Protein AF-0000000073274607 (afdb_homodimer)

Organism: Proteus mirabilis (strain HI4320) (NCBI:txid529507)

Secondary structure (DSSP, 8-state):
--PPPPP-S-HHHHHHHHHHHSPSSHHHHHHHHTHHHHHHHHHHHHHHHHTT-GGGPPPP----HHHHHHHHHT--TTSHHHHHHHHHHHB-TTS-B--B-TTTSSSB--EEEESS-TTT-GGGTT-GGGEEEE-HHHHHHHTT--B-TTS-BSS--TTTS---SS--EEEEEEEETTEEEEEEEE--TT---HHHHHHHHHHHHHTTHHHHHHHHHHHHHHHHHHHHHHHHHHHT--HHHHHHHHHHHHHHHHHHH-TT-HHHHHHHHHHHSHHHHHHHHHTT--/--PPPPP-S-HHHHHHHHHHHSPSSHHHHHHHHTHHHHHHHHHHHHHHHHTT-GGGPPPP----HHHHHHHHHT--TTSHHHHHHHHHHHB-TTS-B--B-TTTSSSB--EEEESS-TTT-GGGTT-GGGEEEE-HHHHHHHTT--B-TTS-BSS--TTTS---SS--EEEEEEEETTEEEEEEEE--TT---HHHHHHHHHHHHHTTHHHHHHHHHHHHHHHHHHHHHHHHHHHT--HHHHHHHHHHHHHHHHHHH-TT-HHHHHHHHHHHSHHHHHHHHHTT--

pLDDT: mean 94.73, std 4.93, range [63.0, 98.81]

Radius of gyration: 25.58 Å; Cα contacts (8 Å, |Δi|>4): 812; chains: 2; bounding box: 64×70×60 Å

Nearest PDB structures (foldseek):
  4k7r-assembly1_A  TM=1.268E-01  e=9.446E+00  Escherichia coli K-12

InterPro domains:
  IPR002711 HNH endonuclease [PF01844] (101-145)
  IPR003615 HNH nuclease [cd00085] (100-143)

Sequence (572 aa):
MINLTPYSDSSISFLRSIINSKNRGDYKDRISNLFNSLNTYYQNYDTSFDNNTLNLIQQSLIFSDLEKKDLLKLYNYSSKPFANFKNQLLKLPNGRDMDTCQYCTLNSVNTLDHIIPKENYPEYAVHPKNLFPACSQCNSKKSNKWLDNNNNFEFINLYSHDLPNLQYLFANINLIGNTFNVNFELRNENNINEDIFMLIERHYINLDLLNRFKSKSNEKIAQFENIIISNIESFDILLSSALNSALVAVNKSRLIFGANHWEQILYLGLINGSAFRTYCNNKGYQMINLTPYSDSSISFLRSIINSKNRGDYKDRISNLFNSLNTYYQNYDTSFDNNTLNLIQQSLIFSDLEKKDLLKLYNYSSKPFANFKNQLLKLPNGRDMDTCQYCTLNSVNTLDHIIPKENYPEYAVHPKNLFPACSQCNSKKSNKWLDNNNNFEFINLYSHDLPNLQYLFANINLIGNTFNVNFELRNENNINEDIFMLIERHYINLDLLNRFKSKSNEKIAQFENIIISNIESFDILLSSALNSALVAVNKSRLIFGANHWEQILYLGLINGSAFRTYCNNKGYQ

Solvent-accessible surface area (backbone atoms only — not comparable to full-atom values): 31286 Å² total; per-residue (Å²): 59,60,70,47,69,59,71,81,67,59,57,65,58,52,44,49,53,57,57,66,69,46,66,90,50,71,66,42,52,54,52,58,72,42,42,68,63,43,47,56,53,51,51,50,48,52,52,24,54,77,66,73,41,58,72,67,66,75,73,73,84,78,67,48,73,66,54,39,52,52,37,49,61,68,51,48,74,87,39,66,70,44,46,55,49,51,55,56,50,30,45,39,95,87,68,44,45,50,43,52,7,44,87,74,60,65,30,48,50,75,42,68,34,52,61,60,37,37,91,64,35,27,90,45,43,65,36,54,81,31,48,40,71,20,21,60,68,56,42,58,58,42,57,74,62,38,59,48,99,84,54,40,56,39,49,76,47,44,69,70,54,81,76,73,88,54,59,35,57,44,40,48,60,41,62,55,92,95,40,77,48,61,46,54,47,78,46,77,82,71,73,61,57,65,71,57,48,51,31,50,49,35,28,39,59,61,59,46,41,49,62,53,49,40,47,45,39,51,55,52,49,53,51,51,47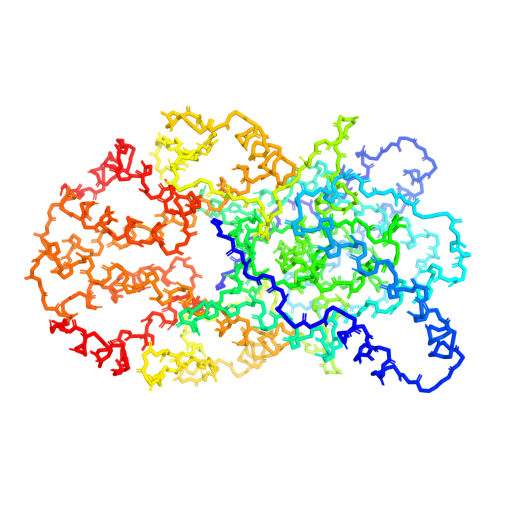,31,46,42,53,23,41,26,68,67,66,73,47,41,46,68,58,40,40,50,25,49,49,50,17,38,54,55,43,26,73,72,48,18,58,49,26,64,68,47,32,43,49,48,25,43,62,74,37,63,35,48,54,51,54,37,41,74,72,71,45,81,61,60,70,48,68,61,72,81,68,59,56,65,57,50,45,49,53,55,56,66,70,47,65,90,50,73,65,41,52,54,52,59,69,43,42,69,63,43,48,56,51,50,50,51,48,51,50,23,54,77,66,73,40,58,74,69,65,74,71,72,83,79,67,49,74,65,52,39,53,52,37,48,61,68,51,48,74,87,38,67,70,44,47,54,49,50,54,57,51,29,45,39,94,86,68,45,46,50,44,51,8,45,88,73,61,65,32,47,49,76,42,68,34,52,61,61,38,35,90,64,36,27,90,44,43,64,36,53,81,30,48,40,70,20,20,60,69,55,42,59,58,42,57,75,60,37,61,47,98,84,54,40,55,38,48,77,48,43,69,72,55,81,77,72,88,54,60,36,56,43,39,48,61,41,60,55,91,93,41,76,48,63,46,55,46,76,47,79,82,72,72,60,58,64,70,57,48,52,32,50,50,36,28,38,58,62,57,44,40,49,62,53,48,41,46,44,40,52,56,52,49,52,51,49,47,30,45,44,53,22,41,26,67,66,65,72,49,43,48,70,58,38,42,49,24,50,48,50,16,36,54,54,44,26,72,73,47,19,57,50,26,63,70,49,31,43,49,49,27,41,61,75,37,64,35,49,56,51,53,38,42,76,72,70,47,84

Foldseek 3Di:
DAFWAFDDDDLLVLVVVLLVVDDDDPLSVVVVVCSVVLVVVLVVCVVCLVVVNNLVDDFDPPADPVRLVSLLVSDDCPDPSNVVLVQVRQQDPVRDGDQAFLLQSPDGFDAWAFLAACNRHSSCNPRRLRTHGHHPLQRVLCPNAAADPVSQGLADSSHRDDDDLDEFKAWAWADDPLDIQIFIDGDDPPPDDPSVSVNVVSSCVSSVNRVVLRVCLRVLVVVVVVQLVCCCVVVVDASLVSLVVVLVVLVVVCVVSNVHNSSSNSSVNCSPDCRVVVSCVVVPGD/DAFWAFDDDDLLVLVVVLLVPDDDDPLSVVVVVCSVVLVVVLVVCVVCLVVVNNLVDDFDPPADPVRLVSLLVSDDCPDPSNVVLVQVRQQDPVRDGDQAFLLQSPDGFDAWAFLAACNRHSSCNPRRLRTHGHHPLQRVLCPNAAADPVSQGLADSSNRDDDDLDEFKAWAWADDPLAIQIFIDGDDPPPDDPSVSVNVVSSCVSSVNRVVLRVCLRVLVVVVVVQLVCCCVVVVDASLVSLVVVLVVLVVVCVVSNVHNSSSNSSVNCSPDCRVVVSCVVVPGD

Structure (mmCIF, N/CA/C/O backbone):
data_AF-0000000073274607-model_v1
#
loop_
_entity.id
_entity.type
_entity.pdbx_description
1 polymer 'Phage-related protein'
#
loop_
_atom_site.group_PDB
_atom_site.id
_atom_site.type_symbol
_atom_site.label_atom_id
_atom_site.label_alt_id
_atom_site.label_comp_id
_atom_site.label_asym_id
_atom_site.label_entity_id
_atom_site.label_seq_id
_atom_site.pdbx_PDB_ins_code
_atom_site.Cartn_x
_atom_site.Cartn_y
_atom_site.Cartn_z
_atom_site.occupancy
_atom_site.B_iso_or_equiv
_atom_site.auth_seq_id
_atom_site.auth_comp_id
_atom_site.auth_asym_id
_atom_site.auth_atom_id
_atom_site.pdbx_PDB_model_num
ATOM 1 N N . MET A 1 1 ? 12.172 -7.895 0.584 1 92.44 1 MET A N 1
ATOM 2 C CA . MET A 1 1 ? 12.969 -6.676 0.486 1 92.44 1 MET A CA 1
ATOM 3 C C . MET A 1 1 ? 14.219 -6.914 -0.352 1 92.44 1 MET A C 1
ATOM 5 O O . MET A 1 1 ? 14.812 -7.992 -0.306 1 92.44 1 MET A O 1
ATOM 9 N N . ILE A 1 2 ? 14.555 -5.934 -1.091 1 89.56 2 ILE A N 1
ATOM 10 C CA . ILE A 1 2 ? 15.797 -6.008 -1.858 1 89.56 2 ILE A CA 1
ATOM 11 C C . ILE A 1 2 ? 16.547 -4.68 -1.77 1 89.56 2 ILE A C 1
ATOM 13 O O . ILE A 1 2 ? 15.945 -3.65 -1.433 1 89.56 2 ILE A O 1
ATOM 17 N N . ASN A 1 3 ? 17.828 -4.797 -1.99 1 91.06 3 ASN A N 1
ATOM 18 C CA . ASN A 1 3 ? 18.625 -3.578 -2.07 1 91.06 3 ASN A CA 1
ATOM 19 C C . ASN A 1 3 ? 18.312 -2.789 -3.34 1 91.06 3 ASN A C 1
ATOM 21 O O . ASN A 1 3 ? 18.062 -3.375 -4.395 1 91.06 3 ASN A O 1
ATOM 25 N N . LEU A 1 4 ? 18.266 -1.514 -3.207 1 90.5 4 LEU A N 1
ATOM 26 C CA . LEU A 1 4 ? 18.125 -0.638 -4.363 1 90.5 4 LEU A CA 1
ATOM 27 C C . LEU A 1 4 ? 19.453 -0.01 -4.75 1 90.5 4 LEU A C 1
ATOM 29 O O . LEU A 1 4 ? 20.328 0.19 -3.896 1 90.5 4 LEU A O 1
ATOM 33 N N . THR A 1 5 ? 19.531 0.272 -5.965 1 90.62 5 THR A N 1
ATOM 34 C CA . THR A 1 5 ? 20.719 0.972 -6.441 1 90.62 5 THR A CA 1
ATOM 35 C C . THR A 1 5 ? 20.609 2.467 -6.152 1 90.62 5 THR A C 1
ATOM 37 O O . THR A 1 5 ? 19.656 3.125 -6.578 1 90.62 5 THR A O 1
ATOM 40 N N . PRO A 1 6 ? 21.594 2.957 -5.398 1 92.56 6 PRO A N 1
ATOM 41 C CA . PRO A 1 6 ? 21.547 4.395 -5.109 1 92.56 6 PRO A CA 1
ATOM 42 C C . PRO A 1 6 ? 21.812 5.254 -6.344 1 92.56 6 PRO A C 1
ATOM 44 O O . PRO A 1 6 ? 22.281 4.742 -7.367 1 92.56 6 PRO A O 1
ATOM 47 N N . TYR A 1 7 ? 21.406 6.469 -6.223 1 92.31 7 TYR A N 1
ATOM 48 C CA . TYR A 1 7 ? 21.672 7.453 -7.27 1 92.31 7 TYR A CA 1
ATOM 49 C C . TYR A 1 7 ? 23.125 7.43 -7.684 1 92.31 7 TYR A C 1
ATOM 51 O O . TYR A 1 7 ? 24.031 7.52 -6.84 1 92.31 7 TYR A O 1
ATOM 59 N N . SER A 1 8 ? 23.375 7.281 -8.984 1 88.44 8 SER A N 1
ATOM 60 C CA . SER A 1 8 ? 24.734 7.02 -9.453 1 88.44 8 SER A CA 1
ATOM 61 C C . SER A 1 8 ? 25.406 8.297 -9.93 1 88.44 8 SER A C 1
ATOM 63 O O . SER A 1 8 ? 26.641 8.375 -9.977 1 88.44 8 SER A O 1
ATOM 65 N N . ASP A 1 9 ? 24.609 9.273 -10.297 1 90.75 9 ASP A N 1
ATOM 66 C CA . ASP A 1 9 ? 25.203 10.516 -10.789 1 90.75 9 ASP A CA 1
ATOM 67 C C . ASP A 1 9 ? 25.703 11.383 -9.641 1 90.75 9 ASP A C 1
ATOM 69 O O . ASP A 1 9 ? 25.672 10.961 -8.484 1 90.75 9 ASP A O 1
ATOM 73 N N . SER A 1 10 ? 26.219 12.5 -9.953 1 94.5 10 SER A N 1
ATOM 74 C CA . SER A 1 10 ? 26.828 13.398 -8.969 1 94.5 10 SER A CA 1
ATOM 75 C C . SER A 1 10 ? 25.766 13.977 -8.039 1 94.5 10 SER A C 1
ATOM 77 O O . SER A 1 10 ? 24.812 14.609 -8.492 1 94.5 10 SER A O 1
ATOM 79 N N . SER A 1 11 ? 26.031 13.797 -6.719 1 96.25 11 SER A N 1
ATOM 80 C CA . SER A 1 11 ? 25.094 14.328 -5.734 1 96.25 11 SER A CA 1
ATOM 81 C C . SER A 1 11 ? 25.031 15.852 -5.797 1 96.25 11 SER A C 1
ATOM 83 O O . SER A 1 11 ? 23.953 16.453 -5.648 1 96.25 11 SER A O 1
ATOM 85 N N . ILE A 1 12 ? 26.219 16.422 -6.062 1 95.12 12 ILE A N 1
ATOM 86 C CA . ILE A 1 12 ? 26.266 17.891 -6.098 1 95.12 12 ILE A CA 1
ATOM 87 C C . ILE A 1 12 ? 25.562 18.406 -7.352 1 95.12 12 ILE A C 1
ATOM 89 O O . ILE A 1 12 ? 24.938 19.469 -7.332 1 95.12 12 ILE A O 1
ATOM 93 N N . SER A 1 13 ? 25.641 17.672 -8.43 1 94.69 13 SER A N 1
ATOM 94 C CA . SER A 1 13 ? 24.906 18.031 -9.641 1 94.69 13 SER A CA 1
ATOM 95 C C . SER A 1 13 ? 23.406 17.969 -9.422 1 94.69 13 SER A C 1
ATOM 97 O O . SER A 1 13 ? 22.656 18.781 -9.961 1 94.69 13 SER A O 1
ATOM 99 N N . PHE A 1 14 ? 23 16.969 -8.695 1 95.19 14 PHE A N 1
ATOM 100 C CA . PHE A 1 14 ? 21.578 16.859 -8.344 1 95.19 14 PHE A CA 1
ATOM 101 C C . PHE A 1 14 ? 21.125 18.078 -7.562 1 95.19 14 PHE A C 1
ATOM 103 O O . PHE A 1 14 ? 20.078 18.656 -7.871 1 95.19 14 PHE A O 1
ATOM 110 N N . LEU A 1 15 ? 21.938 18.484 -6.594 1 95.69 15 LEU A N 1
ATOM 111 C CA . LEU A 1 15 ? 21.625 19.688 -5.82 1 95.69 15 LEU A CA 1
ATOM 112 C C . LEU A 1 15 ? 21.516 20.906 -6.727 1 95.69 15 LEU A C 1
ATOM 114 O O . LEU A 1 15 ? 20.578 21.688 -6.602 1 95.69 15 LEU A O 1
ATOM 118 N N . ARG A 1 16 ? 22.422 21 -7.617 1 94.25 16 ARG A N 1
ATOM 119 C CA . ARG A 1 16 ? 22.422 22.125 -8.555 1 94.25 16 ARG A CA 1
ATOM 120 C C . ARG A 1 16 ? 21.141 22.141 -9.383 1 94.25 16 ARG A C 1
ATOM 122 O O . ARG A 1 16 ? 20.547 23.188 -9.617 1 94.25 16 ARG A O 1
ATOM 129 N N . SER A 1 17 ? 20.719 20.969 -9.812 1 93.31 17 SER A N 1
ATOM 130 C CA . SER A 1 17 ? 19.516 20.859 -10.609 1 93.31 17 SER A CA 1
ATOM 131 C C . SER A 1 17 ? 18.281 21.297 -9.812 1 93.31 17 SER A C 1
ATOM 133 O O . SER A 1 17 ? 17.375 21.922 -10.367 1 93.31 17 SER A O 1
ATOM 135 N N . ILE A 1 18 ? 18.219 20.984 -8.508 1 94.75 18 ILE A N 1
ATOM 136 C CA . ILE A 1 18 ? 17.109 21.359 -7.645 1 94.75 18 ILE A CA 1
ATOM 137 C C . ILE A 1 18 ? 17.094 22.875 -7.465 1 94.75 18 ILE A C 1
ATOM 139 O O . ILE A 1 18 ? 16.031 23.5 -7.609 1 94.75 18 ILE A O 1
ATOM 143 N N . ILE A 1 19 ? 18.266 23.453 -7.188 1 94.19 19 ILE A N 1
ATOM 144 C CA . ILE A 1 19 ? 18.359 24.891 -6.973 1 94.19 19 ILE A CA 1
ATOM 145 C C . ILE A 1 19 ? 17.969 25.641 -8.25 1 94.19 19 ILE A C 1
ATOM 147 O O . ILE A 1 19 ? 17.219 26.609 -8.195 1 94.19 19 ILE A O 1
ATOM 151 N N . ASN A 1 20 ? 18.391 25.094 -9.391 1 92.5 20 ASN A N 1
ATOM 152 C CA . ASN A 1 20 ? 18.109 25.719 -10.68 1 92.5 20 ASN A CA 1
ATOM 153 C C . ASN A 1 20 ? 16.625 25.656 -11.016 1 92.5 20 ASN A C 1
ATOM 155 O O . ASN A 1 20 ? 16.125 26.5 -11.766 1 92.5 20 ASN A O 1
ATOM 159 N N . SER A 1 21 ? 15.969 24.688 -10.523 1 91.5 21 SER A N 1
ATOM 160 C CA . SER A 1 21 ? 14.555 24.5 -10.82 1 91.5 21 SER A CA 1
ATOM 161 C C . SER A 1 21 ? 13.695 25.484 -10.023 1 91.5 21 SER A C 1
ATOM 163 O O . SER A 1 21 ? 12.5 25.641 -10.305 1 91.5 21 SER A O 1
ATOM 165 N N . LYS A 1 22 ? 14.281 26.141 -9.008 1 91.44 22 LYS A N 1
ATOM 166 C CA . LYS A 1 22 ? 13.523 27.094 -8.195 1 91.44 22 LYS A CA 1
ATOM 167 C C . LYS A 1 22 ? 13.305 28.406 -8.945 1 91.44 22 LYS A C 1
ATOM 169 O O . LYS A 1 22 ? 14.102 28.781 -9.797 1 91.44 22 LYS A O 1
ATOM 174 N N . ASN A 1 23 ? 12.211 29.031 -8.625 1 89.81 23 ASN A N 1
ATOM 175 C CA . ASN A 1 23 ? 11.922 30.344 -9.219 1 89.81 23 ASN A CA 1
ATOM 176 C C . ASN A 1 23 ? 12.938 31.391 -8.773 1 89.81 23 ASN A C 1
ATOM 178 O O . ASN A 1 23 ? 13.398 31.375 -7.633 1 89.81 23 ASN A O 1
ATOM 182 N N . ARG A 1 24 ? 13.195 32.344 -9.719 1 88.88 24 ARG A N 1
ATOM 183 C CA . ARG A 1 24 ? 14.062 33.469 -9.367 1 88.88 24 ARG A CA 1
ATOM 184 C C . ARG A 1 24 ? 13.469 34.281 -8.234 1 88.88 24 ARG A C 1
ATOM 186 O O . ARG A 1 24 ? 12.25 34.5 -8.188 1 88.88 24 ARG A O 1
ATOM 193 N N . GLY A 1 25 ? 14.344 34.594 -7.25 1 92.75 25 GLY A N 1
ATOM 194 C CA . GLY A 1 25 ? 13.914 35.375 -6.102 1 92.75 25 GLY A CA 1
ATOM 195 C C . GLY A 1 25 ? 14.836 35.25 -4.91 1 92.75 25 GLY A C 1
ATOM 196 O O . GLY A 1 25 ? 15.914 34.656 -5.016 1 92.75 25 GLY A O 1
ATOM 197 N N . ASP A 1 26 ? 14.477 35.844 -3.768 1 94.5 26 ASP A N 1
ATOM 198 C CA . ASP A 1 26 ? 15.289 35.906 -2.561 1 94.5 26 ASP A CA 1
ATOM 199 C C . ASP A 1 26 ? 15.641 34.5 -2.057 1 94.5 26 ASP A C 1
ATOM 201 O O . ASP A 1 26 ? 16.781 34.25 -1.644 1 94.5 26 ASP A O 1
ATOM 205 N N . TYR A 1 27 ? 14.719 33.688 -2.182 1 95.12 27 TYR A N 1
ATOM 206 C CA . TYR A 1 27 ? 14.93 32.312 -1.711 1 95.12 27 TYR A CA 1
ATOM 207 C C . TYR A 1 27 ? 16.047 31.641 -2.502 1 95.12 27 TYR A C 1
ATOM 209 O O . TYR A 1 27 ? 16.984 31.078 -1.921 1 95.12 27 TYR A O 1
ATOM 217 N N . LYS A 1 28 ? 15.906 31.656 -3.838 1 95.06 28 LYS A N 1
ATOM 218 C CA . LYS A 1 28 ? 16.906 31.016 -4.691 1 95.06 28 LYS A CA 1
ATOM 219 C C . LYS A 1 28 ? 18.297 31.625 -4.465 1 95.06 28 LYS A C 1
ATOM 221 O O . LYS A 1 28 ? 19.297 30.906 -4.445 1 95.06 28 LYS A O 1
ATOM 226 N N . ASP A 1 29 ? 18.359 32.906 -4.258 1 95.88 29 ASP A N 1
ATOM 227 C CA . ASP A 1 29 ? 19.641 33.594 -4.012 1 95.88 29 ASP A CA 1
ATOM 228 C C . ASP A 1 29 ? 20.266 33.125 -2.709 1 95.88 29 ASP A C 1
ATOM 230 O O . ASP A 1 29 ? 21.469 32.844 -2.664 1 95.88 29 ASP A O 1
ATOM 234 N N . ARG A 1 30 ? 19.484 33 -1.699 1 95.56 30 ARG A N 1
ATOM 235 C CA . ARG A 1 30 ? 19.984 32.594 -0.399 1 95.56 30 ARG A CA 1
ATOM 236 C C . ARG A 1 30 ? 20.547 31.156 -0.471 1 95.56 30 ARG A C 1
ATOM 238 O O . ARG A 1 30 ? 21.625 30.891 0.055 1 95.56 30 ARG A O 1
ATOM 245 N N . ILE A 1 31 ? 19.828 30.344 -1.134 1 95.06 31 ILE A N 1
ATOM 246 C CA . ILE A 1 31 ? 20.25 28.953 -1.219 1 95.06 31 ILE A CA 1
ATOM 247 C C . ILE A 1 31 ? 21.516 28.844 -2.07 1 95.06 31 ILE A C 1
ATOM 249 O O . ILE A 1 31 ? 22.391 28.031 -1.787 1 95.06 31 ILE A O 1
ATOM 253 N N . SER A 1 32 ? 21.516 29.641 -3.152 1 95.44 32 SER A N 1
ATOM 254 C CA . SER A 1 32 ? 22.688 29.641 -4.02 1 95.44 32 SER A CA 1
ATOM 255 C C . SER A 1 32 ? 23.953 30.062 -3.256 1 95.44 32 SER A C 1
ATOM 257 O O . SER A 1 32 ? 25.031 29.531 -3.514 1 95.44 32 SER A O 1
ATOM 259 N N . ASN A 1 33 ? 23.797 30.906 -2.336 1 94.31 33 ASN A N 1
ATOM 260 C CA . ASN A 1 33 ? 24.922 31.375 -1.523 1 94.31 33 ASN A CA 1
ATOM 261 C C . ASN A 1 33 ? 25.438 30.266 -0.6 1 94.31 33 ASN A C 1
ATOM 263 O O . ASN A 1 33 ? 26.578 30.297 -0.168 1 94.31 33 ASN A O 1
ATOM 267 N N . LEU A 1 34 ? 24.547 29.344 -0.31 1 94.25 34 LEU A N 1
ATOM 268 C CA . LEU A 1 34 ? 24.891 28.25 0.583 1 94.25 34 LEU A CA 1
ATOM 269 C C . LEU A 1 34 ? 25.547 27.109 -0.188 1 94.25 34 LEU A C 1
ATOM 271 O O . LEU A 1 34 ? 26.047 26.156 0.411 1 94.25 34 LEU A O 1
ATOM 275 N N . PHE A 1 35 ? 25.578 27.188 -1.485 1 94.75 35 PHE A N 1
ATOM 276 C CA . PHE A 1 35 ? 25.938 26.078 -2.348 1 94.75 35 PHE A CA 1
ATOM 277 C C . PHE A 1 35 ? 27.344 25.578 -2.025 1 94.75 35 PHE A C 1
ATOM 279 O O . PHE A 1 35 ? 27.562 24.359 -1.933 1 94.75 35 PHE A O 1
ATOM 286 N N . ASN A 1 36 ? 28.297 26.469 -1.851 1 91.94 36 ASN A N 1
ATOM 287 C CA . ASN A 1 36 ? 29.672 26.062 -1.593 1 91.94 36 ASN A CA 1
ATOM 288 C C . ASN A 1 36 ? 29.797 25.297 -0.274 1 91.94 36 ASN A C 1
ATOM 290 O O . ASN A 1 36 ? 30.484 24.281 -0.199 1 91.94 36 ASN A O 1
ATOM 294 N N . SER A 1 37 ? 29.203 25.828 0.699 1 92.62 37 SER A N 1
ATOM 295 C CA . SER A 1 37 ? 29.188 25.125 1.979 1 92.62 37 SER A CA 1
ATOM 296 C C . SER A 1 37 ? 28.531 23.766 1.861 1 92.62 37 SER A C 1
ATOM 298 O O . SER A 1 37 ? 29.016 22.781 2.426 1 92.62 37 SER A O 1
ATOM 300 N N . LEU A 1 38 ? 27.469 23.703 1.139 1 95.69 38 LEU A N 1
ATOM 301 C CA . LEU A 1 38 ? 26.75 22.453 0.963 1 95.69 38 LEU A CA 1
ATOM 302 C C . LEU A 1 38 ? 27.594 21.422 0.212 1 95.69 38 LEU A C 1
ATOM 304 O O . LEU A 1 38 ? 27.5 20.234 0.481 1 95.69 38 LEU A O 1
ATOM 308 N N . ASN A 1 39 ? 28.375 21.953 -0.682 1 95.56 39 ASN A N 1
ATOM 309 C CA . ASN A 1 39 ? 29.25 21.047 -1.423 1 95.56 39 ASN A CA 1
ATOM 310 C C . ASN A 1 39 ? 30.141 20.234 -0.487 1 95.56 39 ASN A C 1
ATOM 312 O O . ASN A 1 39 ? 30.344 19.047 -0.701 1 95.56 39 ASN A O 1
ATOM 316 N N . THR A 1 40 ? 30.656 20.859 0.527 1 95.44 40 THR A N 1
ATOM 317 C CA . THR A 1 40 ? 31.5 20.172 1.498 1 95.44 40 THR A CA 1
ATOM 318 C C . THR A 1 40 ? 30.703 19.125 2.271 1 95.44 40 THR A C 1
ATOM 320 O O . THR A 1 40 ? 31.172 18 2.473 1 95.44 40 THR A O 1
ATOM 323 N N . TYR A 1 41 ? 29.531 19.469 2.65 1 96.69 41 TYR A N 1
ATOM 324 C CA . TYR A 1 41 ? 28.672 18.547 3.365 1 96.69 41 TYR A CA 1
ATOM 325 C C . TYR A 1 41 ? 28.328 17.344 2.494 1 96.69 41 TYR A C 1
ATOM 327 O O . TYR A 1 41 ? 28.328 16.203 2.971 1 96.69 41 TYR A O 1
ATOM 335 N N . TYR A 1 42 ? 28.047 17.625 1.261 1 97.56 42 TYR A N 1
ATOM 336 C CA . TYR A 1 42 ? 27.672 16.562 0.337 1 97.56 42 TYR A CA 1
ATOM 337 C C . TYR A 1 42 ? 28.828 15.586 0.13 1 97.56 42 TYR A C 1
ATOM 339 O O . TYR A 1 42 ? 28.625 14.375 0.086 1 97.56 42 TYR A O 1
ATOM 347 N N . GLN A 1 43 ? 30.016 16.125 0.056 1 96.38 43 GLN A N 1
ATOM 348 C CA . GLN A 1 43 ? 31.203 15.266 -0.05 1 96.38 43 GLN A CA 1
ATOM 349 C C . GLN A 1 43 ? 31.359 14.406 1.198 1 96.38 43 GLN A C 1
ATOM 351 O O . GLN A 1 43 ? 31.703 13.219 1.102 1 96.38 43 GLN A O 1
ATOM 356 N N . ASN A 1 44 ? 31.156 15.039 2.287 1 96.69 44 ASN A N 1
ATOM 357 C CA . ASN A 1 44 ? 31.234 14.312 3.547 1 96.69 44 ASN A CA 1
ATOM 358 C C . ASN A 1 44 ? 30.219 13.172 3.604 1 96.69 44 ASN A C 1
ATOM 360 O O . ASN A 1 44 ? 30.547 12.062 4.023 1 96.69 44 ASN A O 1
ATOM 364 N N . TYR A 1 45 ? 29.016 13.461 3.217 1 97.75 45 TYR A N 1
ATOM 365 C CA . TYR A 1 45 ? 27.984 12.43 3.191 1 97.75 45 TYR A CA 1
ATOM 366 C C . TYR A 1 45 ? 28.375 11.281 2.273 1 97.75 45 TYR A C 1
ATOM 368 O O . TYR A 1 45 ? 28.266 10.109 2.652 1 97.75 45 TYR A O 1
ATOM 376 N N . ASP A 1 46 ? 28.812 11.648 1.087 1 97.62 46 ASP A N 1
ATOM 377 C CA . ASP A 1 46 ? 29.203 10.641 0.108 1 97.62 46 ASP A CA 1
ATOM 378 C C . ASP A 1 46 ? 30.312 9.742 0.66 1 97.62 46 ASP A C 1
ATOM 380 O O . ASP A 1 46 ? 30.266 8.523 0.499 1 97.62 46 ASP A O 1
ATOM 384 N N . THR A 1 47 ? 31.25 10.336 1.32 1 97.31 47 THR A N 1
ATOM 385 C CA . THR A 1 47 ? 32.344 9.578 1.919 1 97.31 47 THR A CA 1
ATOM 386 C C . THR A 1 47 ? 31.828 8.641 3.002 1 97.31 47 THR A C 1
ATOM 388 O O . THR A 1 47 ? 32.188 7.457 3.033 1 97.31 47 THR A O 1
ATOM 391 N N . SER A 1 48 ? 30.984 9.172 3.877 1 97.44 48 SER A N 1
ATOM 392 C CA . SER A 1 48 ? 30.391 8.359 4.938 1 97.44 48 SER A CA 1
ATOM 393 C C . SER A 1 48 ? 29.531 7.242 4.363 1 97.44 48 SER A C 1
ATOM 395 O O . SER A 1 48 ? 29.531 6.125 4.891 1 97.44 48 SER A O 1
ATOM 397 N N . PHE A 1 49 ? 28.797 7.555 3.311 1 97.25 49 PHE A N 1
ATOM 398 C CA . PHE A 1 49 ? 27.953 6.57 2.631 1 97.25 49 PHE A CA 1
ATOM 399 C C . PHE A 1 49 ? 28.812 5.441 2.066 1 97.25 49 PHE A C 1
ATOM 401 O O . PHE A 1 49 ? 28.531 4.266 2.314 1 97.25 49 PHE A O 1
ATOM 408 N N . ASP A 1 50 ? 29.875 5.754 1.396 1 95.81 50 ASP A N 1
ATOM 409 C CA . ASP A 1 50 ? 30.75 4.777 0.75 1 95.81 50 ASP A CA 1
ATOM 410 C C . ASP A 1 50 ? 31.469 3.908 1.785 1 95.81 50 ASP A C 1
ATOM 412 O O . ASP A 1 50 ? 31.734 2.732 1.534 1 95.81 50 ASP A O 1
ATOM 416 N N . ASN A 1 51 ? 31.688 4.496 2.959 1 96 51 ASN A N 1
ATOM 417 C CA . ASN A 1 51 ? 32.438 3.783 4 1 96 51 ASN A CA 1
ATOM 418 C C . ASN A 1 51 ? 31.484 3.117 5 1 96 51 ASN A C 1
ATOM 420 O O . ASN A 1 51 ? 31.922 2.551 5.996 1 96 51 ASN A O 1
ATOM 424 N N . ASN A 1 52 ? 30.188 3.246 4.828 1 93.88 52 ASN A N 1
ATOM 425 C CA . ASN A 1 52 ? 29.172 2.689 5.719 1 93.88 52 ASN A CA 1
ATOM 426 C C . ASN A 1 52 ? 29.312 3.244 7.137 1 93.88 52 ASN A C 1
ATOM 428 O O . ASN A 1 52 ? 29.281 2.488 8.109 1 93.88 52 ASN A O 1
ATOM 432 N N . THR A 1 53 ? 29.547 4.574 7.203 1 96.19 53 THR A N 1
ATOM 433 C CA . THR A 1 53 ? 29.734 5.215 8.5 1 96.19 53 THR A CA 1
ATOM 434 C C . THR A 1 53 ? 28.781 6.391 8.672 1 96.19 53 THR A C 1
ATOM 436 O O . THR A 1 53 ? 29.141 7.398 9.289 1 96.19 53 THR A O 1
ATOM 439 N N . LEU A 1 54 ? 27.625 6.316 8.023 1 97.25 54 LEU A N 1
ATOM 440 C CA . LEU A 1 54 ? 26.641 7.395 8.148 1 97.25 54 LEU A CA 1
ATOM 441 C C . LEU A 1 54 ? 26.281 7.645 9.609 1 97.25 54 LEU A C 1
ATOM 443 O O . LEU A 1 54 ? 26 8.781 9.992 1 97.25 54 LEU A O 1
ATOM 447 N N . ASN A 1 55 ? 26.312 6.574 10.422 1 96.12 55 ASN A N 1
ATOM 448 C CA . ASN A 1 55 ? 25.922 6.672 11.82 1 96.12 55 ASN A CA 1
ATOM 449 C C . ASN A 1 55 ? 26.906 7.523 12.617 1 96.12 55 ASN A C 1
ATOM 451 O O . ASN A 1 55 ? 26.641 7.891 13.758 1 96.12 55 ASN A O 1
ATOM 455 N N . LEU A 1 56 ? 28 7.938 12.016 1 95.62 56 LEU A N 1
ATOM 456 C CA . LEU A 1 56 ? 29.016 8.727 12.703 1 95.62 56 LEU A CA 1
ATOM 457 C C . LEU A 1 56 ? 28.906 10.203 12.336 1 95.62 56 LEU A C 1
ATOM 459 O O . LEU A 1 56 ? 29.594 11.039 12.906 1 95.62 56 LEU A O 1
ATOM 463 N N . ILE A 1 57 ? 28.031 10.508 11.375 1 95.44 57 ILE A N 1
ATOM 464 C CA . ILE A 1 57 ? 27.875 11.898 10.969 1 95.44 57 ILE A CA 1
ATOM 465 C C . ILE A 1 57 ? 27.297 12.711 12.133 1 95.44 57 ILE A C 1
ATOM 467 O O . ILE A 1 57 ? 26.344 12.281 12.789 1 95.44 57 ILE A O 1
ATOM 471 N N . GLN A 1 58 ? 27.875 13.859 12.359 1 92.12 58 GLN A N 1
ATOM 472 C CA . GLN A 1 58 ? 27.438 14.727 13.445 1 92.12 58 GLN A CA 1
ATOM 473 C C . GLN A 1 58 ? 26.531 15.844 12.922 1 92.12 58 GLN A C 1
ATOM 475 O O . GLN A 1 58 ? 26.688 16.297 11.789 1 92.12 58 GLN A O 1
ATOM 480 N N . GLN A 1 59 ? 25.594 16.234 13.742 1 91.25 59 GLN A N 1
ATOM 481 C CA . GLN A 1 59 ? 24.703 17.344 13.406 1 91.25 59 GLN A CA 1
ATOM 482 C C . GLN A 1 59 ? 25.484 18.656 13.328 1 91.25 59 GLN A C 1
ATOM 484 O O . GLN A 1 59 ? 26.344 18.922 14.156 1 91.25 59 GLN A O 1
ATOM 489 N N . SER A 1 60 ? 25.156 19.344 12.289 1 89.31 60 SER A N 1
ATOM 490 C CA . SER A 1 60 ? 25.75 20.672 12.164 1 89.31 60 SER A CA 1
ATOM 491 C C . SER A 1 60 ? 24.984 21.703 12.977 1 89.31 60 SER A C 1
ATOM 493 O O . SER A 1 60 ? 23.75 21.672 13.016 1 89.31 60 SER A O 1
ATOM 495 N N . LEU A 1 61 ? 25.734 22.656 13.602 1 86.31 61 LEU A N 1
ATOM 496 C CA . LEU A 1 61 ? 25.109 23.703 14.383 1 86.31 61 LEU A CA 1
ATOM 497 C C . LEU A 1 61 ? 25.359 25.078 13.758 1 86.31 61 LEU A C 1
ATOM 499 O O . LEU A 1 61 ? 25.047 26.109 14.359 1 86.31 61 LEU A O 1
ATOM 503 N N . ILE A 1 62 ? 25.719 25.062 12.523 1 88.31 62 ILE A N 1
ATOM 504 C CA . ILE A 1 62 ? 26.219 26.312 11.961 1 88.31 62 ILE A CA 1
ATOM 505 C C . ILE A 1 62 ? 25.078 27.016 11.227 1 88.31 62 ILE A C 1
ATOM 507 O O . ILE A 1 62 ? 25.141 28.234 10.984 1 88.31 62 ILE A O 1
ATOM 511 N N . PHE A 1 63 ? 24.031 26.266 10.867 1 92.94 63 PHE A N 1
ATOM 512 C CA . PHE A 1 63 ? 22.969 26.859 10.055 1 92.94 63 PHE A CA 1
ATOM 513 C C . PHE A 1 63 ? 22.031 27.688 10.914 1 92.94 63 PHE A C 1
ATOM 515 O O . PHE A 1 63 ? 21.578 27.234 11.969 1 92.94 63 PHE A O 1
ATOM 522 N N . SER A 1 64 ? 21.734 28.891 10.492 1 94.62 64 SER A N 1
ATOM 523 C CA . SER A 1 64 ? 20.703 29.719 11.133 1 94.62 64 SER A CA 1
ATOM 524 C C . SER A 1 64 ? 19.312 29.125 10.922 1 94.62 64 SER A C 1
ATOM 526 O O . SER A 1 64 ? 19.125 28.234 10.086 1 94.62 64 SER A O 1
ATOM 528 N N . ASP A 1 65 ? 18.375 29.625 11.672 1 95.06 65 ASP A N 1
ATOM 529 C CA . ASP A 1 65 ? 17 29.156 11.531 1 95.06 65 ASP A CA 1
ATOM 530 C C . ASP A 1 65 ? 16.484 29.406 10.117 1 95.06 65 ASP A C 1
ATOM 532 O O . ASP A 1 65 ? 15.766 28.578 9.562 1 95.06 65 ASP A O 1
ATOM 536 N N . LEU A 1 66 ? 16.828 30.453 9.609 1 95.62 66 LEU A N 1
ATOM 537 C CA . LEU A 1 66 ? 16.406 30.797 8.258 1 95.62 66 LEU A CA 1
ATOM 538 C C . LEU A 1 66 ? 17.031 29.844 7.234 1 95.62 66 LEU A C 1
ATOM 540 O O . LEU A 1 66 ? 16.344 29.391 6.312 1 95.62 66 LEU A O 1
ATOM 544 N N . GLU A 1 67 ? 18.344 29.625 7.453 1 95.38 67 GLU A N 1
ATOM 545 C CA . GLU A 1 67 ? 19.031 28.703 6.547 1 95.38 67 GLU A CA 1
ATOM 546 C C . GLU A 1 67 ? 18.422 27.312 6.609 1 95.38 67 GLU A C 1
ATOM 548 O O . GLU A 1 67 ? 18.25 26.656 5.582 1 95.38 67 GLU A O 1
ATOM 553 N N . LYS A 1 68 ? 18.125 26.938 7.816 1 95.88 68 LYS A N 1
ATOM 554 C CA . LYS A 1 68 ? 17.5 25.625 7.992 1 95.88 68 LYS A CA 1
ATOM 555 C C . LYS A 1 68 ? 16.156 25.562 7.254 1 95.88 68 LYS A C 1
ATOM 557 O O . LYS A 1 68 ? 15.891 24.594 6.547 1 95.88 68 LYS A O 1
ATOM 562 N N . LYS A 1 69 ? 15.359 26.531 7.449 1 96.5 69 LYS A N 1
ATOM 563 C CA . LYS A 1 69 ? 14.07 26.594 6.773 1 96.5 69 LYS A CA 1
ATOM 564 C C . LYS A 1 69 ? 14.234 26.562 5.258 1 96.5 69 LYS A C 1
ATOM 566 O O . LYS A 1 69 ? 13.477 25.875 4.562 1 96.5 69 LYS A O 1
ATOM 571 N N . ASP A 1 70 ? 15.219 27.25 4.77 1 95.56 70 ASP A N 1
ATOM 572 C CA . ASP A 1 70 ? 15.484 27.297 3.334 1 95.56 70 ASP A CA 1
ATOM 573 C C . ASP A 1 70 ? 15.898 25.922 2.811 1 95.56 70 ASP A C 1
ATOM 575 O O . ASP A 1 70 ? 15.453 25.5 1.742 1 95.56 70 ASP A O 1
ATOM 579 N N . LEU A 1 71 ? 16.781 25.266 3.561 1 95.94 71 LEU A N 1
ATOM 580 C CA . LEU A 1 71 ? 17.266 23.953 3.164 1 95.94 71 LEU A CA 1
ATOM 581 C C . LEU A 1 71 ? 16.125 22.938 3.125 1 95.94 71 LEU A C 1
ATOM 583 O O . LEU A 1 71 ? 16.031 22.141 2.186 1 95.94 71 LEU A O 1
ATOM 587 N N . LEU A 1 72 ? 15.25 23 4.105 1 96.38 72 LEU A N 1
ATOM 588 C CA . LEU A 1 72 ? 14.125 22.094 4.176 1 96.38 72 LEU A CA 1
ATOM 589 C C . LEU A 1 72 ? 13.133 22.344 3.045 1 96.38 72 LEU A C 1
ATOM 591 O O . LEU A 1 72 ? 12.523 21.422 2.523 1 96.38 72 LEU A O 1
ATOM 595 N N . LYS A 1 73 ? 13.039 23.531 2.65 1 95.38 73 LYS A N 1
ATOM 596 C CA . LYS A 1 73 ? 12.109 23.938 1.599 1 95.38 73 LYS A CA 1
ATOM 597 C C . LYS A 1 73 ? 12.562 23.422 0.236 1 95.38 73 LYS A C 1
ATOM 599 O O . LYS A 1 73 ? 11.773 23.391 -0.711 1 95.38 73 LYS A O 1
ATOM 604 N N . LEU A 1 74 ? 13.797 23.047 0.119 1 94.38 74 LEU A N 1
ATOM 605 C CA . LEU A 1 74 ? 14.312 22.5 -1.133 1 94.38 74 LEU A CA 1
ATOM 606 C C . LEU A 1 74 ? 13.578 21.203 -1.5 1 94.38 74 LEU A C 1
ATOM 608 O O . LEU A 1 74 ? 13.406 20.906 -2.682 1 94.38 74 LEU A O 1
ATOM 612 N N . TYR A 1 75 ? 13.227 20.5 -0.48 1 92.31 75 TYR A N 1
ATOM 613 C CA . TYR A 1 75 ? 12.562 19.234 -0.712 1 92.31 75 TYR A CA 1
ATOM 614 C C . TYR A 1 75 ? 11.109 19.438 -1.123 1 92.31 75 TYR A C 1
ATOM 616 O O . TYR A 1 75 ? 10.328 20.031 -0.381 1 92.31 75 TYR A O 1
ATOM 624 N N . ASN A 1 76 ? 10.82 18.953 -2.229 1 89 76 ASN A N 1
ATOM 625 C CA . ASN A 1 76 ? 9.469 18.953 -2.775 1 89 76 ASN A CA 1
ATOM 626 C C . ASN A 1 76 ? 9.188 17.688 -3.584 1 89 76 ASN A C 1
ATOM 628 O O . ASN A 1 76 ? 9.484 17.641 -4.777 1 89 76 ASN A O 1
ATOM 632 N N . TYR A 1 77 ? 8.484 16.812 -3.021 1 85.25 77 TYR A N 1
ATOM 633 C CA . TYR A 1 77 ? 8.258 15.492 -3.598 1 85.25 77 TYR A CA 1
ATOM 634 C C . TYR A 1 77 ? 7.59 15.602 -4.965 1 85.25 77 TYR A C 1
ATOM 636 O O . TYR A 1 77 ? 7.898 14.828 -5.875 1 85.25 77 TYR A O 1
ATOM 644 N N . SER A 1 78 ? 6.719 16.516 -5.145 1 84.44 78 SER A N 1
ATOM 645 C CA . SER A 1 78 ? 5.875 16.578 -6.332 1 84.44 78 SER A CA 1
ATOM 646 C C . SER A 1 78 ? 6.578 17.297 -7.477 1 84.44 78 SER A C 1
ATOM 648 O O . SER A 1 78 ? 6.09 17.297 -8.609 1 84.44 78 SER A O 1
ATOM 650 N N . SER A 1 79 ? 7.766 17.875 -7.184 1 86.88 79 SER A N 1
ATOM 651 C CA . SER A 1 79 ? 8.445 18.625 -8.234 1 86.88 79 SER A CA 1
ATOM 652 C C . SER A 1 79 ? 9.094 17.703 -9.25 1 86.88 79 SER A C 1
ATOM 654 O O . SER A 1 79 ? 9.367 16.531 -8.953 1 86.88 79 SER A O 1
ATOM 656 N N . LYS A 1 80 ? 9.359 18.125 -10.391 1 87.31 80 LYS A N 1
ATOM 657 C CA . LYS A 1 80 ? 9.836 17.359 -11.539 1 87.31 80 LYS A CA 1
ATOM 658 C C . LYS A 1 80 ? 11.164 16.672 -11.227 1 87.31 80 LYS A C 1
ATOM 660 O O . LYS A 1 80 ? 11.344 15.484 -11.508 1 87.31 80 LYS A O 1
ATOM 665 N N . PRO A 1 81 ? 12.078 17.328 -10.594 1 87.19 81 PRO A N 1
ATOM 666 C CA . PRO A 1 81 ? 13.352 16.672 -10.312 1 87.19 81 PRO A CA 1
ATOM 667 C C . PRO A 1 81 ? 13.195 15.445 -9.406 1 87.19 81 PRO A C 1
ATOM 669 O O . PRO A 1 81 ? 13.844 14.414 -9.633 1 87.19 81 PRO A O 1
ATOM 672 N N . PHE A 1 82 ? 12.344 15.555 -8.508 1 91.5 82 PHE A N 1
ATOM 673 C CA . PHE A 1 82 ? 12.156 14.453 -7.582 1 91.5 82 PHE A CA 1
ATOM 674 C C . PHE A 1 82 ? 11.359 13.32 -8.234 1 91.5 82 PHE A C 1
ATOM 676 O O . PHE A 1 82 ? 11.602 12.148 -7.953 1 91.5 82 PHE A O 1
ATOM 683 N N . ALA A 1 83 ? 10.414 13.695 -9.094 1 88.31 83 ALA A N 1
ATOM 684 C CA . ALA A 1 83 ? 9.688 12.672 -9.836 1 88.31 83 ALA A CA 1
ATOM 685 C C . ALA A 1 83 ? 10.633 11.852 -10.711 1 88.31 83 ALA A C 1
ATOM 687 O O . ALA A 1 83 ? 10.57 10.617 -10.711 1 88.31 83 ALA A O 1
ATOM 688 N N . ASN A 1 84 ? 11.516 12.516 -11.414 1 87.94 84 ASN A N 1
ATOM 689 C CA . ASN A 1 84 ? 12.508 11.844 -12.25 1 87.94 84 ASN A CA 1
ATOM 690 C C . ASN A 1 84 ? 13.461 10.992 -11.414 1 87.94 84 ASN A C 1
ATOM 692 O O . ASN A 1 84 ? 13.805 9.875 -11.797 1 87.94 84 ASN A O 1
ATOM 696 N N . PHE A 1 85 ? 13.844 11.594 -10.336 1 91.69 85 PHE A N 1
ATOM 697 C CA . PHE A 1 85 ? 14.727 10.914 -9.398 1 91.69 85 PHE A CA 1
ATOM 698 C C . PHE A 1 85 ? 14.102 9.625 -8.898 1 91.69 85 PHE A C 1
ATOM 700 O O . PHE A 1 85 ? 14.719 8.555 -8.969 1 91.69 85 PHE A O 1
ATOM 707 N N . LYS A 1 86 ? 12.914 9.68 -8.477 1 90.38 86 LYS A N 1
ATOM 708 C CA . LYS A 1 86 ? 12.188 8.516 -7.984 1 90.38 86 LYS A CA 1
ATOM 709 C C . LYS A 1 86 ? 12.07 7.445 -9.062 1 90.38 86 LYS A C 1
ATOM 711 O O . LYS A 1 86 ? 12.305 6.266 -8.805 1 90.38 86 LYS A O 1
ATOM 716 N N . ASN A 1 87 ? 11.703 7.879 -10.234 1 86.44 87 ASN A N 1
ATOM 717 C CA . ASN A 1 87 ? 11.547 6.945 -11.344 1 86.44 87 ASN A CA 1
ATOM 718 C C . ASN A 1 87 ? 12.844 6.203 -11.641 1 86.44 87 ASN A C 1
ATOM 720 O O . ASN A 1 87 ? 12.828 5.016 -11.969 1 86.44 87 ASN A O 1
ATOM 724 N N . GLN A 1 88 ? 13.883 6.871 -11.492 1 86.25 88 GLN A N 1
ATOM 725 C CA . GLN A 1 88 ? 15.188 6.258 -11.711 1 86.25 88 GLN A CA 1
ATOM 726 C C . GLN A 1 88 ? 15.484 5.203 -10.656 1 86.25 88 GLN A C 1
ATOM 728 O O . GLN A 1 88 ? 16.016 4.137 -10.961 1 86.25 88 GLN A O 1
ATOM 733 N N . LEU A 1 89 ? 15.141 5.516 -9.477 1 89.12 89 LEU A N 1
ATOM 734 C CA . LEU A 1 89 ? 15.422 4.617 -8.359 1 89.12 89 LEU A CA 1
ATOM 735 C C . LEU A 1 89 ? 14.594 3.342 -8.461 1 89.12 89 LEU A C 1
ATOM 737 O O . LEU A 1 89 ? 15.023 2.277 -8.023 1 89.12 89 LEU A O 1
ATOM 741 N N . LEU A 1 90 ? 13.453 3.441 -9.062 1 87.44 90 LEU A N 1
ATOM 742 C CA . LEU A 1 90 ? 12.508 2.326 -9.086 1 87.44 90 LEU A CA 1
ATOM 743 C C . LEU A 1 90 ? 12.781 1.412 -10.281 1 87.44 90 LEU A C 1
ATOM 745 O O . LEU A 1 90 ? 12.188 0.337 -10.391 1 87.44 90 LEU A O 1
ATOM 749 N N . LYS A 1 91 ? 13.648 1.832 -11.062 1 82.25 91 LYS A N 1
ATOM 750 C CA . LYS A 1 91 ? 14.023 0.987 -12.188 1 82.25 91 LYS A CA 1
ATOM 751 C C . LYS A 1 91 ? 15.023 -0.089 -11.758 1 82.25 91 LYS A C 1
ATOM 753 O O . LYS A 1 91 ? 16.094 0.222 -11.234 1 82.25 91 LYS A O 1
ATOM 758 N N . LEU A 1 92 ? 14.594 -1.351 -11.922 1 74.12 92 LEU A N 1
ATOM 759 C CA . LEU A 1 92 ? 15.484 -2.467 -11.609 1 74.12 92 LEU A CA 1
ATOM 760 C C . LEU A 1 92 ? 16.484 -2.697 -12.734 1 74.12 92 LEU A C 1
ATOM 762 O O . LEU A 1 92 ? 16.281 -2.236 -13.859 1 74.12 92 LEU A O 1
ATOM 766 N N . PRO A 1 93 ? 17.547 -3.377 -12.367 1 64.88 93 PRO A N 1
ATOM 767 C CA . PRO A 1 93 ? 18.578 -3.643 -13.375 1 64.88 93 PRO A CA 1
ATOM 768 C C . PRO A 1 93 ? 18.031 -4.402 -14.586 1 64.88 93 PRO A C 1
ATOM 770 O O . PRO A 1 93 ? 18.531 -4.242 -15.695 1 64.88 93 PRO A O 1
ATOM 773 N N . ASN A 1 94 ? 17.016 -5.125 -14.375 1 63 94 ASN A N 1
ATOM 774 C CA . ASN A 1 94 ? 16.469 -5.91 -15.477 1 63 94 ASN A CA 1
ATOM 775 C C . ASN A 1 94 ? 15.484 -5.098 -16.297 1 63 94 ASN A C 1
ATOM 777 O O . ASN A 1 94 ? 14.859 -5.621 -17.234 1 63 94 ASN A O 1
ATOM 781 N N . GLY A 1 95 ? 15.406 -3.852 -15.938 1 64.19 95 GLY A N 1
ATOM 782 C CA . GLY A 1 95 ? 14.562 -2.949 -16.703 1 64.19 95 GLY A CA 1
ATOM 783 C C . GLY A 1 95 ? 13.141 -2.873 -16.188 1 64.19 95 GLY A C 1
ATOM 784 O O . GLY A 1 95 ? 12.336 -2.076 -16.672 1 64.19 95 GLY A O 1
ATOM 785 N N . ARG A 1 96 ? 12.922 -3.666 -15.242 1 71.69 96 ARG A N 1
ATOM 786 C CA . ARG A 1 96 ? 11.578 -3.652 -14.688 1 71.69 96 ARG A CA 1
ATOM 787 C C . ARG A 1 96 ? 11.461 -2.631 -13.562 1 71.69 96 ARG A C 1
ATOM 789 O O . ARG A 1 96 ? 12.453 -2.295 -12.914 1 71.69 96 ARG A O 1
ATOM 796 N N . ASP A 1 97 ? 10.305 -1.962 -13.523 1 81.69 97 ASP A N 1
ATOM 797 C CA . ASP A 1 97 ? 10.023 -1.037 -12.43 1 81.69 97 ASP A CA 1
ATOM 798 C C . ASP A 1 97 ? 9.367 -1.759 -11.25 1 81.69 97 ASP A C 1
ATOM 800 O O . ASP A 1 97 ? 8.586 -2.689 -11.445 1 81.69 97 ASP A O 1
ATOM 804 N N . MET A 1 98 ? 9.875 -1.411 -10.109 1 84.88 98 MET A N 1
ATOM 805 C CA . MET A 1 98 ? 9.273 -1.956 -8.898 1 84.88 98 MET A CA 1
ATOM 806 C C . MET A 1 98 ? 8.742 -0.839 -8 1 84.88 98 MET A C 1
ATOM 808 O O . MET A 1 98 ? 9.508 -0.233 -7.246 1 84.88 98 MET A O 1
ATOM 812 N N . ASP A 1 99 ? 7.496 -0.688 -8.008 1 92.19 99 ASP A N 1
ATOM 813 C CA . ASP A 1 99 ? 6.844 0.381 -7.262 1 92.19 99 ASP A CA 1
ATOM 814 C C . ASP A 1 99 ? 6.379 -0.11 -5.891 1 92.19 99 ASP A C 1
ATOM 816 O O . ASP A 1 99 ? 5.316 0.282 -5.414 1 92.19 99 ASP A O 1
ATOM 820 N N . THR A 1 100 ? 7.066 -1.02 -5.316 1 95.31 100 THR A N 1
ATOM 821 C CA . THR A 1 100 ? 6.746 -1.543 -3.992 1 95.31 100 THR A CA 1
ATOM 822 C C . THR A 1 100 ? 7.75 -1.051 -2.957 1 95.31 100 THR A C 1
ATOM 824 O O . THR A 1 100 ? 8.961 -1.114 -3.182 1 95.31 100 THR A O 1
ATOM 827 N N . CYS A 1 101 ? 7.246 -0.486 -1.925 1 97.06 101 CYS A N 1
ATOM 828 C CA . CYS A 1 101 ? 8.102 -0.059 -0.825 1 97.06 101 CYS A CA 1
ATOM 829 C C . CYS A 1 101 ? 8.992 -1.202 -0.351 1 97.06 101 CYS A C 1
ATOM 831 O O . CYS A 1 101 ? 8.492 -2.262 0.034 1 97.06 101 CYS A O 1
ATOM 833 N N . GLN A 1 102 ? 10.25 -1.006 -0.314 1 95.44 102 GLN A N 1
ATOM 834 C CA . GLN A 1 102 ? 11.156 -2.092 0.054 1 95.44 102 GLN A CA 1
ATOM 835 C C . GLN A 1 102 ? 11.367 -2.143 1.564 1 95.44 102 GLN A C 1
ATOM 837 O O . GLN A 1 102 ? 11.953 -3.096 2.082 1 95.44 102 GLN A O 1
ATOM 842 N N . TYR A 1 103 ? 10.82 -1.123 2.289 1 97.75 103 TYR A N 1
ATOM 843 C CA . TYR A 1 103 ? 10.852 -1.188 3.744 1 97.75 103 TYR A CA 1
ATOM 844 C C . TYR A 1 103 ? 9.883 -2.246 4.262 1 97.75 103 TYR A C 1
ATOM 846 O O . TYR A 1 103 ? 10.172 -2.934 5.246 1 97.75 103 TYR A O 1
ATOM 854 N N . CYS A 1 104 ? 8.758 -2.334 3.531 1 98 104 CYS A N 1
ATOM 855 C CA . CYS A 1 104 ? 7.707 -3.191 4.078 1 98 104 CYS A CA 1
ATOM 856 C C . CYS A 1 104 ? 7.281 -4.242 3.062 1 98 104 CYS A C 1
ATOM 858 O O . CYS A 1 104 ? 6.715 -5.273 3.432 1 98 104 CYS A O 1
ATOM 860 N N . THR A 1 105 ? 7.477 -3.98 1.769 1 96.69 105 THR A N 1
ATOM 861 C CA . THR A 1 105 ? 7.109 -4.836 0.644 1 96.69 105 THR A CA 1
ATOM 862 C C . THR A 1 105 ? 5.594 -4.996 0.559 1 96.69 105 THR A C 1
ATOM 864 O O . THR A 1 105 ? 5.098 -5.934 -0.069 1 96.69 105 THR A O 1
ATOM 867 N N . LEU A 1 106 ? 4.797 -4.133 1.212 1 96.81 106 LEU A N 1
ATOM 868 C CA . LEU A 1 106 ? 3.338 -4.191 1.251 1 96.81 106 LEU A CA 1
ATOM 869 C C . LEU A 1 106 ? 2.725 -3.119 0.357 1 96.81 106 LEU A C 1
ATOM 871 O O . LEU A 1 106 ? 1.918 -3.426 -0.523 1 96.81 106 LEU A O 1
ATOM 875 N N . ASN A 1 107 ? 3.184 -1.92 0.569 1 97.5 107 ASN A N 1
ATOM 876 C CA . ASN A 1 107 ? 2.512 -0.765 -0.018 1 97.5 107 ASN A CA 1
ATOM 877 C C . ASN A 1 107 ? 3.301 -0.196 -1.193 1 97.5 107 ASN A C 1
ATOM 879 O O . ASN A 1 107 ? 4.484 -0.504 -1.36 1 97.5 107 ASN A O 1
ATOM 883 N N . SER A 1 108 ? 2.662 0.619 -1.966 1 96.44 108 SER A N 1
ATOM 884 C CA . SER A 1 108 ? 3.32 1.314 -3.066 1 96.44 108 SER A CA 1
ATOM 885 C C . SER A 1 108 ? 4.199 2.451 -2.557 1 96.44 108 SER A C 1
ATOM 887 O O . SER A 1 108 ? 3.938 3.016 -1.492 1 96.44 108 SER A O 1
ATOM 889 N N . VAL A 1 109 ? 5.16 2.736 -3.359 1 95.88 109 VAL A N 1
ATOM 890 C CA . VAL A 1 109 ? 6 3.896 -3.082 1 95.88 109 VAL A CA 1
ATOM 891 C C . VAL A 1 109 ? 5.234 5.18 -3.395 1 95.88 109 VAL A C 1
ATOM 893 O O . VAL A 1 109 ? 4.672 5.324 -4.484 1 95.88 109 VAL A O 1
ATOM 896 N N . ASN A 1 110 ? 5.156 6.035 -2.379 1 94.81 110 ASN A N 1
ATOM 897 C CA . ASN A 1 110 ? 4.496 7.309 -2.658 1 94.81 110 ASN A CA 1
ATOM 898 C C . ASN A 1 110 ? 5.176 8.461 -1.923 1 94.81 110 ASN A C 1
ATOM 900 O O . ASN A 1 110 ? 4.609 9.555 -1.815 1 94.81 110 ASN A O 1
ATOM 904 N N . THR A 1 111 ? 6.359 8.203 -1.316 1 95.38 111 THR A N 1
ATOM 905 C CA . THR A 1 111 ? 7.176 9.219 -0.662 1 95.38 111 THR A CA 1
ATOM 906 C C . THR A 1 111 ? 8.664 8.93 -0.854 1 95.38 111 THR A C 1
ATOM 908 O O . THR A 1 111 ? 9.031 7.902 -1.429 1 95.38 111 THR A O 1
ATOM 911 N N . LEU A 1 112 ? 9.469 9.891 -0.509 1 96.12 112 LEU A N 1
ATOM 912 C CA . LEU A 1 112 ? 10.898 9.695 -0.32 1 96.12 112 LEU A CA 1
ATOM 913 C C . LEU A 1 112 ? 11.289 9.875 1.145 1 96.12 112 LEU A C 1
ATOM 915 O O . LEU A 1 112 ? 11.07 10.945 1.72 1 96.12 112 LEU A O 1
ATOM 919 N N . ASP A 1 113 ? 11.781 8.859 1.716 1 96.81 113 ASP A N 1
ATOM 920 C CA . ASP A 1 113 ? 12.211 8.883 3.109 1 96.81 113 ASP A CA 1
ATOM 921 C C . ASP A 1 113 ? 13.656 9.367 3.23 1 96.81 113 ASP A C 1
ATOM 923 O O . ASP A 1 113 ? 14.492 9.047 2.383 1 96.81 113 ASP A O 1
ATOM 927 N N . HIS A 1 114 ? 13.898 10.164 4.262 1 97.81 114 HIS A N 1
ATOM 928 C CA . HIS A 1 114 ? 15.258 10.57 4.586 1 97.81 114 HIS A CA 1
ATOM 929 C C . HIS A 1 114 ? 15.938 9.555 5.504 1 97.81 114 HIS A C 1
ATOM 931 O O . HIS A 1 114 ? 15.469 9.312 6.617 1 97.81 114 HIS A O 1
ATOM 937 N N . ILE A 1 115 ? 16.969 9.031 5.043 1 97.44 115 ILE A N 1
ATOM 938 C CA . ILE A 1 115 ? 17.734 8.078 5.852 1 97.44 115 ILE A CA 1
ATOM 939 C C . ILE A 1 115 ? 18.219 8.758 7.129 1 97.44 115 ILE A C 1
ATOM 941 O O . ILE A 1 115 ? 17.953 8.281 8.234 1 97.44 115 ILE A O 1
ATOM 945 N N . ILE A 1 116 ? 18.875 9.836 6.883 1 96.88 116 ILE A N 1
ATOM 946 C CA . ILE A 1 116 ? 19.188 10.727 7.992 1 96.88 116 ILE A CA 1
ATOM 947 C C . ILE A 1 116 ? 18.125 11.82 8.102 1 96.88 116 ILE A C 1
ATOM 949 O O . ILE A 1 116 ? 17.766 12.445 7.105 1 96.88 116 ILE A O 1
ATOM 953 N N . PRO A 1 117 ? 17.594 12.07 9.289 1 96.69 117 PRO A N 1
ATOM 954 C CA . PRO A 1 117 ? 16.438 12.961 9.406 1 96.69 117 PRO A CA 1
ATOM 955 C C . PRO A 1 117 ? 16.75 14.391 8.969 1 96.69 117 PRO A C 1
ATOM 957 O O . PRO A 1 117 ? 17.688 15.008 9.477 1 96.69 117 PRO A O 1
ATOM 960 N N . LYS A 1 118 ? 15.922 14.875 8.094 1 96 118 LYS A N 1
ATOM 961 C CA . LYS A 1 118 ? 16.172 16.203 7.52 1 96 118 LYS A CA 1
ATOM 962 C C . LYS A 1 118 ? 16.031 17.297 8.57 1 96 118 LYS A C 1
ATOM 964 O O . LYS A 1 118 ? 16.672 18.344 8.469 1 96 118 LYS A O 1
ATOM 969 N N . GLU A 1 119 ? 15.219 17.078 9.633 1 94.19 119 GLU A N 1
ATOM 970 C CA . GLU A 1 119 ? 15.016 18.094 10.68 1 94.19 119 GLU A CA 1
ATOM 971 C C . GLU A 1 119 ? 16.297 18.344 11.461 1 94.19 119 GLU A C 1
ATOM 973 O O . GLU A 1 119 ? 16.578 19.469 11.875 1 94.19 119 GLU A O 1
ATOM 978 N N . ASN A 1 120 ? 17.078 17.344 11.633 1 93.88 120 ASN A N 1
ATOM 979 C CA . ASN A 1 120 ? 18.328 17.438 12.391 1 93.88 120 ASN A CA 1
ATOM 980 C C . ASN A 1 120 ? 19.531 17.672 11.469 1 93.88 120 ASN A C 1
ATOM 982 O O . ASN A 1 120 ? 20.547 18.203 11.906 1 93.88 120 ASN A O 1
ATOM 986 N N . TYR A 1 121 ? 19.375 17.234 10.234 1 96.56 121 TYR A N 1
ATOM 987 C CA . TYR A 1 121 ? 20.453 17.344 9.242 1 96.56 121 TYR A CA 1
ATOM 988 C C . TYR A 1 121 ? 19.938 18.016 7.973 1 96.56 121 TYR A C 1
ATOM 990 O O . TYR A 1 121 ? 19.969 17.406 6.898 1 96.56 121 TYR A O 1
ATOM 998 N N . PRO A 1 122 ? 19.547 19.281 8.094 1 96.75 122 PRO A N 1
ATOM 999 C CA . PRO A 1 122 ? 18.906 19.953 6.965 1 96.75 122 PRO A CA 1
ATOM 1000 C C . PRO A 1 122 ? 19.797 20.047 5.738 1 96.75 122 PRO A C 1
ATOM 1002 O O . PRO A 1 122 ? 19.312 20.156 4.613 1 96.75 122 PRO A O 1
ATOM 1005 N N . GLU A 1 123 ? 21.156 20 5.926 1 96.62 123 GLU A N 1
ATOM 1006 C CA . GLU A 1 123 ? 22.109 20.078 4.816 1 96.62 123 GLU A CA 1
ATOM 1007 C C . GLU A 1 123 ? 21.969 18.859 3.895 1 96.62 123 GLU A C 1
ATOM 1009 O O . GLU A 1 123 ? 22.422 18.891 2.748 1 96.62 123 GLU A O 1
ATOM 1014 N N . TYR A 1 124 ? 21.328 17.812 4.41 1 97.62 124 TYR A N 1
ATOM 1015 C CA . TYR A 1 124 ? 21.203 16.609 3.605 1 97.62 124 TYR A CA 1
ATOM 1016 C C . TYR A 1 124 ? 19.766 16.391 3.16 1 97.62 124 TYR A C 1
ATOM 1018 O O . TYR A 1 124 ? 19.406 15.312 2.678 1 97.62 124 TYR A O 1
ATOM 1026 N N . ALA A 1 125 ? 18.875 17.359 3.232 1 97 125 ALA A N 1
ATOM 1027 C CA . ALA A 1 125 ? 17.438 17.25 3 1 97 125 ALA A CA 1
ATOM 1028 C C . ALA A 1 125 ? 17.156 16.797 1.571 1 97 125 ALA A C 1
ATOM 1030 O O . ALA A 1 125 ? 16.125 16.156 1.312 1 97 125 ALA A O 1
ATOM 1031 N N . VAL A 1 126 ? 18.078 17.125 0.657 1 97.44 126 VAL A N 1
ATOM 1032 C CA . VAL A 1 126 ? 17.797 16.75 -0.725 1 97.44 126 VAL A CA 1
ATOM 1033 C C . VAL A 1 126 ? 18.984 15.992 -1.312 1 97.44 126 VAL A C 1
ATOM 1035 O O . VAL A 1 126 ? 19.188 15.992 -2.529 1 97.44 126 VAL A O 1
ATOM 1038 N N . HIS A 1 127 ? 19.859 15.492 -0.417 1 97.88 127 HIS A N 1
ATOM 1039 C CA . HIS A 1 127 ? 20.922 14.609 -0.912 1 97.88 127 HIS A CA 1
ATOM 1040 C C . HIS A 1 127 ? 20.328 13.344 -1.517 1 97.88 127 HIS A C 1
ATOM 1042 O O . HIS A 1 127 ? 19.562 12.633 -0.858 1 97.88 127 HIS A O 1
ATOM 1048 N N . PRO A 1 128 ? 20.656 13 -2.709 1 97.12 128 PRO A N 1
ATOM 1049 C CA . PRO A 1 128 ? 19.969 11.898 -3.387 1 97.12 128 PRO A CA 1
ATOM 1050 C C . PRO A 1 128 ? 20.219 10.547 -2.717 1 97.12 128 PRO A C 1
ATOM 1052 O O . PRO A 1 128 ? 19.359 9.664 -2.779 1 97.12 128 PRO A O 1
ATOM 1055 N N . LYS A 1 129 ? 21.328 10.391 -2.072 1 97.5 129 LYS A N 1
ATOM 1056 C CA . LYS A 1 129 ? 21.609 9.133 -1.396 1 97.5 129 LYS A CA 1
ATOM 1057 C C . LYS A 1 129 ? 20.984 9.094 -0.004 1 97.5 129 LYS A C 1
ATOM 1059 O O . LYS A 1 129 ? 21.031 8.07 0.678 1 97.5 129 LYS A O 1
ATOM 1064 N N . ASN A 1 130 ? 20.422 10.234 0.424 1 97.81 130 ASN A N 1
ATOM 1065 C CA . ASN A 1 130 ? 19.703 10.297 1.692 1 97.81 130 ASN A CA 1
ATOM 1066 C C . ASN A 1 130 ? 18.203 10.117 1.494 1 97.81 130 ASN A C 1
ATOM 1068 O O . ASN A 1 130 ? 17.438 10.109 2.463 1 97.81 130 ASN A O 1
ATOM 1072 N N . LEU A 1 131 ? 17.812 10.023 0.221 1 97.25 131 LEU A N 1
ATOM 1073 C CA . LEU A 1 131 ? 16.406 9.891 -0.122 1 97.25 131 LEU A CA 1
ATOM 1074 C C . LEU A 1 131 ? 16.094 8.484 -0.62 1 97.25 131 LEU A C 1
ATOM 1076 O O . LEU A 1 131 ? 16.641 8.047 -1.634 1 97.25 131 LEU A O 1
ATOM 1080 N N . PHE A 1 132 ? 15.25 7.793 0.08 1 96.56 132 PHE A N 1
ATOM 1081 C CA . PHE A 1 132 ? 14.883 6.418 -0.234 1 96.56 132 PHE A CA 1
ATOM 1082 C C . PHE A 1 132 ? 13.391 6.32 -0.553 1 96.56 132 PHE A C 1
ATOM 1084 O O . PHE A 1 132 ? 12.555 6.824 0.198 1 96.56 132 PHE A O 1
ATOM 1091 N N . PRO A 1 133 ? 13.047 5.711 -1.72 1 95.88 133 PRO A N 1
ATOM 1092 C CA . PRO A 1 133 ? 11.625 5.543 -2.02 1 95.88 133 PRO A CA 1
ATOM 1093 C C . PRO A 1 133 ? 10.906 4.664 -1.001 1 95.88 133 PRO A C 1
ATOM 1095 O O . PRO A 1 133 ? 11.32 3.527 -0.76 1 95.88 133 PRO A O 1
ATOM 1098 N N . ALA A 1 134 ? 9.859 5.188 -0.405 1 96.75 134 ALA A N 1
ATOM 1099 C CA . ALA A 1 134 ? 9.133 4.484 0.649 1 96.75 134 ALA A CA 1
ATOM 1100 C C . ALA A 1 134 ? 7.645 4.797 0.593 1 96.75 134 ALA A C 1
ATOM 1102 O O . ALA A 1 134 ? 7.219 5.691 -0.142 1 96.75 134 ALA A O 1
ATOM 1103 N N . CYS A 1 135 ? 6.879 4.004 1.244 1 97.25 135 CYS A N 1
ATOM 1104 C CA . CYS A 1 135 ? 5.465 4.332 1.388 1 97.25 135 CYS A CA 1
ATOM 1105 C C . CYS A 1 135 ? 5.246 5.293 2.553 1 97.25 135 CYS A C 1
ATOM 1107 O O . CYS A 1 135 ? 6.07 5.371 3.463 1 97.25 135 CYS A O 1
ATOM 1109 N N . SER A 1 136 ? 4.133 5.969 2.555 1 96.12 136 SER A N 1
ATOM 1110 C CA . SER A 1 136 ? 3.822 6.961 3.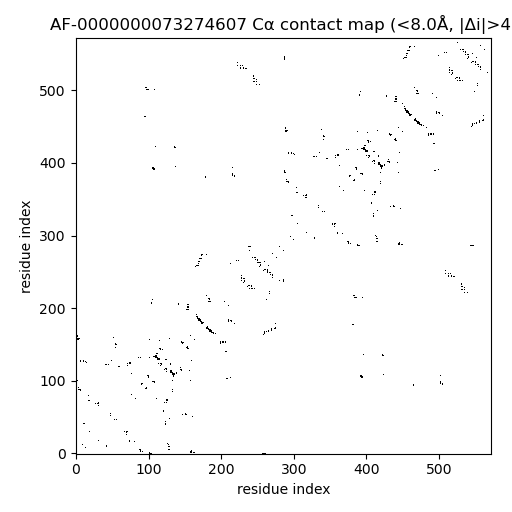58 1 96.12 136 SER A CA 1
ATOM 1111 C C . SER A 1 136 ? 3.709 6.312 4.957 1 96.12 136 SER A C 1
ATOM 1113 O O . SER A 1 136 ? 4.062 6.926 5.965 1 96.12 136 SER A O 1
ATOM 1115 N N . GLN A 1 137 ? 3.213 5.078 5.016 1 96.5 137 GLN A N 1
ATOM 1116 C CA . GLN A 1 137 ? 3.033 4.426 6.309 1 96.5 137 GLN A CA 1
ATOM 1117 C C . GLN A 1 137 ? 4.375 4.129 6.969 1 96.5 137 GLN A C 1
ATOM 1119 O O . GLN A 1 137 ? 4.559 4.395 8.156 1 96.5 137 GLN A O 1
ATOM 1124 N N . CYS A 1 138 ? 5.309 3.607 6.227 1 97.88 138 CYS A N 1
ATOM 1125 C CA . CYS A 1 138 ? 6.648 3.361 6.75 1 97.88 138 CYS A CA 1
ATOM 1126 C C . CYS A 1 138 ? 7.336 4.668 7.125 1 97.88 138 CYS A C 1
ATOM 1128 O O . CYS A 1 138 ? 7.969 4.762 8.18 1 97.88 138 CYS A O 1
ATOM 1130 N N . ASN A 1 139 ? 7.219 5.629 6.23 1 96.56 139 ASN A N 1
ATOM 1131 C CA . ASN A 1 139 ? 7.844 6.922 6.484 1 96.56 139 ASN A CA 1
ATOM 1132 C C . ASN A 1 139 ? 7.293 7.57 7.75 1 96.56 139 ASN A C 1
ATOM 1134 O O . ASN A 1 139 ? 8.047 8.133 8.547 1 96.56 139 ASN A O 1
ATOM 1138 N N . SER A 1 140 ? 6.023 7.477 7.938 1 95.5 140 SER A N 1
ATOM 1139 C CA . SER A 1 140 ? 5.398 8.039 9.133 1 95.5 140 SER A CA 1
ATOM 1140 C C . SER A 1 140 ? 5.844 7.297 10.391 1 95.5 140 SER A C 1
ATOM 1142 O O . SER A 1 140 ? 6.125 7.922 11.414 1 95.5 140 SER A O 1
ATOM 1144 N N . LYS A 1 141 ? 5.867 6.023 10.367 1 96.31 141 LYS A N 1
ATOM 1145 C CA . LYS A 1 141 ? 6.312 5.234 11.516 1 96.31 141 LYS A CA 1
ATOM 1146 C C . LYS A 1 141 ? 7.77 5.527 11.859 1 96.31 141 LYS A C 1
ATOM 1148 O O . LYS A 1 141 ? 8.141 5.57 13.031 1 96.31 141 LYS A O 1
ATOM 1153 N N . LYS A 1 142 ? 8.578 5.617 10.797 1 97.06 142 LYS A N 1
ATOM 1154 C CA . LYS A 1 142 ? 9.984 5.953 11 1 97.06 142 LYS A CA 1
ATOM 1155 C C . LYS A 1 142 ? 10.133 7.336 11.633 1 97.06 142 LYS A C 1
ATOM 1157 O O . LYS A 1 142 ? 10.867 7.508 12.602 1 97.06 142 LYS A O 1
ATOM 1162 N N . SER A 1 143 ? 9.367 8.305 11.047 1 95.44 143 SER A N 1
ATOM 1163 C CA . SER A 1 143 ? 9.445 9.688 11.508 1 95.44 143 SER A CA 1
ATOM 1164 C C . SER A 1 143 ? 10.883 10.188 11.508 1 95.44 143 SER A C 1
ATOM 1166 O O . SER A 1 143 ? 11.586 10.086 10.5 1 95.44 143 SER A O 1
ATOM 1168 N N . ASN A 1 144 ? 11.383 10.68 12.719 1 94.75 144 ASN A N 1
ATOM 1169 C CA . ASN A 1 144 ? 12.75 11.203 12.789 1 94.75 144 ASN A CA 1
ATOM 1170 C C . ASN A 1 144 ? 13.695 10.188 13.422 1 94.75 144 ASN A C 1
ATOM 1172 O O . ASN A 1 144 ? 14.859 10.5 13.68 1 94.75 144 ASN A O 1
ATOM 1176 N N . LYS A 1 145 ? 13.266 8.969 13.578 1 95.62 145 LYS A N 1
ATOM 1177 C CA . LYS A 1 145 ? 14.102 7.914 14.141 1 95.62 145 LYS A CA 1
ATOM 1178 C C . LYS A 1 145 ? 15.125 7.418 13.117 1 95.62 145 LYS A C 1
ATOM 1180 O O . LYS A 1 145 ? 14.805 7.258 11.938 1 95.62 145 LYS A O 1
ATOM 1185 N N . TRP A 1 146 ? 16.328 7.203 13.562 1 95.25 146 TRP A N 1
ATOM 1186 C CA . TRP A 1 146 ? 17.281 6.609 12.633 1 95.25 146 TRP A CA 1
ATOM 1187 C C . TRP A 1 146 ? 18.375 5.836 13.375 1 95.25 146 TRP A C 1
ATOM 1189 O O . TRP A 1 146 ? 18.719 4.719 12.992 1 95.25 146 TRP A O 1
ATOM 1199 N N . LEU A 1 147 ? 18.844 6.453 14.633 1 96.69 147 LEU A N 1
ATOM 1200 C CA . LEU A 1 147 ? 19.828 5.754 15.461 1 96.69 147 LEU A CA 1
ATOM 1201 C C . LEU A 1 147 ? 19.281 5.547 16.875 1 96.69 147 LEU A C 1
ATOM 1203 O O . LEU A 1 147 ? 18.547 6.395 17.391 1 96.69 147 LEU A O 1
ATOM 1207 N N . ASP A 1 148 ? 19.656 4.441 17.438 1 95.12 148 ASP A N 1
ATOM 1208 C CA . ASP A 1 148 ? 19.328 4.242 18.844 1 95.12 148 ASP A CA 1
ATOM 1209 C C . ASP A 1 148 ? 20.375 4.891 19.75 1 95.12 148 ASP A C 1
ATOM 1211 O O . ASP A 1 148 ? 21.25 5.605 19.281 1 95.12 148 ASP A O 1
ATOM 1215 N N . ASN A 1 149 ? 20.266 4.676 21.016 1 93.75 149 ASN A N 1
ATOM 1216 C CA . ASN A 1 149 ? 21.141 5.328 22 1 93.75 149 ASN A CA 1
ATOM 1217 C C . ASN A 1 149 ? 22.578 4.859 21.875 1 93.75 149 ASN A C 1
ATOM 1219 O O . ASN A 1 149 ? 23.5 5.52 22.359 1 93.75 149 ASN A O 1
ATOM 1223 N N . ASN A 1 150 ? 22.844 3.744 21.219 1 94.12 150 ASN A N 1
ATOM 1224 C CA . ASN A 1 150 ? 24.188 3.201 21.031 1 94.12 150 ASN A CA 1
ATOM 1225 C C . ASN A 1 150 ? 24.703 3.457 19.625 1 94.12 150 ASN A C 1
ATOM 1227 O O . ASN A 1 150 ? 25.641 2.787 19.172 1 94.12 150 ASN A O 1
ATOM 1231 N N . ASN A 1 151 ? 24.016 4.305 18.875 1 94.25 151 ASN A N 1
ATOM 1232 C CA . ASN A 1 151 ? 24.391 4.719 17.531 1 94.25 151 ASN A CA 1
ATOM 1233 C C . ASN A 1 151 ? 24.172 3.6 16.516 1 94.25 151 ASN A C 1
ATOM 1235 O O . ASN A 1 151 ? 24.828 3.562 15.469 1 94.25 151 ASN A O 1
ATOM 1239 N N . ASN A 1 152 ? 23.312 2.664 16.891 1 95.56 152 ASN A N 1
ATOM 1240 C CA . ASN A 1 152 ? 22.922 1.642 15.93 1 95.56 152 ASN A CA 1
ATOM 1241 C C . ASN A 1 152 ? 21.734 2.096 15.086 1 95.56 152 ASN A C 1
ATOM 1243 O O . ASN A 1 152 ? 20.828 2.75 15.586 1 95.56 152 ASN A O 1
ATOM 1247 N N . PHE A 1 153 ? 21.812 1.712 13.867 1 97 153 PHE A N 1
ATOM 1248 C CA . PHE A 1 153 ? 20.688 2.012 12.984 1 97 153 PHE A CA 1
ATOM 1249 C C . PHE A 1 153 ? 19.406 1.354 13.492 1 97 153 PHE A C 1
ATOM 1251 O O . PHE A 1 153 ? 19.422 0.189 13.891 1 97 153 PHE A O 1
ATOM 1258 N N . GLU A 1 154 ? 18.344 2.084 13.453 1 97.5 154 GLU A N 1
ATOM 1259 C CA . GLU A 1 154 ? 17.047 1.552 13.867 1 97.5 154 GLU A CA 1
ATOM 1260 C C . GLU A 1 154 ? 16.312 0.932 12.688 1 97.5 154 GLU A C 1
ATOM 1262 O O . GLU A 1 154 ? 15.336 0.191 12.875 1 97.5 154 GLU A O 1
ATOM 1267 N N . PHE A 1 155 ? 16.766 1.269 11.516 1 98.06 155 PHE A N 1
ATOM 1268 C CA . PHE A 1 155 ? 16.188 0.765 10.281 1 98.06 155 PHE A CA 1
ATOM 1269 C C . PHE A 1 155 ? 17.281 0.313 9.312 1 98.06 155 PHE A C 1
ATOM 1271 O O . PHE A 1 155 ? 18.391 0.859 9.32 1 98.06 155 PHE A O 1
ATOM 1278 N N . ILE A 1 156 ? 16.953 -0.629 8.492 1 97.25 156 ILE A N 1
ATOM 1279 C CA . ILE A 1 156 ? 17.875 -1.08 7.457 1 97.25 156 ILE A CA 1
ATOM 1280 C C . ILE A 1 156 ? 18.031 0.01 6.398 1 97.25 156 ILE A C 1
ATOM 1282 O O . ILE A 1 156 ? 17.031 0.582 5.934 1 97.25 156 ILE A O 1
ATOM 1286 N N . ASN A 1 157 ? 19.25 0.371 6.137 1 96.69 157 ASN A N 1
ATOM 1287 C CA . ASN A 1 157 ? 19.547 1.16 4.949 1 96.69 157 ASN A CA 1
ATOM 1288 C C . ASN A 1 157 ? 19.734 0.273 3.721 1 96.69 157 ASN A C 1
ATOM 1290 O O . ASN A 1 157 ? 20.812 -0.292 3.516 1 96.69 157 ASN A O 1
ATOM 1294 N N . LEU A 1 158 ? 18.781 0.211 2.85 1 95.12 158 LEU A N 1
ATOM 1295 C CA . LEU A 1 158 ? 18.734 -0.752 1.756 1 95.12 158 LEU A CA 1
ATOM 1296 C C . LEU A 1 158 ? 19.609 -0.289 0.589 1 95.12 158 LEU A C 1
ATOM 1298 O O . LEU A 1 158 ? 19.719 -0.987 -0.422 1 95.12 158 LEU A O 1
ATOM 1302 N N . TYR A 1 159 ? 20.266 0.85 0.795 1 94.75 159 TYR A N 1
ATOM 1303 C CA . TYR A 1 159 ? 21.297 1.255 -0.146 1 94.75 159 TYR A CA 1
ATOM 1304 C C . TYR A 1 159 ? 22.641 0.623 0.212 1 94.75 159 TYR A C 1
ATOM 1306 O O . TYR A 1 159 ? 23.453 0.343 -0.669 1 94.75 159 TYR A O 1
ATOM 1314 N N . SER A 1 160 ? 22.859 0.438 1.504 1 93.56 160 SER A N 1
ATOM 1315 C CA . SER A 1 160 ? 24.234 0.177 1.898 1 93.56 160 SER A CA 1
ATOM 1316 C C . SER A 1 160 ? 24.344 -1.121 2.691 1 93.56 160 SER A C 1
ATOM 1318 O O . SER A 1 160 ? 25.344 -1.831 2.592 1 93.56 160 SER A O 1
ATOM 1320 N N . HIS A 1 161 ? 23.312 -1.386 3.539 1 93.75 161 HIS A N 1
ATOM 1321 C CA . HIS A 1 161 ? 23.375 -2.623 4.312 1 93.75 161 HIS A CA 1
ATOM 1322 C C . HIS A 1 161 ? 23.141 -3.838 3.42 1 93.75 161 HIS A C 1
ATOM 1324 O O . HIS A 1 161 ? 22.219 -3.863 2.619 1 93.75 161 HIS A O 1
ATOM 1330 N N . ASP A 1 162 ? 23.953 -4.738 3.482 1 88.56 162 ASP A N 1
ATOM 1331 C CA . ASP A 1 162 ? 23.812 -5.957 2.693 1 88.56 162 ASP A CA 1
ATOM 1332 C C . ASP A 1 162 ? 22.812 -6.922 3.34 1 88.56 162 ASP A C 1
ATOM 1334 O O . ASP A 1 162 ? 23.109 -7.531 4.367 1 88.56 162 ASP A O 1
ATOM 1338 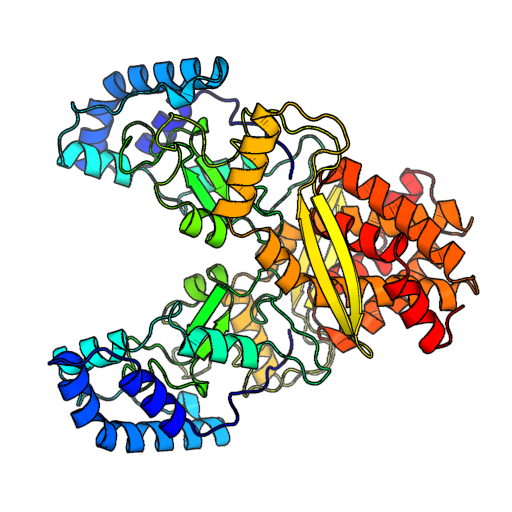N N . LEU A 1 163 ? 21.75 -7.062 2.719 1 90.69 163 LEU A N 1
ATOM 1339 C CA . LEU A 1 163 ? 20.734 -7.988 3.223 1 90.69 163 LEU A CA 1
ATOM 1340 C C . LEU A 1 163 ? 21.125 -9.43 2.922 1 90.69 163 LEU A C 1
ATOM 1342 O O . LEU A 1 163 ? 21.531 -9.75 1.797 1 90.69 163 LEU A O 1
ATOM 1346 N N . PRO A 1 164 ? 21.094 -10.32 3.939 1 92.31 164 PRO A N 1
ATOM 1347 C CA . PRO A 1 164 ? 21.406 -11.727 3.678 1 92.31 164 PRO A CA 1
ATOM 1348 C C . PRO A 1 164 ? 20.391 -12.398 2.758 1 92.31 164 PRO A C 1
ATOM 1350 O O . PRO A 1 164 ? 19.188 -12.125 2.855 1 92.31 164 PRO A O 1
ATOM 1353 N N . ASN A 1 165 ? 20.906 -13.203 1.878 1 93.38 165 ASN A N 1
ATOM 1354 C CA . ASN A 1 165 ? 20.031 -14.023 1.05 1 93.38 165 ASN A CA 1
ATOM 1355 C C . ASN A 1 165 ? 19.672 -15.344 1.742 1 93.38 165 ASN A C 1
ATOM 1357 O O . ASN A 1 165 ? 19.859 -16.422 1.169 1 93.38 165 ASN A O 1
ATOM 1361 N N . LEU A 1 166 ? 19.375 -15.305 2.967 1 96.56 166 LEU A N 1
ATOM 1362 C CA . LEU A 1 166 ? 18.953 -16.406 3.82 1 96.56 166 LEU A CA 1
ATOM 1363 C C . LEU A 1 166 ? 17.594 -16.109 4.465 1 96.56 166 LEU A C 1
ATOM 1365 O O . LEU A 1 166 ? 17.312 -14.961 4.801 1 96.56 166 LEU A O 1
ATOM 1369 N N . GLN A 1 167 ? 16.875 -17.109 4.605 1 97.56 167 GLN A N 1
ATOM 1370 C CA . GLN A 1 167 ? 15.562 -16.922 5.195 1 97.56 167 GLN A CA 1
ATOM 1371 C C . GLN A 1 167 ? 15.664 -16.594 6.684 1 97.56 167 GLN A C 1
ATOM 1373 O O . GLN A 1 167 ? 16.359 -17.281 7.426 1 97.56 167 GLN A O 1
ATOM 1378 N N . TYR A 1 168 ? 14.992 -15.562 7.145 1 98.25 168 TYR A N 1
ATOM 1379 C CA . TYR A 1 168 ? 14.93 -15.219 8.562 1 98.25 168 TYR A CA 1
ATOM 1380 C C . TYR A 1 168 ? 13.5 -14.898 8.977 1 98.25 168 TYR A C 1
ATOM 1382 O O . TYR A 1 168 ? 13.219 -14.742 10.164 1 98.25 168 TYR A O 1
ATOM 1390 N N . LEU A 1 169 ? 12.578 -14.734 8.039 1 98.56 169 LEU A N 1
ATOM 1391 C CA . LEU A 1 169 ? 11.156 -14.555 8.289 1 98.56 169 LEU A CA 1
ATOM 1392 C C . LEU A 1 169 ? 10.398 -15.867 8.109 1 98.56 169 LEU A C 1
ATOM 1394 O O . LEU A 1 169 ? 10.648 -16.609 7.148 1 98.56 169 LEU A O 1
ATOM 1398 N N . PHE A 1 170 ? 9.531 -16.172 9.031 1 98.62 170 PHE A N 1
ATOM 1399 C CA . PHE A 1 170 ? 8.742 -17.406 8.992 1 98.62 170 PHE A CA 1
ATOM 1400 C C . PHE A 1 170 ? 7.281 -17.109 9.32 1 98.62 170 PHE A C 1
ATOM 1402 O O . PHE A 1 170 ? 6.977 -16.172 10.047 1 98.62 170 PHE A O 1
ATOM 1409 N N . ALA A 1 171 ? 6.406 -17.859 8.75 1 98.62 171 ALA A N 1
ATOM 1410 C CA . ALA A 1 171 ? 4.973 -17.766 9.023 1 98.62 171 ALA A CA 1
ATOM 1411 C C . ALA A 1 171 ? 4.457 -19.047 9.688 1 98.62 171 ALA A C 1
ATOM 1413 O O . ALA A 1 171 ? 4.57 -20.141 9.117 1 98.62 171 ALA A O 1
ATOM 1414 N N . ASN A 1 172 ? 3.967 -18.875 10.867 1 98 172 ASN A N 1
ATOM 1415 C CA . ASN A 1 172 ? 3.26 -19.953 11.547 1 98 172 ASN A CA 1
ATOM 1416 C C . ASN A 1 172 ? 1.753 -19.875 11.32 1 98 172 ASN A C 1
ATOM 1418 O O . ASN A 1 172 ? 1.123 -18.875 11.68 1 98 172 ASN A O 1
ATOM 1422 N N . ILE A 1 173 ? 1.193 -20.984 10.766 1 98.19 173 ILE A N 1
ATOM 1423 C CA . ILE A 1 173 ? -0.199 -20.922 10.336 1 98.19 173 ILE A CA 1
ATOM 1424 C C . ILE A 1 173 ? -0.982 -22.062 10.977 1 98.19 173 ILE A C 1
ATOM 1426 O O . ILE A 1 173 ? -0.583 -23.234 10.883 1 98.19 173 ILE A O 1
ATOM 1430 N N . ASN A 1 174 ? -2.064 -21.672 11.602 1 97.12 174 ASN A N 1
ATOM 1431 C CA . ASN A 1 174 ? -2.977 -22.641 12.203 1 97.12 174 ASN A CA 1
ATOM 1432 C C . ASN A 1 174 ? -4.402 -22.469 11.68 1 97.12 174 ASN A C 1
ATOM 1434 O O . ASN A 1 174 ? -4.797 -21.375 11.297 1 97.12 174 ASN A O 1
ATOM 1438 N N . LEU A 1 175 ? -5.074 -23.594 11.648 1 95.25 175 LEU A N 1
ATOM 1439 C CA . LEU A 1 175 ? -6.473 -23.578 11.234 1 95.25 175 LEU A CA 1
ATOM 1440 C C . LEU A 1 175 ? -7.402 -23.484 12.438 1 95.25 175 LEU A C 1
ATOM 1442 O O . LEU A 1 175 ? -7.27 -24.266 13.383 1 95.25 175 LEU A O 1
ATOM 1446 N N . ILE A 1 176 ? -8.234 -22.547 12.469 1 90.81 176 ILE A N 1
ATOM 1447 C CA . ILE A 1 176 ? -9.273 -22.391 13.477 1 90.81 176 ILE A CA 1
ATOM 1448 C C . ILE A 1 176 ? -10.648 -22.375 12.805 1 90.81 176 ILE A C 1
ATOM 1450 O O . ILE A 1 176 ? -11.047 -21.375 12.219 1 90.81 176 ILE A O 1
ATOM 1454 N N . GLY A 1 177 ? -11.375 -23.516 12.984 1 87.06 177 GLY A N 1
ATOM 1455 C CA . GLY A 1 177 ? -12.57 -23.656 12.164 1 87.06 177 GLY A CA 1
ATOM 1456 C C . GLY A 1 177 ? -12.273 -23.672 10.68 1 87.06 177 GLY A C 1
ATOM 1457 O O . GLY A 1 177 ? -11.562 -24.562 10.195 1 87.06 177 GLY A O 1
ATOM 1458 N N . ASN A 1 178 ? -12.711 -22.641 9.984 1 84.81 178 ASN A N 1
ATOM 1459 C CA . ASN A 1 178 ? -12.469 -22.562 8.555 1 84.81 178 ASN A CA 1
ATOM 1460 C C . ASN A 1 178 ? -11.648 -21.312 8.195 1 84.81 178 ASN A C 1
ATOM 1462 O O . ASN A 1 178 ? -11.68 -20.844 7.055 1 84.81 178 ASN A O 1
ATOM 1466 N N . THR A 1 179 ? -10.977 -20.891 9.258 1 88.62 179 THR A N 1
ATOM 1467 C CA . THR A 1 179 ? -10.156 -19.703 9.039 1 88.62 179 THR A CA 1
ATOM 1468 C C . THR A 1 179 ? -8.711 -19.969 9.453 1 88.62 179 THR A C 1
ATOM 1470 O O . THR A 1 179 ? -8.43 -20.922 10.172 1 88.62 179 THR A O 1
ATOM 1473 N N . PHE A 1 180 ? -7.855 -19.172 8.938 1 94.25 180 PHE A N 1
ATOM 1474 C CA . PHE A 1 180 ? -6.438 -19.328 9.234 1 94.25 180 PHE A CA 1
ATOM 1475 C C . PHE A 1 180 ? -5.969 -18.281 10.234 1 94.25 180 PHE A C 1
ATOM 1477 O O . PHE A 1 180 ? -6.312 -17.094 10.109 1 94.25 180 PHE A O 1
ATOM 1484 N N . ASN A 1 181 ? -5.316 -18.656 11.242 1 94.69 181 ASN A N 1
ATOM 1485 C CA . ASN A 1 181 ? -4.562 -17.781 12.125 1 94.69 181 ASN A CA 1
ATOM 1486 C C . ASN A 1 181 ? -3.082 -17.75 11.766 1 94.69 181 ASN A C 1
ATOM 1488 O O . ASN A 1 181 ? -2.398 -18.781 11.867 1 94.69 181 ASN A O 1
ATOM 1492 N N . VAL A 1 182 ? -2.578 -16.625 11.383 1 97.19 182 VAL A N 1
ATOM 1493 C CA . VAL A 1 182 ? -1.213 -16.484 10.883 1 97.19 182 VAL A CA 1
ATOM 1494 C C . VAL A 1 182 ? -0.388 -15.641 11.852 1 97.19 182 VAL A C 1
ATOM 1496 O O . VAL A 1 182 ? -0.814 -14.555 12.25 1 97.19 182 VAL A O 1
ATOM 1499 N N . ASN A 1 183 ? 0.739 -16.078 12.266 1 98.12 183 ASN A N 1
ATOM 1500 C CA . ASN A 1 183 ? 1.714 -15.336 13.047 1 98.12 183 ASN A CA 1
ATOM 1501 C C . ASN A 1 183 ? 3.1 -15.375 12.414 1 98.12 183 ASN A C 1
ATOM 1503 O O . ASN A 1 183 ? 3.656 -16.453 12.203 1 98.12 183 ASN A O 1
ATOM 1507 N N . PHE A 1 184 ? 3.629 -14.242 12.133 1 98.75 184 PHE A N 1
ATOM 1508 C CA . PHE A 1 184 ? 4.977 -14.164 11.586 1 98.75 184 PHE A CA 1
ATOM 1509 C C . PHE A 1 184 ? 6.008 -14.047 12.695 1 98.75 184 PHE A C 1
ATOM 1511 O O . PHE A 1 184 ? 5.723 -13.492 13.766 1 98.75 184 PHE A O 1
ATOM 1518 N N . GLU A 1 185 ? 7.168 -14.539 12.438 1 98.62 185 GLU A N 1
ATOM 1519 C CA . GLU A 1 185 ? 8.258 -14.453 13.406 1 98.62 185 GLU A CA 1
ATOM 1520 C C . GLU A 1 185 ? 9.609 -14.398 12.711 1 98.62 185 GLU A C 1
ATOM 1522 O O . GLU A 1 185 ? 9.75 -14.867 11.578 1 98.62 185 GLU A O 1
ATOM 1527 N N . LEU A 1 186 ? 10.578 -13.789 13.344 1 98.62 186 LEU A N 1
ATOM 1528 C CA . LEU A 1 186 ? 11.969 -13.766 12.898 1 98.62 186 LEU A CA 1
ATOM 1529 C C . LEU A 1 186 ? 12.797 -14.797 13.648 1 98.62 186 LEU A C 1
ATOM 1531 O O . LEU A 1 186 ? 12.695 -14.914 14.867 1 98.62 186 LEU A O 1
ATOM 1535 N N . ARG A 1 187 ? 13.508 -15.602 12.875 1 98.31 187 ARG A N 1
ATOM 1536 C CA . ARG A 1 187 ? 14.43 -16.578 13.469 1 98.31 187 ARG A CA 1
ATOM 1537 C C . ARG A 1 187 ? 15.766 -16.578 12.734 1 98.31 187 ARG A C 1
ATOM 1539 O O . ARG A 1 187 ? 15.805 -16.5 11.5 1 98.31 187 ARG A O 1
ATOM 1546 N N . ASN A 1 188 ? 16.844 -16.672 13.492 1 97.69 188 ASN A N 1
ATOM 1547 C CA . ASN A 1 188 ? 18.172 -16.781 12.906 1 97.69 188 ASN A CA 1
ATOM 1548 C C . ASN A 1 188 ? 18.641 -18.219 12.82 1 97.69 188 ASN A C 1
ATOM 1550 O O . ASN A 1 188 ? 19.641 -18.594 13.445 1 97.69 188 ASN A O 1
ATOM 1554 N N . GLU A 1 189 ? 18 -19.031 12.008 1 96.06 189 GLU A N 1
ATOM 1555 C CA . GLU A 1 189 ? 18.297 -20.453 11.906 1 96.06 189 GLU A CA 1
ATOM 1556 C C . GLU A 1 189 ? 19.359 -20.719 10.844 1 96.06 189 GLU A C 1
ATOM 1558 O O . GLU A 1 189 ? 19.906 -21.828 10.766 1 96.06 189 GLU A O 1
ATOM 1563 N N . ASN A 1 190 ? 19.719 -19.766 10.094 1 93.5 190 ASN A N 1
ATOM 1564 C CA . ASN A 1 190 ? 20.656 -19.969 8.984 1 93.5 190 ASN A CA 1
ATOM 1565 C C . ASN A 1 190 ? 21.984 -19.25 9.227 1 93.5 190 ASN A C 1
ATOM 1567 O O . ASN A 1 190 ? 22.672 -18.891 8.273 1 93.5 190 ASN A O 1
ATOM 1571 N N . ASN A 1 191 ? 22.297 -18.891 10.477 1 94.19 191 ASN A N 1
ATOM 1572 C CA . ASN A 1 191 ? 23.578 -18.344 10.922 1 94.19 191 ASN A CA 1
ATOM 1573 C C . ASN A 1 191 ? 23.875 -17 10.281 1 94.19 191 ASN A C 1
ATOM 1575 O O . ASN A 1 191 ? 24.969 -16.781 9.758 1 94.19 191 ASN A O 1
ATOM 1579 N N . ILE A 1 192 ? 22.891 -16.172 10.25 1 96.19 192 ILE A N 1
ATOM 1580 C CA . ILE A 1 192 ? 23.078 -14.781 9.867 1 96.19 192 ILE A CA 1
ATOM 1581 C C . ILE A 1 192 ? 23.891 -14.062 10.938 1 96.19 192 ILE A C 1
ATOM 1583 O O . ILE A 1 192 ? 23.719 -14.297 12.133 1 96.19 192 ILE A O 1
ATOM 1587 N N . ASN A 1 193 ? 24.812 -13.203 10.461 1 96.12 193 ASN A N 1
ATOM 1588 C CA . ASN A 1 193 ? 25.578 -12.391 11.398 1 96.12 193 ASN A CA 1
ATOM 1589 C C . ASN A 1 193 ? 24.672 -11.719 12.43 1 96.12 193 ASN A C 1
ATOM 1591 O O . ASN A 1 193 ? 23.641 -11.156 12.078 1 96.12 193 ASN A O 1
ATOM 1595 N N . GLU A 1 194 ? 25.078 -11.734 13.664 1 96.38 194 GLU A N 1
ATOM 1596 C CA . GLU A 1 194 ? 24.234 -11.297 14.766 1 96.38 194 GLU A CA 1
ATOM 1597 C C . GLU A 1 194 ? 23.906 -9.805 14.656 1 96.38 194 GLU A C 1
ATOM 1599 O O . GLU A 1 194 ? 22.781 -9.391 14.914 1 96.38 194 GLU A O 1
ATOM 1604 N N . ASP A 1 195 ? 24.875 -9.031 14.297 1 94.81 195 ASP A N 1
ATOM 1605 C CA . ASP A 1 195 ? 24.656 -7.59 14.188 1 94.81 195 ASP A CA 1
ATOM 1606 C C . ASP A 1 195 ? 23.641 -7.273 13.102 1 94.81 195 ASP A C 1
ATOM 1608 O O . ASP A 1 195 ? 22.766 -6.418 13.289 1 94.81 195 ASP A O 1
ATOM 1612 N N . ILE A 1 196 ? 23.781 -8.008 12.062 1 95.94 196 ILE A N 1
ATOM 1613 C CA . ILE A 1 196 ? 22.859 -7.812 10.945 1 95.94 196 ILE A CA 1
ATOM 1614 C C . ILE A 1 196 ? 21.453 -8.273 11.352 1 95.94 196 ILE A C 1
ATOM 1616 O O . ILE A 1 196 ? 20.469 -7.598 11.07 1 95.94 196 ILE A O 1
ATOM 1620 N N . PHE A 1 197 ? 21.391 -9.359 12.031 1 97.81 197 PHE A N 1
ATOM 1621 C CA . PHE A 1 197 ? 20.094 -9.891 12.453 1 97.81 197 PHE A CA 1
ATOM 1622 C C . PHE A 1 197 ? 19.422 -8.938 13.43 1 97.81 197 PHE A C 1
ATOM 1624 O O . PHE A 1 197 ? 18.203 -8.727 13.352 1 97.81 197 PHE A O 1
ATOM 1631 N N . MET A 1 198 ? 20.203 -8.367 14.312 1 97.44 198 MET A N 1
ATOM 1632 C CA . MET A 1 198 ? 19.656 -7.402 15.258 1 97.44 198 MET A CA 1
ATOM 1633 C C . MET A 1 198 ? 19.109 -6.184 14.523 1 97.44 198 MET A C 1
ATOM 1635 O O . MET A 1 198 ? 18.062 -5.645 14.906 1 97.44 198 MET A O 1
ATOM 1639 N N . LEU A 1 199 ? 19.828 -5.77 13.5 1 97.44 199 LEU A N 1
ATOM 1640 C CA . LEU A 1 199 ? 19.359 -4.66 12.672 1 97.44 199 LEU A CA 1
ATOM 1641 C C . LEU A 1 199 ? 18.047 -5.004 11.992 1 97.44 199 LEU A C 1
ATOM 1643 O O . LEU A 1 199 ? 17.125 -4.188 11.969 1 97.44 199 LEU A O 1
ATOM 1647 N N . ILE A 1 200 ? 17.953 -6.223 11.484 1 98.12 200 ILE A N 1
ATOM 1648 C CA . ILE A 1 200 ? 16.734 -6.707 10.859 1 98.12 200 ILE A CA 1
ATOM 1649 C C . ILE A 1 200 ? 15.586 -6.691 11.875 1 98.12 200 ILE A C 1
ATOM 1651 O O . ILE A 1 200 ? 14.492 -6.199 11.586 1 98.12 200 ILE A O 1
ATOM 1655 N N . GLU A 1 201 ? 15.828 -7.133 13.055 1 98.38 201 GLU A N 1
ATOM 1656 C CA . GLU A 1 201 ? 14.812 -7.16 14.102 1 98.38 201 GLU A CA 1
ATOM 1657 C C . GLU A 1 201 ? 14.32 -5.754 14.43 1 98.38 201 GLU A C 1
ATOM 1659 O O . GLU A 1 201 ? 13.117 -5.527 14.547 1 98.38 201 GLU A O 1
ATOM 1664 N N . ARG A 1 202 ? 15.258 -4.82 14.586 1 98.06 202 ARG A N 1
ATOM 1665 C CA . ARG A 1 202 ? 14.867 -3.443 14.867 1 98.06 202 ARG A CA 1
ATOM 1666 C C . ARG A 1 202 ? 14.008 -2.873 13.75 1 98.06 202 ARG A C 1
ATOM 1668 O O . ARG A 1 202 ? 13 -2.203 14.016 1 98.06 202 ARG A O 1
ATOM 1675 N N . HIS A 1 203 ? 14.414 -3.168 12.5 1 98.44 203 HIS A N 1
ATOM 1676 C CA . HIS A 1 203 ? 13.648 -2.715 11.344 1 98.44 203 HIS A CA 1
ATOM 1677 C C . HIS A 1 203 ? 12.219 -3.234 11.383 1 98.44 203 HIS A C 1
ATOM 1679 O O . HIS A 1 203 ? 11.266 -2.459 11.266 1 98.44 203 HIS A O 1
ATOM 1685 N N . TYR A 1 204 ? 12.047 -4.539 11.641 1 98.62 204 TYR A N 1
ATOM 1686 C CA . TYR A 1 204 ? 10.742 -5.184 11.641 1 98.62 204 TYR A CA 1
ATOM 1687 C C . TYR A 1 204 ? 9.891 -4.691 12.805 1 98.62 204 TYR A C 1
ATOM 1689 O O . TYR A 1 204 ? 8.68 -4.473 12.648 1 98.62 204 TYR A O 1
ATOM 1697 N N . ILE A 1 205 ? 10.492 -4.48 13.945 1 98.12 205 ILE A N 1
ATOM 1698 C CA . ILE A 1 205 ? 9.773 -4.035 15.133 1 98.12 205 ILE A CA 1
ATOM 1699 C C . ILE A 1 205 ? 9.328 -2.586 14.961 1 98.12 205 ILE A C 1
ATOM 1701 O O . ILE A 1 205 ? 8.156 -2.262 15.156 1 98.12 205 ILE A O 1
ATOM 1705 N N . ASN A 1 206 ? 10.273 -1.744 14.531 1 98 206 ASN A N 1
ATOM 1706 C CA . ASN A 1 206 ? 10.016 -0.309 14.461 1 98 206 ASN A CA 1
ATOM 1707 C C . ASN A 1 206 ? 8.992 0.028 13.383 1 98 206 ASN A C 1
ATOM 1709 O O . ASN A 1 206 ? 8.266 1.019 13.492 1 98 206 ASN A O 1
ATOM 1713 N N . LEU A 1 207 ? 8.867 -0.827 12.398 1 98.38 207 LEU A N 1
ATOM 1714 C CA . LEU A 1 207 ? 7.895 -0.591 11.344 1 98.38 207 LEU A CA 1
ATOM 1715 C C . LEU A 1 207 ? 6.656 -1.46 11.539 1 98.38 207 LEU A C 1
ATOM 1717 O O . LEU A 1 207 ? 5.75 -1.454 10.703 1 98.38 207 LEU A O 1
ATOM 1721 N N . ASP A 1 208 ? 6.602 -2.262 12.602 1 98.06 208 ASP A N 1
ATOM 1722 C CA . ASP A 1 208 ? 5.469 -3.113 12.961 1 98.06 208 ASP A CA 1
ATOM 1723 C C . ASP A 1 208 ? 5.121 -4.074 11.82 1 98.06 208 ASP A C 1
ATOM 1725 O O . ASP A 1 208 ? 3.947 -4.25 11.492 1 98.06 208 ASP A O 1
ATOM 1729 N N . LEU A 1 209 ? 6.137 -4.641 11.227 1 98.56 209 LEU A N 1
ATOM 1730 C CA . LEU A 1 209 ? 5.949 -5.367 9.969 1 98.56 209 LEU A CA 1
ATOM 1731 C C . LEU A 1 209 ? 5.227 -6.688 10.211 1 98.56 209 LEU A C 1
ATOM 1733 O O . LEU A 1 209 ? 4.375 -7.09 9.414 1 98.56 209 LEU A O 1
ATOM 1737 N N . LEU A 1 210 ? 5.555 -7.383 11.297 1 98.75 210 LEU A N 1
ATOM 1738 C CA . LEU A 1 210 ? 4.957 -8.695 11.523 1 98.75 210 LEU A CA 1
ATOM 1739 C C . LEU A 1 210 ? 3.443 -8.586 11.664 1 98.75 210 LEU A C 1
ATOM 1741 O O . LEU A 1 210 ? 2.703 -9.383 11.086 1 98.75 210 LEU A O 1
ATOM 1745 N N . ASN A 1 211 ? 2.951 -7.586 12.359 1 96.88 211 ASN A N 1
ATOM 1746 C CA . ASN A 1 211 ? 1.516 -7.371 12.508 1 96.88 211 ASN A CA 1
ATOM 1747 C C . ASN A 1 211 ? 0.883 -6.918 11.195 1 96.88 211 ASN A C 1
ATOM 1749 O O . ASN A 1 211 ? -0.244 -7.305 10.875 1 96.88 211 ASN A O 1
ATOM 1753 N N . ARG A 1 212 ? 1.583 -6.141 10.492 1 96.81 212 ARG A N 1
ATOM 1754 C CA . ARG A 1 212 ? 1.066 -5.664 9.211 1 96.81 212 ARG A CA 1
ATOM 1755 C C . ARG A 1 212 ? 0.937 -6.809 8.211 1 96.81 212 ARG A C 1
ATOM 1757 O O . ARG A 1 212 ? -0.022 -6.855 7.438 1 96.81 212 ARG A O 1
ATOM 1764 N N . PHE A 1 213 ? 1.961 -7.715 8.258 1 97.94 213 PHE A N 1
ATOM 1765 C CA . PHE A 1 213 ? 1.869 -8.906 7.418 1 97.94 213 PHE A CA 1
ATOM 1766 C C . PHE A 1 213 ? 0.666 -9.75 7.809 1 97.94 213 PHE A C 1
ATOM 1768 O O . PHE A 1 213 ? -0.079 -10.219 6.945 1 97.94 213 PHE A O 1
ATOM 1775 N N . LYS A 1 214 ? 0.497 -9.914 9.07 1 96.38 214 LYS A N 1
ATOM 1776 C CA . LYS A 1 214 ? -0.625 -10.695 9.578 1 96.38 214 LYS A CA 1
ATOM 1777 C C . LYS A 1 214 ? -1.955 -10.141 9.07 1 96.38 214 LYS A C 1
ATOM 1779 O O . LYS A 1 214 ? -2.812 -10.898 8.609 1 96.38 214 LYS A O 1
ATOM 1784 N N . SER A 1 215 ? -2.115 -8.875 9.086 1 93.19 215 SER A N 1
ATOM 1785 C CA . SER A 1 215 ? -3.363 -8.211 8.719 1 93.19 215 SER A CA 1
ATOM 1786 C C . SER A 1 215 ? -3.674 -8.414 7.238 1 93.19 215 SER A C 1
ATOM 1788 O O . SER A 1 215 ? -4.84 -8.422 6.84 1 93.19 215 SER A O 1
ATOM 1790 N N . LYS A 1 216 ? -2.656 -8.648 6.426 1 94.69 216 LYS A N 1
ATOM 1791 C CA . LYS A 1 216 ? -2.832 -8.773 4.98 1 94.69 216 LYS A CA 1
ATOM 1792 C C . LYS A 1 216 ? -2.92 -10.242 4.566 1 94.69 216 LYS A C 1
ATOM 1794 O O . LYS A 1 216 ? -3.217 -10.547 3.408 1 94.69 216 LYS A O 1
ATOM 1799 N N . SER A 1 217 ? -2.77 -11.125 5.461 1 95.69 217 SER A N 1
ATOM 1800 C CA . SER A 1 217 ? -2.551 -12.539 5.16 1 95.69 217 SER A CA 1
ATOM 1801 C C . SER A 1 217 ? -3.809 -13.188 4.59 1 95.69 217 SER A C 1
ATOM 1803 O O . SER A 1 217 ? -3.732 -13.984 3.654 1 95.69 217 SER A O 1
ATOM 1805 N N . ASN A 1 218 ? -4.973 -12.828 5.074 1 92.81 218 ASN A N 1
ATOM 1806 C CA . ASN A 1 218 ? -6.203 -13.5 4.668 1 92.81 218 ASN A CA 1
ATOM 1807 C C . ASN A 1 218 ? -6.48 -13.312 3.18 1 92.81 218 ASN A C 1
ATOM 1809 O O . ASN A 1 218 ? -6.914 -14.242 2.502 1 92.81 218 ASN A O 1
ATOM 1813 N N . GLU A 1 219 ? -6.293 -12.141 2.723 1 92.81 219 GLU A N 1
ATOM 1814 C CA . GLU A 1 219 ? -6.484 -11.875 1.302 1 92.81 219 GLU A CA 1
ATOM 1815 C C . GLU A 1 219 ? -5.555 -12.727 0.445 1 92.81 219 GLU A C 1
ATOM 1817 O O . GLU A 1 219 ? -5.98 -13.297 -0.562 1 92.81 219 GLU A O 1
ATOM 1822 N N . LYS A 1 220 ? -4.309 -12.82 0.86 1 96.06 220 LYS A N 1
ATOM 1823 C CA . LYS A 1 220 ? -3.322 -13.562 0.084 1 96.06 220 LYS A CA 1
ATOM 1824 C C . LYS A 1 220 ? -3.578 -15.07 0.162 1 96.06 220 LYS A C 1
ATOM 1826 O O . LYS A 1 220 ? -3.346 -15.797 -0.806 1 96.06 220 LYS A O 1
ATOM 1831 N N . ILE A 1 221 ? -4.094 -15.492 1.308 1 96.44 221 ILE A N 1
ATOM 1832 C CA . ILE A 1 221 ? -4.441 -16.906 1.45 1 96.44 221 ILE A CA 1
ATOM 1833 C C . ILE A 1 221 ? -5.586 -17.25 0.501 1 96.44 221 ILE A C 1
ATOM 1835 O O . ILE A 1 221 ? -5.566 -18.312 -0.144 1 96.44 221 ILE A O 1
ATOM 1839 N N . ALA A 1 222 ? -6.574 -16.406 0.413 1 94.56 222 ALA A N 1
ATOM 1840 C CA . ALA A 1 222 ? -7.684 -16.625 -0.511 1 94.56 222 ALA A CA 1
ATOM 1841 C C . ALA A 1 222 ? -7.188 -16.734 -1.95 1 94.56 222 ALA A C 1
ATOM 1843 O O . ALA A 1 222 ? -7.625 -17.594 -2.705 1 94.56 222 ALA A O 1
ATOM 1844 N N . GLN A 1 223 ? -6.289 -15.852 -2.322 1 95.44 223 GLN A N 1
ATOM 1845 C CA . GLN A 1 223 ? -5.723 -15.891 -3.666 1 95.44 223 GLN A CA 1
ATOM 1846 C C . GLN A 1 223 ? -4.949 -17.188 -3.9 1 95.44 223 GLN A C 1
ATOM 1848 O O . GLN A 1 223 ? -5.082 -17.812 -4.953 1 95.44 223 GLN A O 1
ATOM 1853 N N . PHE A 1 224 ? -4.172 -17.547 -2.895 1 98.06 224 PHE A N 1
ATOM 1854 C CA . PHE A 1 224 ? -3.4 -18.781 -2.961 1 98.06 224 PHE A CA 1
ATOM 1855 C C . PHE A 1 224 ? -4.32 -19.984 -3.123 1 98.06 224 PHE A C 1
ATOM 1857 O O . PHE A 1 224 ? -4.074 -20.859 -3.963 1 98.06 224 PHE A O 1
ATOM 1864 N N . GLU A 1 225 ? -5.371 -19.984 -2.322 1 97.31 225 GLU A N 1
ATOM 1865 C CA . GLU A 1 225 ? -6.359 -21.062 -2.398 1 97.31 225 GLU A CA 1
ATOM 1866 C C . GLU A 1 225 ? -6.945 -21.172 -3.803 1 97.31 225 GLU A C 1
ATOM 1868 O O . GLU A 1 225 ? -7.066 -22.281 -4.344 1 97.31 225 GLU A O 1
ATOM 1873 N N . ASN A 1 226 ? -7.324 -20.078 -4.387 1 97.69 226 ASN A N 1
ATOM 1874 C CA . ASN A 1 226 ? -7.934 -20.078 -5.711 1 97.69 226 ASN A CA 1
ATOM 1875 C C . ASN A 1 226 ? -6.988 -20.656 -6.766 1 97.69 226 ASN A C 1
ATOM 1877 O O . ASN A 1 226 ? -7.426 -21.359 -7.672 1 97.69 226 ASN A O 1
ATOM 1881 N N . ILE A 1 227 ? -5.73 -20.359 -6.625 1 98.31 227 ILE A N 1
ATOM 1882 C CA . ILE A 1 227 ? -4.738 -20.875 -7.562 1 98.31 227 ILE A CA 1
ATOM 1883 C C . ILE A 1 227 ? -4.617 -22.391 -7.406 1 98.31 227 ILE A C 1
ATOM 1885 O O . ILE A 1 227 ? -4.672 -23.125 -8.391 1 98.31 227 ILE A O 1
ATOM 1889 N N . ILE A 1 228 ? -4.508 -22.844 -6.156 1 98.69 228 ILE A N 1
ATOM 1890 C CA . ILE A 1 228 ? -4.297 -24.266 -5.871 1 98.69 228 ILE A CA 1
ATOM 1891 C C . ILE A 1 228 ? -5.516 -25.062 -6.328 1 98.69 228 ILE A C 1
ATOM 1893 O O . ILE A 1 228 ? -5.379 -26.047 -7.047 1 98.69 228 ILE A O 1
ATOM 1897 N N . ILE A 1 229 ? -6.688 -24.609 -5.977 1 98.31 229 ILE A N 1
ATOM 1898 C CA . ILE A 1 229 ? -7.918 -25.328 -6.293 1 98.31 229 ILE A CA 1
ATOM 1899 C C . ILE A 1 229 ? -8.133 -25.344 -7.805 1 98.31 229 ILE A C 1
ATOM 1901 O O . ILE A 1 229 ? -8.547 -26.359 -8.367 1 98.31 229 ILE A O 1
ATOM 1905 N N . SER A 1 230 ? -7.863 -24.25 -8.445 1 98.44 230 SER A N 1
ATOM 1906 C CA . SER A 1 230 ? -8.016 -24.188 -9.891 1 98.44 230 SER A CA 1
ATOM 1907 C C . SER A 1 230 ? -7.066 -25.156 -10.594 1 98.44 230 SER A C 1
ATOM 1909 O O . SER A 1 230 ? -7.426 -25.766 -11.609 1 98.44 230 SER A O 1
ATOM 1911 N N . ASN A 1 231 ? -5.828 -25.266 -10.102 1 98.25 231 ASN A N 1
ATOM 1912 C CA . ASN A 1 231 ? -4.895 -26.234 -10.664 1 98.25 231 ASN A CA 1
ATOM 1913 C C . ASN A 1 231 ? -5.402 -27.656 -10.492 1 98.25 231 ASN A C 1
ATOM 1915 O O . ASN A 1 231 ? -5.363 -28.453 -11.43 1 98.25 231 ASN A O 1
ATOM 1919 N N . ILE A 1 232 ? -5.902 -27.969 -9.328 1 98.31 232 ILE A N 1
ATOM 1920 C CA . ILE A 1 232 ? -6.41 -29.297 -9.039 1 98.31 232 ILE A CA 1
ATOM 1921 C C . ILE A 1 232 ? -7.566 -29.625 -9.984 1 98.31 232 ILE A C 1
ATOM 1923 O O . ILE A 1 232 ? -7.582 -30.688 -10.602 1 98.31 232 ILE A O 1
ATOM 1927 N N . GLU A 1 233 ? -8.445 -28.734 -10.117 1 97.5 233 GLU A N 1
ATOM 1928 C CA . GLU A 1 233 ? -9.648 -28.953 -10.922 1 97.5 233 GLU A CA 1
ATOM 1929 C C . GLU A 1 233 ? -9.312 -29.016 -12.406 1 97.5 233 GLU A C 1
ATOM 1931 O O . GLU A 1 233 ? -9.859 -29.844 -13.141 1 97.5 233 GLU A O 1
ATOM 1936 N N . SER A 1 234 ? -8.422 -28.156 -12.844 1 97.25 234 SER A N 1
ATOM 1937 C CA . SER A 1 234 ? -8.125 -28.047 -14.266 1 97.25 234 SER A CA 1
ATOM 1938 C C . SER A 1 234 ? -7.254 -29.203 -14.742 1 97.25 234 SER A C 1
ATOM 1940 O O . SER A 1 234 ? -7.375 -29.641 -15.891 1 97.25 234 SER A O 1
ATOM 1942 N N . PHE A 1 235 ? -6.395 -29.656 -13.852 1 96.75 235 PHE A N 1
ATOM 1943 C CA . PHE A 1 235 ? -5.414 -30.641 -14.305 1 96.75 235 PHE A CA 1
ATOM 1944 C C . PHE A 1 235 ? -5.723 -32.031 -13.719 1 96.75 235 PHE A C 1
ATOM 1946 O O . PHE A 1 235 ? -5.043 -33 -14.039 1 96.75 235 PHE A O 1
ATOM 1953 N N . ASP A 1 236 ? -6.738 -32.156 -12.938 1 96.44 236 ASP A N 1
ATOM 1954 C CA . ASP A 1 236 ? -7.098 -33.406 -12.266 1 96.44 236 ASP A CA 1
ATOM 1955 C C . ASP A 1 236 ? -5.891 -34 -11.547 1 96.44 236 ASP A C 1
ATOM 1957 O O . ASP A 1 236 ? -5.52 -35.156 -11.805 1 96.44 236 ASP A O 1
ATOM 1961 N N . ILE A 1 237 ? -5.316 -33.188 -10.68 1 97.38 237 ILE A N 1
ATOM 1962 C CA . ILE A 1 237 ? -4.121 -33.594 -9.953 1 97.38 237 ILE A CA 1
ATOM 1963 C C . ILE A 1 237 ? -4.406 -33.594 -8.453 1 97.38 237 ILE A C 1
ATOM 1965 O O . ILE A 1 237 ? -5.41 -33.062 -8 1 97.38 237 ILE A O 1
ATOM 1969 N N . LEU A 1 238 ? -3.482 -34.219 -7.719 1 97.44 238 LEU A N 1
ATOM 1970 C CA . LEU A 1 238 ? -3.578 -34.281 -6.262 1 97.44 238 LEU A CA 1
ATOM 1971 C C . LEU A 1 238 ? -3.137 -32.938 -5.641 1 97.44 238 LEU A C 1
ATOM 1973 O O . LEU A 1 238 ? -2.363 -32.219 -6.242 1 97.44 238 LEU A O 1
ATOM 1977 N N . LEU A 1 239 ? -3.625 -32.719 -4.445 1 98.38 239 LEU A N 1
ATOM 1978 C CA . LEU A 1 239 ? -3.254 -31.516 -3.688 1 98.38 239 LEU A CA 1
ATOM 1979 C C . LEU A 1 239 ? -1.738 -31.422 -3.547 1 98.38 239 LEU A C 1
ATOM 1981 O O . LEU A 1 239 ? -1.168 -30.328 -3.717 1 98.38 239 LEU A O 1
ATOM 1985 N N . SER A 1 240 ? -1.104 -32.531 -3.295 1 98 240 SER A N 1
ATOM 1986 C CA . SER A 1 240 ? 0.343 -32.531 -3.107 1 98 240 SER A CA 1
ATOM 1987 C C . SER A 1 240 ? 1.066 -32.062 -4.359 1 98 240 SER A C 1
ATOM 1989 O O . SER A 1 240 ? 2.059 -31.344 -4.273 1 98 240 SER A O 1
ATOM 1991 N N . SER A 1 241 ? 0.588 -32.406 -5.504 1 98.19 241 SER A N 1
ATOM 1992 C CA . SER A 1 241 ? 1.187 -32 -6.766 1 98.19 241 SER A CA 1
ATOM 1993 C C . SER A 1 241 ? 1.011 -30.5 -6.984 1 98.19 241 SER A C 1
ATOM 1995 O O . SER A 1 241 ? 1.942 -29.812 -7.418 1 98.19 241 SER A O 1
ATOM 1997 N N . ALA A 1 242 ? -0.176 -30.062 -6.691 1 98.5 242 ALA A N 1
ATOM 1998 C CA . ALA A 1 242 ? -0.444 -28.625 -6.832 1 98.5 242 ALA A CA 1
ATOM 1999 C C . ALA A 1 242 ? 0.457 -27.812 -5.91 1 98.5 242 ALA A C 1
ATOM 2001 O O . ALA A 1 242 ? 0.991 -26.766 -6.312 1 98.5 242 ALA A O 1
ATOM 2002 N N . LEU A 1 243 ? 0.644 -28.266 -4.668 1 98.69 243 LEU A N 1
ATOM 2003 C CA . LEU A 1 243 ? 1.476 -27.562 -3.695 1 98.69 243 LEU A CA 1
ATOM 2004 C C . LEU A 1 243 ? 2.943 -27.594 -4.105 1 98.69 243 LEU A C 1
ATOM 2006 O O . LEU A 1 243 ? 3.688 -26.656 -3.857 1 98.69 243 LEU A O 1
ATOM 2010 N N . ASN A 1 244 ? 3.338 -28.672 -4.746 1 98.44 244 ASN A N 1
ATOM 2011 C CA . ASN A 1 244 ? 4.711 -28.75 -5.23 1 98.44 244 ASN A CA 1
ATOM 2012 C C . ASN A 1 244 ? 4.988 -27.703 -6.312 1 98.44 244 ASN A C 1
ATOM 2014 O O . ASN A 1 244 ? 6.051 -27.094 -6.328 1 98.44 244 ASN A O 1
ATOM 2018 N N . SER A 1 245 ? 4.082 -27.609 -7.258 1 98.69 245 SER A N 1
ATOM 2019 C CA . SER A 1 245 ? 4.23 -26.578 -8.281 1 98.69 245 SER A CA 1
ATOM 2020 C C . SER A 1 245 ? 4.27 -25.188 -7.656 1 98.69 245 SER A C 1
ATOM 2022 O O . SER A 1 245 ? 5.055 -24.344 -8.078 1 98.69 245 SER A O 1
ATOM 2024 N N . ALA A 1 246 ? 3.393 -24.969 -6.648 1 98.81 246 ALA A N 1
ATOM 2025 C CA . ALA A 1 246 ? 3.367 -23.703 -5.945 1 98.81 246 ALA A CA 1
ATOM 2026 C C . ALA A 1 246 ? 4.703 -23.422 -5.258 1 98.81 246 ALA A C 1
ATOM 2028 O O . ALA A 1 246 ? 5.16 -22.281 -5.211 1 98.81 246 ALA A O 1
ATOM 2029 N N . LEU A 1 247 ? 5.277 -24.484 -4.711 1 98.81 247 LEU A N 1
ATOM 2030 C CA . LEU A 1 247 ? 6.578 -24.344 -4.062 1 98.81 247 LEU A CA 1
ATOM 2031 C C . LEU A 1 247 ? 7.633 -23.875 -5.059 1 98.81 247 LEU A C 1
ATOM 2033 O O . LEU A 1 247 ? 8.461 -23.016 -4.734 1 98.81 247 LEU A O 1
ATOM 2037 N N . VAL A 1 248 ? 7.629 -24.406 -6.262 1 98.69 248 VAL A N 1
ATOM 2038 C CA . VAL A 1 248 ? 8.555 -24 -7.309 1 98.69 248 VAL A CA 1
ATOM 2039 C C . VAL A 1 248 ? 8.352 -22.516 -7.637 1 98.69 248 VAL A C 1
ATOM 2041 O O . VAL A 1 248 ? 9.32 -21.766 -7.738 1 98.69 248 VAL A O 1
ATOM 2044 N N . ALA A 1 249 ? 7.133 -22.109 -7.773 1 98.62 249 ALA A N 1
ATOM 2045 C CA . ALA A 1 249 ? 6.805 -20.719 -8.07 1 98.62 249 ALA A CA 1
ATOM 2046 C C . ALA A 1 249 ? 7.289 -19.797 -6.953 1 98.62 249 ALA A C 1
ATOM 2048 O O . ALA A 1 249 ? 7.816 -18.719 -7.223 1 98.62 249 ALA A O 1
ATOM 2049 N N . VAL A 1 250 ? 7.082 -20.219 -5.68 1 98.56 250 VAL A N 1
ATOM 2050 C CA . VAL A 1 250 ? 7.488 -19.438 -4.512 1 98.56 250 VAL A CA 1
ATOM 2051 C C . VAL A 1 250 ? 9 -19.234 -4.523 1 98.56 250 VAL A C 1
ATOM 2053 O O . VAL A 1 250 ? 9.492 -18.125 -4.297 1 98.56 250 VAL A O 1
ATOM 2056 N N . ASN A 1 251 ? 9.695 -20.297 -4.805 1 98 251 ASN A N 1
ATOM 2057 C CA . ASN A 1 251 ? 11.148 -20.219 -4.824 1 98 251 ASN A CA 1
ATOM 2058 C C . ASN A 1 251 ? 11.648 -19.312 -5.938 1 98 251 ASN A C 1
ATOM 2060 O O . ASN A 1 251 ? 12.586 -18.531 -5.734 1 98 251 ASN A O 1
ATOM 2064 N N . LYS A 1 252 ? 11.039 -19.359 -7.102 1 97.31 252 LYS A N 1
ATOM 2065 C CA . LYS A 1 252 ? 11.383 -18.438 -8.188 1 97.31 252 LYS A CA 1
ATOM 2066 C C . LYS A 1 252 ? 11.125 -16.984 -7.789 1 97.31 252 LYS A C 1
ATOM 2068 O O . LYS A 1 252 ? 11.93 -16.109 -8.086 1 97.31 252 LYS A O 1
ATOM 2073 N N . SER A 1 253 ? 10.008 -16.766 -7.129 1 96.62 253 SER A N 1
ATOM 2074 C CA . SER A 1 253 ? 9.641 -15.422 -6.707 1 96.62 253 SER A CA 1
ATOM 2075 C C . SER A 1 253 ? 10.602 -14.883 -5.66 1 96.62 253 SER A C 1
ATOM 2077 O O . SER A 1 253 ? 10.953 -13.695 -5.676 1 96.62 253 SER A O 1
ATOM 2079 N N . ARG A 1 254 ? 11.039 -15.781 -4.754 1 96 254 ARG A N 1
ATOM 2080 C CA . ARG A 1 254 ? 11.945 -15.359 -3.691 1 96 254 ARG A CA 1
ATOM 2081 C C . ARG A 1 254 ? 13.305 -14.945 -4.262 1 96 254 ARG A C 1
ATOM 2083 O O . ARG A 1 254 ? 13.992 -14.102 -3.691 1 96 254 ARG A O 1
ATOM 2090 N N . LEU A 1 255 ? 13.664 -15.469 -5.43 1 93.69 255 LEU A N 1
ATOM 2091 C CA . LEU A 1 255 ? 14.898 -15.086 -6.094 1 93.69 255 LEU A CA 1
ATOM 2092 C C . LEU A 1 255 ? 14.797 -13.664 -6.652 1 93.69 255 LEU A C 1
ATOM 2094 O O . LEU A 1 255 ? 15.789 -12.945 -6.707 1 93.69 255 LEU A O 1
ATOM 2098 N N . ILE A 1 256 ? 13.594 -13.289 -6.973 1 91.19 256 ILE A N 1
ATOM 2099 C CA . ILE A 1 256 ? 13.383 -12.008 -7.633 1 91.19 256 ILE A CA 1
ATOM 2100 C C . ILE A 1 256 ? 13.07 -10.938 -6.586 1 91.19 256 ILE A C 1
ATOM 2102 O O . ILE A 1 256 ? 13.602 -9.828 -6.648 1 91.19 256 ILE A O 1
ATOM 2106 N N . PHE A 1 257 ? 12.258 -11.266 -5.574 1 92.69 257 PHE A N 1
ATOM 2107 C CA . PHE A 1 257 ? 11.703 -10.258 -4.676 1 92.69 257 PHE A CA 1
ATOM 2108 C C . PHE A 1 257 ? 12.422 -10.281 -3.332 1 92.69 257 PHE A C 1
ATOM 2110 O O . PHE A 1 257 ? 12.156 -9.445 -2.467 1 92.69 257 PHE A O 1
ATOM 2117 N N . GLY A 1 258 ? 13.352 -11.227 -3.154 1 93.5 258 GLY A N 1
ATOM 2118 C CA . GLY A 1 258 ? 14.062 -11.383 -1.896 1 93.5 258 GLY A CA 1
ATOM 2119 C C . GLY A 1 258 ? 13.664 -12.617 -1.125 1 93.5 258 GLY A C 1
ATOM 2120 O O . GLY A 1 258 ? 12.484 -13 -1.122 1 93.5 258 GLY A O 1
ATOM 2121 N N . ALA A 1 259 ? 14.539 -13.172 -0.432 1 96.06 259 ALA A N 1
ATOM 2122 C CA . ALA A 1 259 ? 14.367 -14.453 0.248 1 96.06 259 ALA A CA 1
ATOM 2123 C C . ALA A 1 259 ? 13.297 -14.367 1.326 1 96.06 259 ALA A C 1
ATOM 2125 O O . ALA A 1 259 ? 12.719 -15.383 1.72 1 96.06 259 ALA A O 1
ATOM 2126 N N . ASN A 1 260 ? 13.031 -13.156 1.761 1 97.75 260 ASN A N 1
ATOM 2127 C CA . ASN A 1 260 ? 12.141 -12.992 2.906 1 97.75 260 ASN A CA 1
ATOM 2128 C C . ASN A 1 260 ? 10.938 -12.125 2.561 1 97.75 260 ASN A C 1
ATOM 2130 O O . ASN A 1 260 ? 10.398 -11.43 3.424 1 97.75 260 ASN A O 1
ATOM 2134 N N . HIS A 1 261 ? 10.562 -12.125 1.256 1 97 261 HIS A N 1
ATOM 2135 C CA . HIS A 1 261 ? 9.32 -11.461 0.871 1 97 261 HIS A CA 1
ATOM 2136 C C . HIS A 1 261 ? 8.133 -12.062 1.61 1 97 261 HIS A C 1
ATOM 2138 O O . HIS A 1 261 ? 7.883 -13.266 1.525 1 97 261 HIS A O 1
ATOM 2144 N N . TRP A 1 262 ? 7.332 -11.258 2.229 1 98.31 262 TRP A N 1
ATOM 2145 C CA . TRP A 1 262 ? 6.379 -11.734 3.227 1 98.31 262 TRP A CA 1
ATOM 2146 C C . TRP A 1 262 ? 5.324 -12.625 2.588 1 98.31 262 TRP A C 1
ATOM 2148 O O . TRP A 1 262 ? 4.914 -13.633 3.174 1 98.31 262 TRP A O 1
ATOM 2158 N N . GLU A 1 263 ? 4.859 -12.25 1.386 1 97.88 263 GLU A N 1
ATOM 2159 C CA . GLU A 1 263 ? 3.834 -13.039 0.706 1 97.88 263 GLU A CA 1
ATOM 2160 C C . GLU A 1 263 ? 4.336 -14.445 0.392 1 97.88 263 GLU A C 1
ATOM 2162 O O . GLU A 1 263 ? 3.602 -15.422 0.558 1 97.88 263 GLU A O 1
ATOM 2167 N N . GLN A 1 264 ? 5.57 -14.477 -0.111 1 98.38 264 GLN A N 1
ATOM 2168 C CA . GLN A 1 264 ? 6.145 -15.773 -0.452 1 98.38 264 GLN A CA 1
ATOM 2169 C C . GLN A 1 264 ? 6.387 -16.609 0.799 1 98.38 264 GLN A C 1
ATOM 2171 O O . GLN A 1 264 ? 6.215 -17.844 0.775 1 98.38 264 GLN A O 1
ATOM 2176 N N . ILE A 1 265 ? 6.762 -15.938 1.875 1 98.75 265 ILE A N 1
ATOM 2177 C CA . ILE A 1 265 ? 6.961 -16.625 3.145 1 98.75 265 ILE A CA 1
ATOM 2178 C C . ILE A 1 265 ? 5.625 -17.172 3.654 1 98.75 265 ILE A C 1
ATOM 2180 O O . ILE A 1 265 ? 5.555 -18.281 4.188 1 98.75 265 ILE A O 1
ATOM 2184 N N . LEU A 1 266 ? 4.57 -16.391 3.52 1 98.75 266 LEU A N 1
ATOM 2185 C CA . LEU A 1 266 ? 3.23 -16.859 3.861 1 98.75 266 LEU A CA 1
ATOM 2186 C C . LEU A 1 266 ? 2.877 -18.125 3.084 1 98.75 266 LEU A C 1
ATOM 2188 O O . LEU A 1 266 ? 2.43 -19.109 3.668 1 98.75 266 LEU A O 1
ATOM 2192 N N . TYR A 1 267 ? 3.104 -18.109 1.771 1 98.81 267 TYR A N 1
ATOM 2193 C CA . TYR A 1 267 ? 2.791 -19.266 0.921 1 98.81 267 TYR A CA 1
ATOM 2194 C C . TYR A 1 267 ? 3.627 -20.469 1.308 1 98.81 267 TYR A C 1
ATOM 2196 O O . TYR A 1 267 ? 3.129 -21.594 1.323 1 98.81 267 TYR A O 1
ATOM 2204 N N . LEU A 1 268 ? 4.891 -20.172 1.609 1 98.62 268 LEU A N 1
ATOM 2205 C CA . LEU A 1 268 ? 5.75 -21.25 2.076 1 98.62 268 LEU A CA 1
ATOM 2206 C C . LEU A 1 268 ? 5.172 -21.906 3.328 1 98.62 268 LEU A C 1
ATOM 2208 O O . LEU A 1 268 ? 5.188 -23.141 3.457 1 98.62 268 LEU A O 1
ATOM 2212 N N . GLY A 1 269 ? 4.648 -21.047 4.223 1 98.5 269 GLY A N 1
ATOM 2213 C CA . GLY A 1 269 ? 4.004 -21.562 5.422 1 98.5 269 GLY A CA 1
ATOM 2214 C C . GLY A 1 269 ? 2.771 -22.391 5.129 1 98.5 269 GLY A C 1
ATOM 2215 O O . GLY A 1 269 ? 2.525 -23.406 5.793 1 98.5 269 GLY A O 1
ATOM 2216 N N . LEU A 1 270 ? 2.002 -22.016 4.145 1 98.62 270 LEU A N 1
ATOM 2217 C CA . LEU A 1 270 ? 0.813 -22.75 3.74 1 98.62 270 LEU A CA 1
ATOM 2218 C C . LEU A 1 270 ? 1.196 -24.094 3.104 1 98.62 270 LEU A C 1
ATOM 2220 O O . LEU A 1 270 ? 0.577 -25.109 3.383 1 98.62 270 LEU A O 1
ATOM 2224 N N . ILE A 1 271 ? 2.234 -24.078 2.266 1 98.69 271 ILE A N 1
ATOM 2225 C CA . ILE A 1 271 ? 2.66 -25.234 1.491 1 98.69 271 ILE A CA 1
ATOM 2226 C C . ILE A 1 271 ? 3.254 -26.281 2.424 1 98.69 271 ILE A C 1
ATOM 2228 O O . ILE A 1 271 ? 2.932 -27.469 2.314 1 98.69 271 ILE A O 1
ATOM 2232 N N . ASN A 1 272 ? 4.066 -25.859 3.369 1 97.5 272 ASN A N 1
ATOM 2233 C CA . ASN A 1 272 ? 4.844 -26.781 4.191 1 97.5 272 ASN A CA 1
ATOM 2234 C C . ASN A 1 272 ? 4.074 -27.203 5.441 1 97.5 272 ASN A C 1
ATOM 2236 O O . ASN A 1 272 ? 4.398 -28.219 6.062 1 97.5 272 ASN A O 1
ATOM 2240 N N . GLY A 1 273 ? 3.09 -26.406 5.797 1 96.81 273 GLY A N 1
ATOM 2241 C CA . GLY A 1 273 ? 2.35 -26.688 7.016 1 96.81 273 GLY A CA 1
ATOM 2242 C C . GLY A 1 273 ? 1.161 -27.594 6.793 1 96.81 273 GLY A C 1
ATOM 2243 O O . GLY A 1 273 ? 0.777 -27.859 5.648 1 96.81 273 GLY A O 1
ATOM 2244 N N . SER A 1 274 ? 0.549 -28.047 7.914 1 96.94 274 SER A N 1
ATOM 2245 C CA . SER A 1 274 ? -0.567 -28.984 7.832 1 96.94 274 SER A CA 1
ATOM 2246 C C . SER A 1 274 ? -1.899 -28.25 7.727 1 96.94 274 SER A C 1
ATOM 2248 O O . SER A 1 274 ? -2.896 -28.828 7.285 1 96.94 274 SER A O 1
ATOM 2250 N N . ALA A 1 275 ? -1.964 -27.016 8.094 1 97.44 275 ALA A N 1
ATOM 2251 C CA . ALA A 1 275 ? -3.217 -26.281 8.195 1 97.44 275 ALA A CA 1
ATOM 2252 C C . ALA A 1 275 ? -3.928 -26.203 6.848 1 97.44 275 ALA A C 1
ATOM 2254 O O . ALA A 1 275 ? -5.113 -26.531 6.746 1 97.44 275 ALA A O 1
ATOM 2255 N N . PHE A 1 276 ? -3.236 -25.844 5.84 1 97.81 276 PHE A N 1
ATOM 2256 C CA . PHE A 1 276 ? -3.846 -25.672 4.527 1 97.81 276 PHE A CA 1
ATOM 2257 C C . PHE A 1 276 ? -4.254 -27.016 3.928 1 97.81 276 PHE A C 1
ATOM 2259 O O . PHE A 1 276 ? -5.301 -27.109 3.287 1 97.81 276 PHE A O 1
ATOM 2266 N N . ARG A 1 277 ? -3.428 -28.016 4.105 1 97.31 277 ARG A N 1
ATOM 2267 C CA . ARG A 1 277 ? -3.77 -29.359 3.637 1 97.31 277 ARG A CA 1
ATOM 2268 C C . ARG A 1 277 ? -5.059 -29.859 4.289 1 97.31 277 ARG A C 1
ATOM 2270 O O . ARG A 1 277 ? -5.926 -30.406 3.613 1 97.31 277 ARG A O 1
ATOM 2277 N N . THR A 1 278 ? -5.125 -29.656 5.625 1 97.06 278 THR A N 1
ATOM 2278 C CA . THR A 1 278 ? -6.328 -30.047 6.355 1 97.06 278 THR A CA 1
ATOM 2279 C C . THR A 1 278 ? -7.543 -29.281 5.84 1 97.06 278 THR A C 1
ATOM 2281 O O . THR A 1 278 ? -8.609 -29.859 5.625 1 97.06 278 THR A O 1
ATOM 2284 N N . TYR A 1 279 ? -7.375 -28.047 5.629 1 97 279 TYR A N 1
ATOM 2285 C CA . TYR A 1 279 ? -8.43 -27.172 5.113 1 97 279 TYR A CA 1
ATOM 2286 C C . TYR A 1 279 ? -8.938 -27.672 3.764 1 97 279 TYR A C 1
ATOM 2288 O O . TYR A 1 279 ? -10.141 -27.781 3.551 1 97 279 TYR A O 1
ATOM 2296 N N . CYS A 1 280 ? -8.031 -27.984 2.844 1 97 280 CYS A N 1
ATOM 2297 C CA . CYS A 1 280 ? -8.391 -28.453 1.508 1 97 280 CYS A CA 1
ATOM 2298 C C . CYS A 1 280 ? -9.055 -29.828 1.565 1 97 280 CYS A C 1
ATOM 2300 O O . CYS A 1 280 ? -10.031 -30.078 0.855 1 97 280 CYS A O 1
ATOM 2302 N N . ASN A 1 281 ? -8.516 -30.625 2.436 1 95.75 281 ASN A N 1
ATOM 2303 C CA . ASN A 1 281 ? -9.109 -31.953 2.596 1 95.75 281 ASN A CA 1
ATOM 2304 C C . ASN A 1 281 ? -10.547 -31.875 3.092 1 95.75 281 ASN A C 1
ATOM 2306 O O . ASN A 1 281 ? -11.414 -32.625 2.633 1 95.75 281 ASN A O 1
ATOM 2310 N N . ASN A 1 282 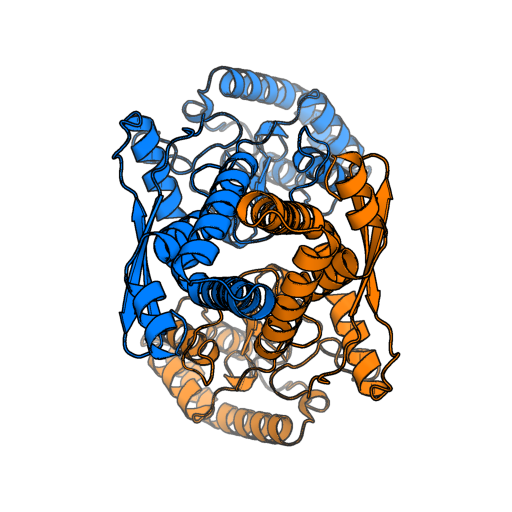? -10.758 -30.984 3.982 1 95.12 282 ASN A N 1
ATOM 2311 C CA . ASN A 1 282 ? -12.102 -30.766 4.512 1 95.12 282 ASN A CA 1
ATOM 2312 C C . ASN A 1 282 ? -13.07 -30.312 3.424 1 95.12 282 ASN A C 1
ATOM 2314 O O . ASN A 1 282 ? -14.273 -30.531 3.529 1 95.12 282 ASN A O 1
ATOM 2318 N N . LYS A 1 283 ? -12.586 -29.734 2.424 1 94.5 283 LYS A N 1
ATOM 2319 C CA . LYS A 1 283 ? -13.414 -29.234 1.331 1 94.5 283 LYS A CA 1
ATOM 2320 C C . LYS A 1 283 ? -13.492 -30.25 0.195 1 94.5 283 LYS A C 1
ATOM 2322 O O . LYS A 1 283 ? -14.078 -29.969 -0.854 1 94.5 283 LYS A O 1
ATOM 2327 N N . GLY A 1 284 ? -12.766 -31.375 0.327 1 94.62 284 GLY A N 1
ATOM 2328 C CA . GLY A 1 284 ? -12.875 -32.469 -0.626 1 94.62 284 GLY A CA 1
ATOM 2329 C C . GLY A 1 284 ? -11.719 -32.531 -1.609 1 94.62 284 GLY A C 1
ATOM 2330 O O . GLY A 1 284 ? -11.758 -33.281 -2.576 1 94.62 284 GLY A O 1
ATOM 2331 N N . TYR A 1 285 ? -10.758 -31.672 -1.337 1 93.81 285 TYR A N 1
ATOM 2332 C CA . TYR A 1 285 ? -9.586 -31.688 -2.207 1 93.81 285 TYR A CA 1
ATOM 2333 C C . TYR A 1 285 ? -8.477 -32.531 -1.605 1 93.81 285 TYR A C 1
ATOM 2335 O O . TYR A 1 285 ? -8.062 -32.312 -0.464 1 93.81 285 TYR A O 1
ATOM 2343 N N . GLN A 1 286 ? -8.125 -33.594 -2.299 1 87.75 286 GLN A N 1
ATOM 2344 C CA . GLN A 1 286 ? -7.105 -34.5 -1.793 1 87.75 286 GLN A CA 1
ATOM 2345 C C . GLN A 1 286 ? -5.859 -34.5 -2.674 1 87.75 286 GLN A C 1
ATOM 2347 O O . GLN A 1 286 ? -5.945 -34.219 -3.875 1 87.75 286 GLN A O 1
ATOM 2352 N N . MET B 1 1 ? -12.492 -3.727 -5.902 1 92.44 1 MET B N 1
ATOM 2353 C CA . MET B 1 1 ? -13.211 -2.973 -4.879 1 92.44 1 MET B CA 1
ATOM 2354 C C . MET B 1 1 ? -14.5 -3.676 -4.488 1 92.44 1 MET B C 1
ATOM 2356 O O . MET B 1 1 ? -15.172 -4.266 -5.336 1 92.44 1 MET B O 1
ATOM 2360 N N . ILE B 1 2 ? -14.781 -3.621 -3.252 1 89.69 2 ILE B N 1
ATOM 2361 C CA . ILE B 1 2 ? -16.047 -4.172 -2.785 1 89.69 2 ILE B CA 1
ATOM 2362 C C . ILE B 1 2 ? -16.688 -3.215 -1.787 1 89.69 2 ILE B C 1
ATOM 2364 O O . ILE B 1 2 ? -16.016 -2.354 -1.218 1 89.69 2 ILE B O 1
ATOM 2368 N N . ASN B 1 3 ? -18 -3.369 -1.693 1 91.19 3 ASN B N 1
ATOM 2369 C CA . ASN B 1 3 ? -18.703 -2.609 -0.669 1 91.19 3 ASN B CA 1
ATOM 2370 C C . ASN B 1 3 ? -18.391 -3.117 0.732 1 91.19 3 ASN B C 1
ATOM 2372 O O . ASN B 1 3 ? -18.219 -4.32 0.937 1 91.19 3 ASN B O 1
ATOM 2376 N N . LEU B 1 4 ? -18.25 -2.221 1.636 1 90.62 4 LEU B N 1
ATOM 2377 C CA . LEU B 1 4 ? -18.078 -2.58 3.039 1 90.62 4 LEU B CA 1
ATOM 2378 C C . LEU B 1 4 ? -19.375 -2.389 3.814 1 90.62 4 LEU B C 1
ATOM 2380 O O . LEU B 1 4 ? -20.188 -1.54 3.459 1 90.62 4 LEU B O 1
ATOM 2384 N N . THR B 1 5 ? -19.469 -3.15 4.809 1 90.75 5 THR B N 1
ATOM 2385 C CA . THR B 1 5 ? -20.625 -2.996 5.695 1 90.75 5 THR B CA 1
ATOM 2386 C C . THR B 1 5 ? -20.406 -1.841 6.668 1 90.75 5 THR B C 1
ATOM 2388 O O . THR B 1 5 ? -19.422 -1.828 7.414 1 90.75 5 THR B O 1
ATOM 2391 N N . PRO B 1 6 ? -21.312 -0.882 6.602 1 92.69 6 PRO B N 1
ATOM 2392 C CA . PRO B 1 6 ? -21.156 0.237 7.531 1 92.69 6 PRO B CA 1
ATOM 2393 C C . PRO B 1 6 ? -21.391 -0.163 8.984 1 92.69 6 PRO B C 1
ATOM 2395 O O . PRO B 1 6 ? -21.922 -1.243 9.25 1 92.69 6 PRO B O 1
ATOM 2398 N N . TYR B 1 7 ? -20.906 0.665 9.844 1 92.38 7 TYR B N 1
ATOM 2399 C CA . TYR B 1 7 ? -21.125 0.486 11.273 1 92.38 7 TYR B CA 1
ATOM 2400 C C . TYR B 1 7 ? -22.609 0.252 11.57 1 92.38 7 TYR B C 1
ATOM 2402 O O . TYR B 1 7 ? -23.469 1.026 11.133 1 92.38 7 TYR B O 1
ATOM 2410 N N . SER B 1 8 ? -22.891 -0.83 12.273 1 88.38 8 SER B N 1
ATOM 2411 C CA . SER B 1 8 ? -24.281 -1.264 12.414 1 88.38 8 SER B CA 1
ATOM 2412 C C . SER B 1 8 ? -24.875 -0.782 13.734 1 88.38 8 SER B C 1
ATOM 2414 O O . SER B 1 8 ? -26.094 -0.677 13.867 1 88.38 8 SER B O 1
ATOM 2416 N N . ASP B 1 9 ? -24.031 -0.515 14.688 1 90.69 9 ASP B N 1
ATOM 2417 C CA . ASP B 1 9 ? -24.531 -0.077 15.984 1 90.69 9 ASP B CA 1
ATOM 2418 C C . ASP B 1 9 ? -24.953 1.395 15.945 1 90.69 9 ASP B C 1
ATOM 2420 O O . ASP B 1 9 ? -24.906 2.025 14.891 1 90.69 9 ASP B O 1
ATOM 2424 N N . SER B 1 10 ? -25.391 1.89 17.031 1 94.44 10 SER B N 1
ATOM 2425 C CA . SER B 1 10 ? -25.875 3.258 17.141 1 94.44 10 SER B CA 1
ATOM 2426 C C . SER B 1 10 ? -24.75 4.27 16.953 1 94.44 10 SER B C 1
ATOM 2428 O O . SER B 1 10 ? -23.766 4.242 17.688 1 94.44 10 SER B O 1
ATOM 2430 N N . SER B 1 11 ? -24.984 5.195 15.984 1 96.19 11 SER B N 1
ATOM 2431 C CA . SER B 1 11 ? -23.984 6.23 15.75 1 96.19 11 SER B CA 1
ATOM 2432 C C . SER B 1 11 ? -23.828 7.133 16.969 1 96.19 11 SER B C 1
ATOM 2434 O O . SER B 1 11 ? -22.703 7.547 17.297 1 96.19 11 SER B O 1
ATOM 2436 N N . ILE B 1 12 ? -24.969 7.371 17.625 1 95.12 12 ILE B N 1
ATOM 2437 C CA . ILE B 1 12 ? -24.922 8.258 18.781 1 95.12 12 ILE B CA 1
ATOM 2438 C C . ILE B 1 12 ? -24.219 7.555 19.953 1 95.12 12 ILE B C 1
ATOM 2440 O O . ILE B 1 12 ? -23.516 8.195 20.734 1 95.12 12 ILE B O 1
ATOM 2444 N N . SER B 1 13 ? -24.391 6.266 20.062 1 94.69 13 SER B N 1
ATOM 2445 C CA . SER B 1 13 ? -23.672 5.504 21.078 1 94.69 13 SER B CA 1
ATOM 2446 C C . SER B 1 13 ? -22.172 5.52 20.828 1 94.69 13 SER B C 1
ATOM 2448 O O . SER B 1 13 ? -21.375 5.562 21.781 1 94.69 13 SER B O 1
ATOM 2450 N N . PHE B 1 14 ? -21.812 5.438 19.578 1 95.19 14 PHE B N 1
ATOM 2451 C CA . PHE B 1 14 ? -20.406 5.535 19.234 1 95.19 14 PHE B CA 1
ATOM 2452 C C . PHE B 1 14 ? -19.828 6.875 19.672 1 95.19 14 PHE B C 1
ATOM 2454 O O . PHE B 1 14 ? -18.75 6.93 20.281 1 95.19 14 PHE B O 1
ATOM 2461 N N . LEU B 1 15 ? -20.578 7.949 19.406 1 95.62 15 LEU B N 1
ATOM 2462 C CA . LEU B 1 15 ? -20.156 9.273 19.828 1 95.62 15 LEU B CA 1
ATOM 2463 C C . LEU B 1 15 ? -19.984 9.328 21.344 1 95.62 15 LEU B C 1
ATOM 2465 O O . LEU B 1 15 ? -18.984 9.852 21.844 1 95.62 15 LEU B O 1
ATOM 2469 N N . ARG B 1 16 ? -20.922 8.773 22.016 1 94.19 16 ARG B N 1
ATOM 2470 C CA . ARG B 1 16 ? -20.859 8.742 23.469 1 94.19 16 ARG B CA 1
ATOM 2471 C C . ARG B 1 16 ? -19.609 8.016 23.953 1 94.19 16 ARG B C 1
ATOM 2473 O O . ARG B 1 16 ? -18.953 8.453 24.906 1 94.19 16 ARG B O 1
ATOM 2480 N N . SER B 1 17 ? -19.297 6.926 23.312 1 93.31 17 SER B N 1
ATOM 2481 C CA . SER B 1 17 ? -18.125 6.152 23.688 1 93.31 17 SER B CA 1
ATOM 2482 C C . SER B 1 17 ? -16.844 6.953 23.484 1 93.31 17 SER B C 1
ATOM 2484 O O . SER B 1 17 ? -15.898 6.844 24.281 1 93.31 17 SER B O 1
ATOM 2486 N N . ILE B 1 18 ? -16.766 7.758 22.422 1 94.81 18 ILE B N 1
ATOM 2487 C CA . ILE B 1 18 ? -15.594 8.586 22.125 1 94.81 18 ILE B CA 1
ATOM 2488 C C . ILE B 1 18 ? -15.453 9.672 23.188 1 94.81 18 ILE B C 1
ATOM 2490 O O . ILE B 1 18 ? -14.359 9.883 23.734 1 94.81 18 ILE B O 1
ATOM 2494 N N . ILE B 1 19 ? -16.562 10.32 23.5 1 94.25 19 ILE B N 1
ATOM 2495 C CA . ILE B 1 19 ? -16.562 11.398 24.484 1 94.25 19 ILE B CA 1
ATOM 2496 C C . ILE B 1 19 ? -16.156 10.844 25.859 1 94.25 19 ILE B C 1
ATOM 2498 O O . ILE B 1 19 ? -15.328 11.438 26.547 1 94.25 19 ILE B O 1
ATOM 2502 N N . ASN B 1 20 ? -16.656 9.656 26.172 1 92.5 20 ASN B N 1
ATOM 2503 C CA . ASN B 1 20 ? -16.375 9.023 27.453 1 92.5 20 ASN B CA 1
ATOM 2504 C C . ASN B 1 20 ? -14.906 8.625 27.578 1 92.5 20 ASN B C 1
ATOM 2506 O O . ASN B 1 20 ? -14.367 8.531 28.672 1 92.5 20 ASN B O 1
ATOM 2510 N N . SER B 1 21 ? -14.297 8.352 26.469 1 91.44 21 SER B N 1
ATOM 2511 C CA . SER B 1 21 ? -12.906 7.91 26.469 1 91.44 21 SER B CA 1
ATOM 2512 C C . SER B 1 21 ? -11.953 9.078 26.703 1 91.44 21 SER B C 1
ATOM 2514 O O . SER B 1 21 ? -10.766 8.875 26.969 1 91.44 21 SER B O 1
ATOM 2516 N N . LYS B 1 22 ? -12.469 10.32 26.609 1 91.5 22 LYS B N 1
ATOM 2517 C CA . LYS B 1 22 ? -11.617 11.492 26.797 1 91.5 22 LYS B CA 1
ATOM 2518 C C . LYS B 1 22 ? -11.328 11.719 28.281 1 91.5 22 LYS B C 1
ATOM 2520 O O . LYS B 1 22 ? -12.141 11.344 29.141 1 91.5 22 LYS B O 1
ATOM 2525 N N . ASN B 1 23 ? -10.195 12.281 28.531 1 89.62 23 ASN B N 1
ATOM 2526 C CA . ASN B 1 23 ? -9.836 12.617 29.906 1 89.62 23 ASN B CA 1
ATOM 2527 C C . ASN B 1 23 ? -10.758 13.695 30.469 1 89.62 23 ASN B C 1
ATOM 2529 O O . ASN B 1 23 ? -11.172 14.602 29.75 1 89.62 23 ASN B O 1
ATOM 2533 N N . ARG B 1 24 ? -10.969 13.586 31.812 1 88.75 24 ARG B N 1
ATOM 2534 C CA . ARG B 1 24 ? -11.742 14.625 32.5 1 88.75 24 ARG B CA 1
ATOM 2535 C C . ARG B 1 24 ? -11.039 15.977 32.406 1 88.75 24 ARG B C 1
ATOM 2537 O O . ARG B 1 24 ? -9.812 16.062 32.5 1 88.75 24 ARG B O 1
ATOM 2544 N N . GLY B 1 25 ? -11.859 16.969 32.031 1 92.62 25 GLY B N 1
ATOM 2545 C CA . GLY B 1 25 ? -11.328 18.328 31.891 1 92.62 25 GLY B CA 1
ATOM 2546 C C . GLY B 1 25 ? -12.219 19.234 31.078 1 92.62 25 GLY B C 1
ATOM 2547 O O . GLY B 1 25 ? -13.336 18.859 30.719 1 92.62 25 GLY B O 1
ATOM 2548 N N . ASP B 1 26 ? -11.773 20.469 30.828 1 94 26 ASP B N 1
ATOM 2549 C CA . ASP B 1 26 ? -12.539 21.516 30.156 1 94 26 ASP B CA 1
ATOM 2550 C C . ASP B 1 26 ? -12.977 21.062 28.766 1 94 26 ASP B C 1
ATOM 2552 O O . ASP B 1 26 ? -14.109 21.297 28.359 1 94 26 ASP B O 1
ATOM 2556 N N . TYR B 1 27 ? -12.117 20.359 28.172 1 94.94 27 TYR B N 1
ATOM 2557 C CA . TYR B 1 27 ? -12.414 19.891 26.812 1 94.94 27 TYR B CA 1
ATOM 2558 C C . TYR B 1 27 ? -13.594 18.922 26.828 1 94.94 27 TYR B C 1
ATOM 2560 O O . TYR B 1 27 ? -14.555 19.094 26.062 1 94.94 27 TYR B O 1
ATOM 2568 N N . LYS B 1 28 ? -13.508 17.906 27.688 1 95 28 LYS B N 1
ATOM 2569 C CA . LYS B 1 28 ? -14.578 16.922 27.766 1 95 28 LYS B CA 1
ATOM 2570 C C . LYS B 1 28 ? -15.906 17.562 28.141 1 95 28 LYS B C 1
ATOM 2572 O O . LYS B 1 28 ? -16.953 17.203 27.609 1 95 28 LYS B O 1
ATOM 2577 N N . ASP B 1 29 ? -15.875 18.547 29.016 1 95.75 29 ASP B N 1
ATOM 2578 C CA . ASP B 1 29 ? -17.078 19.25 29.422 1 95.75 29 ASP B CA 1
ATOM 2579 C C . ASP B 1 29 ? -17.703 20.016 28.266 1 95.75 29 ASP B C 1
ATOM 2581 O O . ASP B 1 29 ? -18.922 19.938 28.047 1 95.75 29 ASP B O 1
ATOM 2585 N N . ARG B 1 30 ? -16.906 20.672 27.516 1 95.5 30 ARG B N 1
ATOM 2586 C CA . ARG B 1 30 ? -17.391 21.438 26.375 1 95.5 30 ARG B CA 1
ATOM 2587 C C . ARG B 1 30 ? -18.047 20.547 25.344 1 95.5 30 ARG B C 1
ATOM 2589 O O . ARG B 1 30 ? -19.125 20.859 24.828 1 95.5 30 ARG B O 1
ATOM 2596 N N . ILE B 1 31 ? -17.406 19.453 25.094 1 95.06 31 ILE B N 1
ATOM 2597 C CA . ILE B 1 31 ? -17.938 18.547 24.094 1 95.06 31 ILE B CA 1
ATOM 2598 C C . ILE B 1 31 ? -19.234 17.922 24.594 1 95.06 31 ILE B C 1
ATOM 2600 O O . ILE B 1 31 ? -20.156 17.688 23.812 1 95.06 31 ILE B O 1
ATOM 2604 N N . SER B 1 32 ? -19.234 17.578 25.875 1 95.31 32 SER B N 1
ATOM 2605 C CA . SER B 1 32 ? -20.438 16.984 26.469 1 95.31 32 SER B CA 1
ATOM 2606 C C . SER B 1 32 ? -21.625 17.938 26.359 1 95.31 32 SER B C 1
ATOM 2608 O O . SER B 1 32 ? -22.766 17.484 26.156 1 95.31 32 SER B O 1
ATOM 2610 N N . ASN B 1 33 ? -21.375 19.172 26.438 1 94.19 33 ASN B N 1
ATOM 2611 C CA . ASN B 1 33 ? -22.438 20.172 26.312 1 94.19 33 ASN B CA 1
ATOM 2612 C C . ASN B 1 33 ? -22.984 20.234 24.891 1 94.19 33 ASN B C 1
ATOM 2614 O O . ASN B 1 33 ? -24.125 20.672 24.688 1 94.19 33 ASN B O 1
ATOM 2618 N N . LEU B 1 34 ? -22.172 19.812 23.969 1 94.25 34 LEU B N 1
ATOM 2619 C CA . LEU B 1 34 ? -22.562 19.844 22.562 1 94.25 34 LEU B CA 1
ATOM 2620 C C . LEU B 1 34 ? -23.328 18.578 22.188 1 94.25 34 LEU B C 1
ATOM 2622 O O . LEU B 1 34 ? -23.875 18.484 21.078 1 94.25 34 LEU B O 1
ATOM 2626 N N . PHE B 1 35 ? -23.391 17.625 23.078 1 94.62 35 PHE B N 1
ATOM 2627 C CA . PHE B 1 35 ? -23.859 16.281 22.766 1 94.62 35 PHE B CA 1
ATOM 2628 C C . PHE B 1 35 ? -25.281 16.328 22.219 1 94.62 35 PHE B C 1
ATOM 2630 O O . PHE B 1 35 ? -25.609 15.656 21.234 1 94.62 35 PHE B O 1
ATOM 2637 N N . ASN B 1 36 ? -26.172 17.094 22.844 1 91.81 36 ASN B N 1
ATOM 2638 C CA . ASN B 1 36 ? -27.562 17.141 22.422 1 91.81 36 ASN B CA 1
ATOM 2639 C C . ASN B 1 36 ? -27.703 17.703 21 1 91.81 36 ASN B C 1
ATOM 2641 O O . ASN B 1 36 ? -28.453 17.172 20.188 1 91.81 36 ASN B O 1
ATOM 2645 N N . SER B 1 37 ? -27.031 18.734 20.781 1 92.62 37 SER B N 1
ATOM 2646 C CA . SER B 1 37 ? -27.031 19.297 19.422 1 92.62 37 SER B CA 1
ATOM 2647 C C . SER B 1 37 ? -26.469 18.297 18.422 1 92.62 37 SER B C 1
ATOM 2649 O O . SER B 1 37 ? -27.016 18.156 17.312 1 92.62 37 SER B O 1
ATOM 2651 N N . LEU B 1 38 ? -25.453 17.609 18.797 1 95.69 38 LEU B N 1
ATOM 2652 C CA . LEU B 1 38 ? -24.812 16.641 17.906 1 95.69 38 LEU B CA 1
ATOM 2653 C C . LEU B 1 38 ? -25.766 15.477 17.609 1 95.69 38 LEU B C 1
ATOM 2655 O O . LEU B 1 38 ? -25.75 14.922 16.516 1 95.69 38 LEU B O 1
ATOM 2659 N N . ASN B 1 39 ? -26.547 15.18 18.594 1 95.44 39 ASN B N 1
ATOM 2660 C CA . ASN B 1 39 ? -27.5 14.102 18.391 1 95.44 39 ASN B CA 1
ATOM 2661 C C . ASN B 1 39 ? -28.422 14.383 17.203 1 95.44 39 ASN B C 1
ATOM 2663 O O . ASN B 1 39 ? -28.719 13.477 16.422 1 95.44 39 ASN B O 1
ATOM 2667 N N . THR B 1 40 ? -28.859 15.586 17.062 1 95.31 40 THR B N 1
ATOM 2668 C CA . THR B 1 40 ? -29.719 15.969 15.953 1 95.31 40 THR B CA 1
ATOM 2669 C C . THR B 1 40 ? -28.969 15.859 14.625 1 95.31 40 THR B C 1
ATOM 2671 O O . THR B 1 40 ? -29.516 15.344 13.648 1 95.31 40 THR B O 1
ATOM 2674 N N . TYR B 1 41 ? -27.766 16.281 14.617 1 96.69 41 TYR B N 1
ATOM 2675 C CA . TYR B 1 41 ? -26.953 16.188 13.414 1 96.69 41 TYR B CA 1
ATOM 2676 C C . TYR B 1 41 ? -26.734 14.734 13.016 1 96.69 41 TYR B C 1
ATOM 2678 O O . TYR B 1 41 ? -26.797 14.391 11.836 1 96.69 41 TYR B O 1
ATOM 2686 N N . TYR B 1 42 ? -26.469 13.938 14.008 1 97.5 42 TYR B N 1
ATOM 2687 C CA . TYR B 1 42 ? -26.203 12.523 13.75 1 97.5 42 TYR B CA 1
ATOM 2688 C C . TYR B 1 42 ? -27.438 11.844 13.172 1 97.5 42 TYR B C 1
ATOM 2690 O O . TYR B 1 42 ? -27.328 11.031 12.25 1 97.5 42 TYR B O 1
ATOM 2698 N N . GLN B 1 43 ? -28.578 12.211 13.664 1 96.31 43 GLN B N 1
ATOM 2699 C CA . GLN B 1 43 ? -29.828 11.672 13.109 1 96.31 43 GLN B CA 1
ATOM 2700 C C . GLN B 1 43 ? -30.016 12.117 11.664 1 96.31 43 GLN B C 1
ATOM 2702 O O . GLN B 1 43 ? -30.438 11.32 10.82 1 96.31 43 GLN B O 1
ATOM 2707 N N . ASN B 1 44 ? -29.719 13.344 11.461 1 96.62 44 ASN B N 1
ATOM 2708 C CA . ASN B 1 44 ? -29.812 13.867 10.102 1 96.62 44 ASN B CA 1
ATOM 2709 C C . ASN B 1 44 ? -28.891 13.133 9.156 1 96.62 44 ASN B C 1
ATOM 2711 O O . ASN B 1 44 ? -29.281 12.781 8.039 1 96.62 44 ASN B O 1
ATOM 2715 N N . TYR B 1 45 ? -27.656 12.914 9.586 1 97.75 45 TYR B N 1
ATOM 2716 C CA . TYR B 1 45 ? -26.703 12.172 8.766 1 97.75 45 TYR B CA 1
ATOM 2717 C C . TYR B 1 45 ? -27.219 10.773 8.461 1 97.75 45 TYR B C 1
ATOM 2719 O O . TYR B 1 45 ? -27.172 10.32 7.312 1 97.75 45 TYR B O 1
ATOM 2727 N N . ASP B 1 46 ? -27.672 10.125 9.516 1 97.56 46 ASP B N 1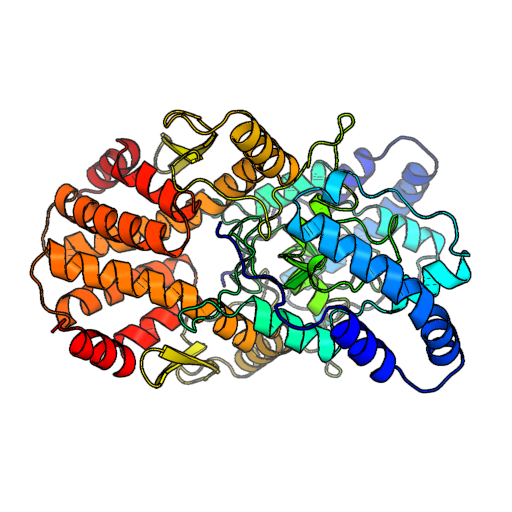
ATOM 2728 C CA . ASP B 1 46 ? -28.172 8.758 9.359 1 97.56 46 ASP B CA 1
ATOM 2729 C C . ASP B 1 46 ? -29.312 8.703 8.359 1 97.56 46 ASP B C 1
ATOM 2731 O O . ASP B 1 46 ? -29.359 7.812 7.512 1 97.56 46 ASP B O 1
ATOM 2735 N N . THR B 1 47 ? -30.188 9.648 8.438 1 97.31 47 THR B N 1
ATOM 2736 C CA . THR B 1 47 ? -31.312 9.719 7.516 1 97.31 47 THR B CA 1
ATOM 2737 C C . THR B 1 47 ? -30.828 9.93 6.082 1 97.31 47 THR B C 1
ATOM 2739 O O . THR B 1 47 ? -31.266 9.242 5.164 1 97.31 47 THR B O 1
ATOM 2742 N N . SER B 1 48 ? -29.922 10.891 5.91 1 97.44 48 SER B N 1
ATOM 2743 C CA . SER B 1 48 ? -29.359 11.164 4.594 1 97.44 48 SER B CA 1
ATOM 2744 C C . SER B 1 48 ? -28.609 9.953 4.055 1 97.44 48 SER B C 1
ATOM 2746 O O . SER B 1 48 ? -28.656 9.664 2.857 1 97.44 48 SER B O 1
ATOM 2748 N N . PHE B 1 49 ? -27.875 9.273 4.938 1 97.31 49 PHE B N 1
ATOM 2749 C CA . PHE B 1 49 ? -27.125 8.07 4.57 1 97.31 49 PHE B CA 1
ATOM 2750 C C . PHE B 1 49 ? -28.078 6.984 4.078 1 97.31 49 PHE B C 1
ATOM 2752 O O . PHE B 1 49 ? -27.875 6.422 3.002 1 97.31 49 PHE B O 1
ATOM 2759 N N . ASP B 1 50 ? -29.141 6.742 4.789 1 95.81 50 ASP B N 1
ATOM 2760 C CA . ASP B 1 50 ? -30.109 5.695 4.465 1 95.81 50 ASP B CA 1
ATOM 2761 C C . ASP B 1 50 ? -30.844 6.004 3.164 1 95.81 50 ASP B C 1
ATOM 2763 O O . ASP B 1 50 ? -31.203 5.094 2.418 1 95.81 50 ASP B O 1
ATOM 2767 N N . ASN B 1 51 ? -30.969 7.297 2.895 1 96.06 51 ASN B N 1
ATOM 2768 C CA . ASN B 1 51 ? -31.719 7.715 1.711 1 96.06 51 ASN B CA 1
ATOM 2769 C C . ASN B 1 51 ? -30.797 7.996 0.534 1 96.06 51 ASN B C 1
ATOM 2771 O O . ASN B 1 51 ? -31.25 8.445 -0.523 1 96.06 51 ASN B O 1
ATOM 2775 N N . ASN B 1 52 ? -29.516 7.84 0.69 1 93.88 52 ASN B N 1
ATOM 2776 C CA . ASN B 1 52 ? -28.516 8.109 -0.338 1 93.88 52 ASN B CA 1
ATOM 2777 C C . ASN B 1 52 ? -28.562 9.562 -0.797 1 93.88 52 ASN B C 1
ATOM 2779 O O . ASN B 1 52 ? -28.547 9.844 -1.998 1 93.88 52 ASN B O 1
ATOM 2783 N N . THR B 1 53 ? -28.703 10.469 0.201 1 96.19 53 THR B N 1
ATOM 2784 C CA . THR B 1 53 ? -28.797 11.891 -0.117 1 96.19 53 THR B CA 1
ATOM 2785 C C . THR B 1 53 ? -27.75 12.695 0.658 1 96.19 53 THR B C 1
ATOM 2787 O O . THR B 1 53 ? -28.016 13.828 1.059 1 96.19 53 THR B O 1
ATOM 2790 N N . LEU B 1 54 ? -26.625 12.062 0.97 1 97.25 54 LEU B N 1
ATOM 2791 C CA . LEU B 1 54 ? -25.578 12.766 1.699 1 97.25 54 LEU B CA 1
ATOM 2792 C C . LEU B 1 54 ? -25.156 14.031 0.962 1 97.25 54 LEU B C 1
ATOM 2794 O O . LEU B 1 54 ? -24.781 15.023 1.591 1 97.25 54 LEU B O 1
ATOM 2798 N N . ASN B 1 55 ? -25.219 13.992 -0.376 1 96.12 55 ASN B N 1
ATOM 2799 C CA . ASN B 1 55 ? -24.781 15.109 -1.198 1 96.12 55 ASN B CA 1
ATOM 2800 C C . ASN B 1 55 ? -25.672 16.328 -1.008 1 96.12 55 ASN B C 1
ATOM 2802 O O . ASN B 1 55 ? -25.328 17.438 -1.448 1 96.12 55 ASN B O 1
ATOM 2806 N N . LEU B 1 56 ? -26.75 16.203 -0.266 1 95.56 56 LEU B N 1
ATOM 2807 C CA . LEU B 1 56 ? -27.688 17.297 -0.054 1 95.56 56 LEU B CA 1
ATOM 2808 C C . LEU B 1 56 ? -27.484 17.938 1.317 1 95.56 56 LEU B C 1
ATOM 2810 O O . LEU B 1 56 ? -28.094 18.953 1.633 1 95.56 56 LEU B O 1
ATOM 2814 N N . ILE B 1 57 ? -26.625 17.328 2.123 1 95.5 57 ILE B N 1
ATOM 2815 C CA . ILE B 1 57 ? -26.375 17.875 3.451 1 95.5 57 ILE B CA 1
ATOM 2816 C C . ILE B 1 57 ? -25.703 19.234 3.324 1 95.5 57 ILE B C 1
ATOM 2818 O O . ILE B 1 57 ? -24.766 19.406 2.551 1 95.5 57 ILE B O 1
ATOM 2822 N N . GLN B 1 58 ? -26.188 20.172 4.086 1 92.12 58 GLN B N 1
ATOM 2823 C CA . GLN B 1 58 ? -25.641 21.531 4.059 1 92.12 58 GLN B CA 1
ATOM 2824 C C . GLN B 1 58 ? -24.672 21.766 5.219 1 92.12 58 GLN B C 1
ATOM 2826 O O . GLN B 1 58 ? -24.844 21.188 6.297 1 92.12 58 GLN B O 1
ATOM 2831 N N . GLN B 1 59 ? -23.703 22.562 4.973 1 91.31 59 GLN B N 1
ATOM 2832 C CA . GLN B 1 59 ? -22.75 22.938 6.012 1 91.31 59 GLN B CA 1
ATOM 2833 C C . GLN B 1 59 ? -23.422 23.75 7.113 1 91.31 59 GLN B C 1
ATOM 2835 O O . GLN B 1 59 ? -24.25 24.625 6.832 1 91.31 59 GLN B O 1
ATOM 2840 N N . SER B 1 60 ? -23.094 23.359 8.297 1 89.44 60 SER B N 1
ATOM 2841 C CA . SER B 1 60 ? -23.594 24.125 9.422 1 89.44 60 SER B CA 1
ATOM 2842 C C . SER B 1 60 ? -22.719 25.359 9.688 1 89.44 60 SER B C 1
ATOM 2844 O O . SER B 1 60 ? -21.5 25.281 9.602 1 89.44 60 SER B O 1
ATOM 2846 N N . LEU B 1 61 ? -23.375 26.484 10.062 1 86.31 61 LEU B N 1
ATOM 2847 C CA . LEU B 1 61 ? -22.641 27.703 10.367 1 86.31 61 LEU B CA 1
ATOM 2848 C C . LEU B 1 61 ? -22.828 28.094 11.828 1 86.31 61 LEU B C 1
ATOM 2850 O O . LEU B 1 61 ? -22.422 29.188 12.242 1 86.31 61 LEU B O 1
ATOM 2854 N N . ILE B 1 62 ? -23.25 27.141 12.609 1 88.56 62 ILE B N 1
ATOM 2855 C CA . ILE B 1 62 ? -23.656 27.531 13.953 1 88.56 62 ILE B CA 1
ATOM 2856 C C . ILE B 1 62 ? -22.5 27.328 14.922 1 88.56 62 ILE B C 1
ATOM 2858 O O . ILE B 1 62 ? -22.484 27.906 16.016 1 88.56 62 ILE B O 1
ATOM 2862 N N . PHE B 1 63 ? -21.516 26.484 14.539 1 93 63 PHE B N 1
ATOM 2863 C CA . PHE B 1 63 ? -20.453 26.156 15.469 1 93 63 PHE B CA 1
ATOM 2864 C C . PHE B 1 63 ? -19.422 27.281 15.539 1 93 63 PHE B C 1
ATOM 2866 O O . PHE B 1 63 ? -18.984 27.781 14.5 1 93 63 PHE B O 1
ATOM 2873 N N . SER B 1 64 ? -19.031 27.703 16.719 1 94.62 64 SER B N 1
ATOM 2874 C CA . SER B 1 64 ? -17.938 28.625 16.922 1 94.62 64 SER B CA 1
ATOM 2875 C C . SER B 1 64 ? -16.594 28 16.547 1 94.62 64 SER B C 1
ATOM 2877 O O . SER B 1 64 ? -16.5 26.781 16.375 1 94.62 64 SER B O 1
ATOM 2879 N N . ASP B 1 65 ? -15.602 28.828 16.422 1 95.06 65 ASP B N 1
ATOM 2880 C CA . ASP B 1 65 ? -14.266 28.328 16.109 1 95.06 65 ASP B CA 1
ATOM 2881 C C . ASP B 1 65 ? -13.773 27.359 17.172 1 95.06 65 ASP B C 1
ATOM 2883 O O . ASP B 1 65 ? -13.148 26.344 16.844 1 95.06 65 ASP B O 1
ATOM 2887 N N . LEU B 1 66 ? -14.078 27.641 18.312 1 95.62 66 LEU B N 1
ATOM 2888 C CA . LEU B 1 66 ? -13.672 26.781 19.422 1 95.62 66 LEU B CA 1
ATOM 2889 C C . LEU B 1 66 ? -14.398 25.438 19.359 1 95.62 66 LEU B C 1
ATOM 2891 O O . LEU B 1 66 ? -13.789 24.375 19.547 1 95.62 66 LEU B O 1
ATOM 2895 N N . GLU B 1 67 ? -15.711 25.547 19.078 1 95.44 67 GLU B N 1
ATOM 2896 C CA . GLU B 1 67 ? -16.5 24.328 18.969 1 95.44 67 GLU B CA 1
ATOM 2897 C C . GLU B 1 67 ? -16 23.453 17.828 1 95.44 67 GLU B C 1
ATOM 2899 O O . GLU B 1 67 ? -15.906 22.234 17.969 1 95.44 67 GLU B O 1
ATOM 2904 N N . LYS B 1 68 ? -15.68 24.125 16.766 1 95.88 68 LYS B N 1
ATOM 2905 C CA . LYS B 1 68 ? -15.141 23.406 15.625 1 95.88 68 LYS B CA 1
ATOM 2906 C C . LYS B 1 68 ? -13.844 22.688 15.992 1 95.88 68 LYS B C 1
ATOM 2908 O O . LYS B 1 68 ? -13.664 21.516 15.672 1 95.88 68 LYS B O 1
ATOM 2913 N N . LYS B 1 69 ? -12.961 23.406 16.578 1 96.56 69 LYS B N 1
ATOM 2914 C CA . LYS B 1 69 ? -11.695 22.828 17.016 1 96.56 69 LYS B CA 1
ATOM 2915 C C . LYS B 1 69 ? -11.914 21.641 17.953 1 96.56 69 LYS B C 1
ATOM 2917 O O . LYS B 1 69 ? -11.234 20.609 17.828 1 96.56 69 LYS B O 1
ATOM 2922 N N . ASP B 1 70 ? -12.867 21.75 18.812 1 95.56 70 ASP B N 1
ATOM 2923 C CA . ASP B 1 70 ? -13.18 20.688 19.766 1 95.56 70 ASP B CA 1
ATOM 2924 C C . ASP B 1 70 ? -13.719 19.453 19.047 1 95.56 70 ASP B C 1
ATOM 2926 O O . ASP B 1 70 ? -13.344 18.328 19.375 1 95.56 70 ASP B O 1
ATOM 2930 N N . LEU B 1 71 ? -14.617 19.688 18.109 1 96 71 LEU B N 1
ATOM 2931 C CA . LEU B 1 71 ? -15.211 18.594 17.344 1 96 71 LEU B CA 1
ATOM 2932 C C . LEU B 1 71 ? -14.148 17.844 16.547 1 96 71 LEU B C 1
ATOM 2934 O O . LEU B 1 71 ? -14.133 16.609 16.531 1 96 71 LEU B O 1
ATOM 2938 N N . LEU B 1 72 ? -13.234 18.578 15.945 1 96.44 72 LEU B N 1
ATOM 2939 C CA . LEU B 1 72 ? -12.172 17.984 15.148 1 96.44 72 LEU B CA 1
ATOM 2940 C C . LEU B 1 72 ? -11.211 17.188 16.031 1 96.44 72 LEU B C 1
ATOM 2942 O O . LEU B 1 72 ? -10.68 16.156 15.609 1 96.44 72 LEU B O 1
ATOM 2946 N N . LYS B 1 73 ? -11.031 17.609 17.188 1 95.44 73 LYS B N 1
ATOM 2947 C CA . LYS B 1 73 ? -10.117 16.984 18.141 1 95.44 73 LYS B CA 1
ATOM 2948 C C . LYS B 1 73 ? -10.648 15.641 18.609 1 95.44 73 LYS B C 1
ATOM 2950 O O . LYS B 1 73 ? -9.898 14.828 19.156 1 95.44 73 LYS B O 1
ATOM 2955 N N . LEU B 1 74 ? -11.914 15.406 18.422 1 94.5 74 LEU B N 1
ATOM 2956 C CA . LEU B 1 74 ? -12.508 14.133 18.812 1 94.5 74 LEU B CA 1
ATOM 2957 C C . LEU B 1 74 ? -11.883 12.984 18.016 1 94.5 74 LEU B C 1
ATOM 2959 O O . LEU B 1 74 ? -11.766 11.867 18.516 1 94.5 74 LEU B O 1
ATOM 2963 N N . TYR B 1 75 ? -11.555 13.312 16.812 1 92.38 75 TYR B N 1
ATOM 2964 C CA . TYR B 1 75 ? -10.992 12.289 15.953 1 92.38 75 TYR B CA 1
ATOM 2965 C C . TYR B 1 75 ? -9.547 11.992 16.312 1 92.38 75 TYR B C 1
ATOM 2967 O O . TYR B 1 75 ? -8.695 12.883 16.281 1 92.38 75 TYR B O 1
ATOM 2975 N N . ASN B 1 76 ? -9.328 10.797 16.625 1 89.12 76 ASN B N 1
ATOM 2976 C CA . ASN B 1 76 ? -7.992 10.281 16.922 1 89.12 76 ASN B CA 1
ATOM 2977 C C . ASN B 1 76 ? -7.824 8.844 16.453 1 89.12 76 ASN B C 1
ATOM 2979 O O . ASN B 1 76 ? -8.164 7.898 17.172 1 89.12 76 ASN B O 1
ATOM 2983 N N . TYR B 1 77 ? -7.18 8.672 15.383 1 85.44 77 TYR B N 1
ATOM 2984 C CA . TYR B 1 77 ? -7.066 7.383 14.711 1 85.44 77 TYR B CA 1
ATOM 2985 C C . TYR B 1 77 ? -6.441 6.34 15.633 1 85.44 77 TYR B C 1
ATOM 2987 O O . TYR B 1 77 ? -6.84 5.176 15.617 1 85.44 77 TYR B O 1
ATOM 2995 N N . SER B 1 78 ? -5.496 6.711 16.422 1 84.38 78 SER B N 1
ATOM 2996 C CA . SER B 1 78 ? -4.691 5.766 17.188 1 84.38 78 SER B CA 1
ATOM 2997 C C . SER B 1 78 ? -5.379 5.383 18.5 1 84.38 78 SER B C 1
ATOM 2999 O O . SER B 1 78 ? -4.945 4.461 19.188 1 84.38 78 SER B O 1
ATOM 3001 N N . SER B 1 79 ? -6.516 6.047 18.797 1 86.88 79 SER B N 1
ATOM 3002 C CA . SER B 1 79 ? -7.172 5.754 20.062 1 86.88 79 SER B CA 1
ATOM 3003 C C . SER B 1 79 ? -7.93 4.434 20 1 86.88 79 SER B C 1
ATOM 3005 O O . SER B 1 79 ? -8.273 3.957 18.922 1 86.88 79 SER B O 1
ATOM 3007 N N . LYS B 1 80 ? -8.203 3.852 21.078 1 86.25 80 LYS B N 1
ATOM 3008 C CA . LYS B 1 80 ? -8.773 2.516 21.203 1 86.25 80 LYS B CA 1
ATOM 3009 C C . LYS B 1 80 ? -10.141 2.434 20.531 1 86.25 80 LYS B C 1
ATOM 3011 O O . LYS B 1 80 ? -10.414 1.485 19.781 1 86.25 80 LYS B O 1
ATOM 3016 N N . PRO B 1 81 ? -10.977 3.379 20.672 1 87.06 81 PRO B N 1
ATOM 3017 C CA . PRO B 1 81 ? -12.289 3.283 20.031 1 87.06 81 PRO B CA 1
ATOM 3018 C C . PRO B 1 81 ? -12.188 3.209 18.5 1 87.06 81 PRO B C 1
ATOM 3020 O O . PRO B 1 81 ? -12.922 2.447 17.875 1 87.06 81 PRO B O 1
ATOM 3023 N N . PHE B 1 82 ? -11.312 3.932 18 1 91.38 82 PHE B N 1
ATOM 3024 C CA . PHE B 1 82 ? -11.172 3.949 16.547 1 91.38 82 PHE B CA 1
ATOM 3025 C C . PHE B 1 82 ? -10.492 2.68 16.047 1 91.38 82 PHE B C 1
ATOM 3027 O O . PHE B 1 82 ? -10.805 2.176 14.969 1 91.38 82 PHE B O 1
ATOM 3034 N N . ALA B 1 83 ? -9.539 2.17 16.859 1 88.19 83 ALA B N 1
ATOM 3035 C CA . ALA B 1 83 ? -8.914 0.895 16.5 1 88.19 83 ALA B CA 1
ATOM 3036 C C . ALA B 1 83 ? -9.953 -0.226 16.453 1 88.19 83 ALA B C 1
ATOM 3038 O O . ALA B 1 83 ? -9.977 -1.013 15.508 1 88.19 83 ALA B O 1
ATOM 3039 N N . ASN B 1 84 ? -10.797 -0.292 17.438 1 88.06 84 ASN B N 1
ATOM 3040 C CA . ASN B 1 84 ? -11.859 -1.285 17.484 1 88.06 84 ASN B CA 1
ATOM 3041 C C . ASN B 1 84 ? -12.852 -1.101 16.328 1 88.06 84 ASN B C 1
ATOM 3043 O O . ASN B 1 84 ? -13.289 -2.076 15.727 1 88.06 84 ASN B O 1
ATOM 3047 N N . PHE B 1 85 ? -13.148 0.135 16.125 1 91.81 85 PHE B N 1
ATOM 3048 C CA . PHE B 1 85 ? -14.047 0.503 15.047 1 91.81 85 PHE B CA 1
ATOM 3049 C C . PHE B 1 85 ? -13.492 0.033 13.703 1 91.81 85 PHE B C 1
ATOM 3051 O O . PHE B 1 85 ? -14.195 -0.642 12.945 1 91.81 85 PHE B O 1
ATOM 3058 N N . LYS B 1 86 ? -12.281 0.342 13.43 1 90 86 LYS B N 1
ATOM 3059 C CA . LYS B 1 86 ? -11.625 -0.059 12.188 1 90 86 LYS B CA 1
ATOM 3060 C C . LYS B 1 86 ? -11.625 -1.577 12.039 1 90 86 LYS B C 1
ATOM 3062 O O . LYS B 1 86 ? -11.938 -2.098 10.961 1 90 86 LYS B O 1
ATOM 3067 N N . ASN B 1 87 ? -11.297 -2.27 13.109 1 86.56 87 ASN B N 1
ATOM 3068 C CA . ASN B 1 87 ? -11.25 -3.729 13.078 1 86.56 87 ASN B CA 1
ATOM 3069 C C . ASN B 1 87 ? -12.609 -4.324 12.742 1 86.56 87 ASN B C 1
ATOM 3071 O O . ASN B 1 87 ? -12.695 -5.324 12.023 1 86.56 87 ASN B O 1
ATOM 3075 N N . GLN B 1 88 ? -13.578 -3.717 13.195 1 86.5 88 GLN B N 1
ATOM 3076 C CA . GLN B 1 88 ? -14.938 -4.172 12.898 1 86.5 88 GLN B CA 1
ATOM 3077 C C . GLN B 1 88 ? -15.273 -3.986 11.422 1 86.5 88 GLN B C 1
ATOM 3079 O O . GLN B 1 88 ? -15.898 -4.855 10.812 1 86.5 88 GLN B O 1
ATOM 3084 N N . LEU B 1 89 ? -14.852 -2.908 10.914 1 89.5 89 LEU B N 1
ATOM 3085 C CA . LEU B 1 89 ? -15.164 -2.588 9.523 1 89.5 89 LEU B CA 1
ATOM 3086 C C . LEU B 1 89 ? -14.438 -3.531 8.57 1 89.5 89 LEU B C 1
ATOM 3088 O O . LEU B 1 89 ? -14.938 -3.826 7.484 1 89.5 89 LEU B O 1
ATOM 3092 N N . LEU B 1 90 ? -13.305 -4.016 9 1 87.69 90 LEU B N 1
ATOM 3093 C CA . LEU B 1 90 ? -12.445 -4.801 8.109 1 87.69 90 LEU B CA 1
ATOM 3094 C C . LEU B 1 90 ? -12.82 -6.277 8.172 1 87.69 90 LEU B C 1
ATOM 3096 O O . LEU B 1 90 ? -12.312 -7.082 7.387 1 87.69 90 LEU B O 1
ATOM 3100 N N . LYS B 1 91 ? -13.68 -6.562 9.008 1 82.56 91 LYS B N 1
ATOM 3101 C CA . LYS B 1 91 ? -14.156 -7.941 9.086 1 82.56 91 LYS B CA 1
ATOM 3102 C C . LYS B 1 91 ? -15.203 -8.227 8.008 1 82.56 91 LYS B C 1
ATOM 3104 O O . LYS B 1 91 ? -16.234 -7.543 7.945 1 82.56 91 LYS B O 1
ATOM 3109 N N . LEU B 1 92 ? -14.867 -9.18 7.141 1 74.44 92 LEU B N 1
ATOM 3110 C CA . LEU B 1 92 ? -15.812 -9.578 6.102 1 74.44 92 LEU B CA 1
ATOM 3111 C C . LEU B 1 92 ? -16.875 -10.523 6.668 1 74.44 92 LEU B C 1
ATOM 3113 O O . LEU B 1 92 ? -16.672 -11.117 7.73 1 74.44 92 LEU B O 1
ATOM 3117 N N . PRO B 1 93 ? -17.969 -10.602 5.949 1 65.44 93 PRO B N 1
ATOM 3118 C CA . PRO B 1 93 ? -19.047 -11.484 6.414 1 65.44 93 PRO B CA 1
ATOM 3119 C C . PRO B 1 93 ? -18.594 -12.93 6.574 1 65.44 93 PRO B C 1
ATOM 3121 O O . PRO B 1 93 ? -19.125 -13.656 7.422 1 65.44 93 PRO B O 1
ATOM 3124 N N . ASN B 1 94 ? -17.625 -13.281 5.855 1 63.31 94 ASN B N 1
ATOM 3125 C CA . ASN B 1 94 ? -17.188 -14.664 5.934 1 63.31 94 ASN B CA 1
ATOM 3126 C C . ASN B 1 94 ? -16.172 -14.867 7.059 1 63.31 94 ASN B C 1
ATOM 3128 O O . ASN B 1 94 ? -15.625 -15.953 7.227 1 63.31 94 ASN B O 1
ATOM 3132 N N . GLY B 1 95 ? -15.977 -13.797 7.785 1 64.75 95 GLY B N 1
ATOM 3133 C CA . GLY B 1 95 ? -15.109 -13.883 8.945 1 64.75 95 GLY B CA 1
ATOM 3134 C C . GLY B 1 95 ? -13.664 -13.523 8.633 1 64.75 95 GLY B C 1
ATOM 3135 O O . GLY B 1 95 ? -12.828 -13.453 9.539 1 64.75 95 GLY B O 1
ATOM 3136 N N . ARG B 1 96 ? -13.469 -13.32 7.41 1 72.44 96 ARG B N 1
ATOM 3137 C CA . ARG B 1 96 ? -12.102 -12.969 7.027 1 72.44 96 ARG B CA 1
ATOM 3138 C C . ARG B 1 96 ? -11.883 -11.461 7.105 1 72.44 96 ARG B C 1
ATOM 3140 O O . ARG B 1 96 ? -12.836 -10.68 7.008 1 72.44 96 ARG B O 1
ATOM 3147 N N . ASP B 1 97 ? -10.688 -11.078 7.531 1 82.06 97 ASP B N 1
ATOM 3148 C CA . ASP B 1 97 ? -10.312 -9.672 7.543 1 82.06 97 ASP B CA 1
ATOM 3149 C C . ASP B 1 97 ? -9.672 -9.258 6.219 1 82.06 97 ASP B C 1
ATOM 3151 O O . ASP B 1 97 ? -8.953 -10.055 5.602 1 82.06 97 ASP B O 1
ATOM 3155 N N . MET B 1 98 ? -10.102 -8.133 5.777 1 85.25 98 MET B N 1
ATOM 3156 C CA . MET B 1 98 ? -9.5 -7.582 4.566 1 85.25 98 MET B CA 1
ATOM 3157 C C . MET B 1 98 ? -8.867 -6.223 4.848 1 85.25 98 MET B C 1
ATOM 3159 O O . MET B 1 98 ? -9.562 -5.203 4.855 1 85.25 98 MET B O 1
ATOM 3163 N N . ASP B 1 99 ? -7.617 -6.211 4.941 1 92.25 99 ASP B N 1
ATOM 3164 C CA . ASP B 1 99 ? -6.867 -5.004 5.273 1 92.25 99 ASP B CA 1
ATOM 3165 C C . ASP B 1 99 ? -6.398 -4.281 4.012 1 92.25 99 ASP B C 1
ATOM 3167 O O . ASP B 1 99 ? -5.301 -3.729 3.977 1 92.25 99 ASP B O 1
ATOM 3171 N N . THR B 1 100 ? -7.117 -4.375 2.967 1 95.38 100 THR B N 1
ATOM 3172 C CA . THR B 1 100 ? -6.789 -3.701 1.715 1 95.38 100 THR B CA 1
ATOM 3173 C C . THR B 1 100 ? -7.723 -2.518 1.479 1 95.38 100 THR B C 1
ATOM 3175 O O . THR B 1 100 ? -8.945 -2.645 1.612 1 95.38 100 THR B O 1
ATOM 3178 N N . CYS B 1 101 ? -7.148 -1.392 1.247 1 97.06 101 CYS B N 1
ATOM 3179 C CA . CYS B 1 101 ? -7.938 -0.21 0.914 1 97.06 101 CYS B CA 1
ATOM 3180 C C . CYS B 1 101 ? -8.891 -0.498 -0.239 1 97.06 101 CYS B C 1
ATOM 3182 O O . CYS B 1 101 ? -8.461 -0.91 -1.317 1 97.06 101 CYS B O 1
ATOM 3184 N N . GLN B 1 102 ? -10.133 -0.25 -0.073 1 95.5 102 GLN B N 1
ATOM 3185 C CA . GLN B 1 102 ? -11.102 -0.577 -1.116 1 95.5 102 GLN B CA 1
ATOM 3186 C C . GLN B 1 102 ? -11.266 0.582 -2.096 1 95.5 102 GLN B C 1
ATOM 3188 O O . GLN B 1 102 ? -11.906 0.434 -3.139 1 95.5 102 GLN B O 1
ATOM 3193 N N . TYR B 1 103 ? -10.609 1.738 -1.786 1 97.75 103 TYR B N 1
ATOM 3194 C CA . TYR B 1 103 ? -10.594 2.832 -2.752 1 97.75 103 TYR B CA 1
ATOM 3195 C C . TYR B 1 103 ? -9.688 2.5 -3.934 1 97.75 103 TYR B C 1
ATOM 3197 O O . TYR B 1 103 ? -9.992 2.855 -5.074 1 97.75 103 TYR B O 1
ATOM 3205 N N . CYS B 1 104 ? -8.594 1.802 -3.584 1 98 104 CYS B N 1
ATOM 3206 C CA . CYS B 1 104 ? -7.598 1.612 -4.629 1 98 104 CYS B CA 1
ATOM 3207 C C . CYS B 1 104 ? -7.281 0.134 -4.82 1 98 104 CYS B C 1
ATOM 3209 O O . CYS B 1 104 ? -6.781 -0.268 -5.871 1 98 104 CYS B O 1
ATOM 3211 N N . THR B 1 105 ? -7.504 -0.69 -3.793 1 96.69 105 THR B N 1
ATOM 3212 C CA . THR B 1 105 ? -7.238 -2.125 -3.76 1 96.69 105 THR B CA 1
ATOM 3213 C C . THR B 1 105 ? -5.742 -2.402 -3.879 1 96.69 105 THR B C 1
ATOM 3215 O O . THR B 1 105 ? -5.34 -3.514 -4.227 1 96.69 105 THR B O 1
ATOM 3218 N N . LEU B 1 106 ? -4.863 -1.414 -3.645 1 96.81 106 LEU B N 1
ATOM 3219 C CA . LEU B 1 106 ? -3.412 -1.53 -3.762 1 96.81 106 LEU B CA 1
ATOM 3220 C C . LEU B 1 106 ? -2.76 -1.596 -2.385 1 96.81 106 LEU B C 1
ATOM 3222 O O . LEU B 1 106 ? -2.023 -2.537 -2.086 1 96.81 106 LEU B O 1
ATOM 3226 N N . ASN B 1 107 ? -3.115 -0.642 -1.575 1 97.5 107 ASN B N 1
ATOM 3227 C CA . ASN B 1 107 ? -2.385 -0.423 -0.331 1 97.5 107 ASN B CA 1
ATOM 3228 C C . ASN B 1 107 ? -3.176 -0.919 0.876 1 97.5 107 ASN B C 1
ATOM 3230 O O . ASN B 1 107 ? -4.379 -1.156 0.78 1 97.5 107 ASN B O 1
ATOM 3234 N N . SER B 1 108 ? -2.508 -1.059 1.974 1 96.44 108 SER B N 1
ATOM 3235 C CA . SER B 1 108 ? -3.154 -1.427 3.229 1 96.44 108 SER B CA 1
ATOM 3236 C C . SER B 1 108 ? -3.928 -0.253 3.816 1 96.44 108 SER B C 1
ATOM 3238 O O . SER B 1 108 ? -3.584 0.907 3.58 1 96.44 108 SER B O 1
ATOM 3240 N N . VAL B 1 109 ? -4.902 -0.627 4.574 1 95.88 109 VAL B N 1
ATOM 3241 C CA . VAL B 1 109 ? -5.645 0.379 5.324 1 95.88 109 VAL B CA 1
ATOM 3242 C C . VAL B 1 109 ? -4.793 0.886 6.488 1 95.88 109 VAL B C 1
ATOM 3244 O O . VAL B 1 109 ? -4.246 0.093 7.258 1 95.88 109 VAL B O 1
ATOM 3247 N N . ASN B 1 110 ? -4.617 2.209 6.508 1 94.88 110 ASN B N 1
ATOM 3248 C CA . ASN B 1 110 ? -3.875 2.744 7.645 1 94.88 110 ASN B CA 1
ATOM 3249 C C . ASN B 1 110 ? -4.441 4.086 8.102 1 94.88 110 ASN B C 1
ATOM 3251 O O . ASN B 1 110 ? -3.789 4.82 8.852 1 94.88 110 ASN B O 1
ATOM 3255 N N . THR B 1 111 ? -5.629 4.48 7.566 1 95.38 111 THR B N 1
ATOM 3256 C CA . THR B 1 111 ? -6.344 5.684 7.973 1 95.38 111 THR B CA 1
ATOM 3257 C C . THR B 1 111 ? -7.852 5.457 7.926 1 95.38 111 THR B C 1
ATOM 3259 O O . THR B 1 111 ? -8.312 4.391 7.508 1 95.38 111 THR B O 1
ATOM 3262 N N . LEU B 1 112 ? -8.586 6.371 8.469 1 96.19 112 LEU B N 1
ATOM 3263 C CA . LEU B 1 112 ? -10.023 6.5 8.258 1 96.19 112 LEU B CA 1
ATOM 3264 C C . LEU B 1 112 ? -10.344 7.781 7.488 1 96.19 112 LEU B C 1
ATOM 3266 O O . LEU B 1 112 ? -10.039 8.883 7.953 1 96.19 112 LEU B O 1
ATOM 3270 N N . ASP B 1 113 ? -10.883 7.617 6.348 1 96.88 113 ASP B N 1
ATOM 3271 C CA . ASP B 1 113 ? -11.258 8.75 5.504 1 96.88 113 ASP B CA 1
ATOM 3272 C C . ASP B 1 113 ? -12.664 9.25 5.848 1 96.88 113 ASP B C 1
ATOM 3274 O O . ASP B 1 113 ? -13.555 8.453 6.16 1 96.88 113 ASP B O 1
ATOM 3278 N N . HIS B 1 114 ? -12.805 10.562 5.828 1 97.81 114 HIS B N 1
ATOM 3279 C CA . HIS B 1 114 ? -14.125 11.164 5.984 1 97.81 114 HIS B CA 1
ATOM 3280 C C . HIS B 1 114 ? -14.836 11.289 4.641 1 97.81 114 HIS B C 1
ATOM 3282 O O . HIS B 1 114 ? -14.352 11.969 3.736 1 97.81 114 HIS B O 1
ATOM 3288 N N . ILE B 1 115 ? -15.938 10.68 4.559 1 97.44 115 ILE B N 1
ATOM 3289 C CA . ILE B 1 115 ? -16.734 10.773 3.338 1 97.44 115 ILE B CA 1
ATOM 3290 C C . ILE B 1 115 ? -17.125 12.227 3.084 1 97.44 115 ILE B C 1
ATOM 3292 O O . ILE B 1 115 ? -16.859 12.766 2.008 1 97.44 115 ILE B O 1
ATOM 3296 N N . ILE B 1 116 ? -17.703 12.758 4.098 1 96.88 116 ILE B N 1
ATOM 3297 C CA . ILE B 1 116 ? -17.906 14.203 4.109 1 96.88 116 ILE B CA 1
ATOM 3298 C C . ILE B 1 116 ? -16.766 14.891 4.852 1 96.88 116 ILE B C 1
ATOM 3300 O O . ILE B 1 116 ? -16.406 14.484 5.961 1 96.88 116 ILE B O 1
ATOM 3304 N N . PRO B 1 117 ? -16.172 15.922 4.273 1 96.75 117 PRO B N 1
ATOM 3305 C CA . PRO B 1 117 ? -14.953 16.5 4.855 1 96.75 117 PRO B CA 1
ATOM 3306 C C . PRO B 1 117 ? -15.188 17.078 6.254 1 96.75 117 PRO B C 1
ATOM 3308 O O . PRO B 1 117 ? -16.047 17.922 6.438 1 96.75 117 PRO B O 1
ATOM 3311 N N . LYS B 1 118 ? -14.352 16.641 7.152 1 95.94 118 LYS B N 1
ATOM 3312 C CA . LYS B 1 118 ? -14.531 17.047 8.547 1 95.94 118 LYS B CA 1
ATOM 3313 C C . LYS B 1 118 ? -14.273 18.531 8.727 1 95.94 118 LYS B C 1
ATOM 3315 O O . LYS B 1 118 ? -14.836 19.156 9.625 1 95.94 118 LYS B O 1
ATOM 3320 N N . GLU B 1 119 ? -13.438 19.156 7.879 1 94.19 119 GLU B N 1
ATOM 3321 C CA . GLU B 1 119 ? -13.117 20.578 7.992 1 94.19 119 GLU B CA 1
ATOM 3322 C C . GLU B 1 119 ? -14.352 21.438 7.734 1 94.19 119 GLU B C 1
ATOM 3324 O O . GLU B 1 119 ? -14.523 22.5 8.352 1 94.19 119 GLU B O 1
ATOM 3329 N N . ASN B 1 120 ? -15.195 21.016 6.879 1 93.88 120 ASN B N 1
ATOM 3330 C CA . ASN B 1 120 ? -16.406 21.75 6.52 1 93.88 120 ASN B CA 1
ATOM 3331 C C . ASN B 1 120 ? -17.609 21.266 7.32 1 93.88 120 ASN B C 1
ATOM 3333 O O . ASN B 1 120 ? -18.578 22.016 7.492 1 93.88 120 ASN B O 1
ATOM 3337 N N . TYR B 1 121 ? -17.547 20.031 7.758 1 96.62 121 TYR B N 1
ATOM 3338 C CA . TYR B 1 121 ? -18.641 19.406 8.508 1 96.62 121 TYR B CA 1
ATOM 3339 C C . TYR B 1 121 ? -18.125 18.797 9.812 1 96.62 121 TYR B C 1
ATOM 3341 O O . TYR B 1 121 ? -18.234 17.594 10.023 1 96.62 121 TYR B O 1
ATOM 3349 N N . PRO B 1 122 ? -17.641 19.672 10.703 1 96.81 122 PRO B N 1
ATOM 3350 C CA . PRO B 1 122 ? -16.984 19.172 11.906 1 96.81 122 PRO B CA 1
ATOM 3351 C C . PRO B 1 122 ? -17.922 18.328 12.789 1 96.81 122 PRO B C 1
ATOM 3353 O O . PRO B 1 122 ? -17.453 17.484 13.555 1 96.81 122 PRO B O 1
ATOM 3356 N N . GLU B 1 123 ? -19.266 18.547 12.68 1 96.62 123 GLU B N 1
ATOM 3357 C CA . GLU B 1 123 ? -20.25 17.797 13.469 1 96.62 123 GLU B CA 1
ATOM 3358 C C . GLU B 1 123 ? -20.234 16.312 13.102 1 96.62 123 GLU B C 1
ATOM 3360 O O . GLU B 1 123 ? -20.719 15.477 13.867 1 96.62 123 GLU B O 1
ATOM 3365 N N . TYR B 1 124 ? -19.656 16.016 11.938 1 97.62 124 TYR B N 1
ATOM 3366 C CA . TYR B 1 124 ? -19.641 14.617 11.508 1 97.62 124 TYR B CA 1
ATOM 3367 C C . TYR B 1 124 ? -18.234 14.039 11.57 1 97.62 124 TYR B C 1
ATOM 3369 O O . TYR B 1 124 ? -17.984 12.953 11.039 1 97.62 124 TYR B O 1
ATOM 3377 N N . ALA B 1 125 ? -17.281 14.641 12.25 1 97 125 ALA B N 1
ATOM 3378 C CA . ALA B 1 125 ? -15.859 14.281 12.266 1 97 125 ALA B CA 1
ATOM 3379 C C . ALA B 1 125 ? -15.648 12.875 12.797 1 97 125 ALA B C 1
ATOM 3381 O O . ALA B 1 125 ? -14.688 12.195 12.43 1 97 125 ALA B O 1
ATOM 3382 N N . VAL B 1 126 ? -16.578 12.422 13.648 1 97.44 126 VAL B N 1
ATOM 3383 C CA . VAL B 1 126 ? -16.375 11.094 14.211 1 97.44 126 VAL B CA 1
ATOM 3384 C C . VAL B 1 126 ? -17.641 10.25 14.039 1 97.44 126 VAL B C 1
ATOM 3386 O O . VAL B 1 126 ? -17.875 9.32 14.812 1 97.44 126 VAL B O 1
ATOM 3389 N N . HIS B 1 127 ? -18.516 10.711 13.117 1 97.88 127 HIS B N 1
ATOM 3390 C CA . HIS B 1 127 ? -19.656 9.844 12.781 1 97.88 127 HIS B CA 1
ATOM 3391 C C . HIS B 1 127 ? -19.172 8.539 12.156 1 97.88 127 HIS B C 1
ATOM 3393 O O . HIS B 1 127 ? -18.438 8.547 11.164 1 97.88 127 HIS B O 1
ATOM 3399 N N . PRO B 1 128 ? -19.578 7.414 12.648 1 97.12 128 PRO B N 1
ATOM 3400 C CA . PRO B 1 128 ? -18.984 6.148 12.203 1 97.12 128 PRO B CA 1
ATOM 3401 C C . PRO B 1 128 ? -19.312 5.836 10.742 1 97.12 128 P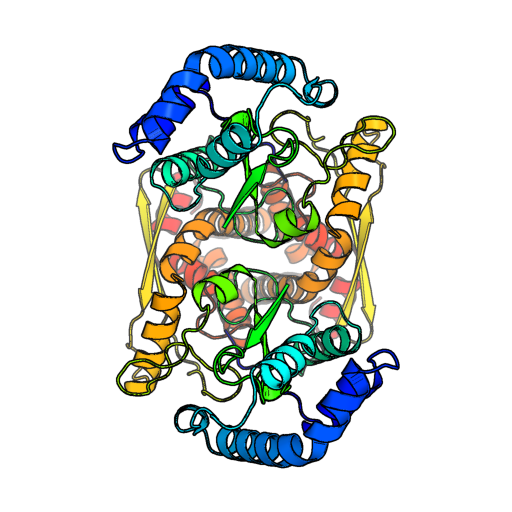RO B C 1
ATOM 3403 O O . PRO B 1 128 ? -18.516 5.164 10.07 1 97.12 128 PRO B O 1
ATOM 3406 N N . LYS B 1 129 ? -20.406 6.332 10.25 1 97.5 129 LYS B N 1
ATOM 3407 C CA . LYS B 1 129 ? -20.766 6.086 8.859 1 97.5 129 LYS B CA 1
ATOM 3408 C C . LYS B 1 129 ? -20.094 7.098 7.93 1 97.5 129 LYS B C 1
ATOM 3410 O O . LYS B 1 129 ? -20.188 6.98 6.707 1 97.5 129 LYS B O 1
ATOM 3415 N N . ASN B 1 130 ? -19.422 8.109 8.531 1 97.81 130 ASN B N 1
ATOM 3416 C CA . ASN B 1 130 ? -18.656 9.078 7.75 1 97.81 130 ASN B CA 1
ATOM 3417 C C . ASN B 1 130 ? -17.188 8.703 7.688 1 97.81 130 ASN B C 1
ATOM 3419 O O . ASN B 1 130 ? -16.391 9.391 7.035 1 97.81 130 ASN B O 1
ATOM 3423 N N . LEU B 1 131 ? -16.859 7.629 8.406 1 97.31 131 LEU B N 1
ATOM 3424 C CA . LEU B 1 131 ? -15.477 7.18 8.469 1 97.31 131 LEU B CA 1
ATOM 3425 C C . LEU B 1 131 ? -15.289 5.891 7.68 1 97.31 131 LEU B C 1
ATOM 3427 O O . LEU B 1 131 ? -15.891 4.863 8 1 97.31 131 LEU B O 1
ATOM 3431 N N . PHE B 1 132 ? -14.477 5.938 6.672 1 96.56 132 PHE B N 1
ATOM 3432 C CA . PHE B 1 132 ? -14.219 4.805 5.789 1 96.56 132 PHE B CA 1
ATOM 3433 C C . PHE B 1 132 ? -12.75 4.383 5.863 1 96.56 132 PHE B C 1
ATOM 3435 O O . PHE B 1 132 ? -11.859 5.223 5.75 1 96.56 132 PHE B O 1
ATOM 3442 N N . PRO B 1 133 ? -12.492 3.076 6.113 1 95.94 133 PRO B N 1
ATOM 3443 C CA . PRO B 1 133 ? -11.102 2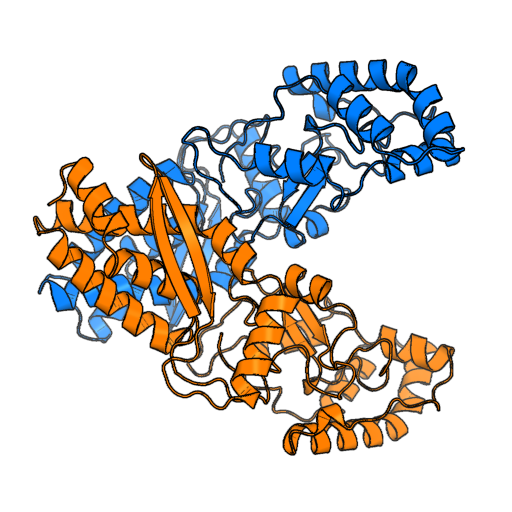.633 6.125 1 95.94 133 PRO B CA 1
ATOM 3444 C C . PRO B 1 133 ? -10.406 2.818 4.777 1 95.94 133 PRO B C 1
ATOM 3446 O O . PRO B 1 133 ? -10.891 2.318 3.758 1 95.94 133 PRO B O 1
ATOM 3449 N N . ALA B 1 134 ? -9.305 3.535 4.77 1 96.75 134 ALA B N 1
ATOM 3450 C CA . ALA B 1 134 ? -8.594 3.859 3.533 1 96.75 134 ALA B CA 1
ATOM 3451 C C . ALA B 1 134 ? -7.09 3.906 3.762 1 96.75 134 ALA B C 1
ATOM 3453 O O . ALA B 1 134 ? -6.629 3.871 4.906 1 96.75 134 ALA B O 1
ATOM 3454 N N . CYS B 1 135 ? -6.355 3.863 2.717 1 97.25 135 CYS B N 1
ATOM 3455 C CA . CYS B 1 135 ? -4.918 4.082 2.838 1 97.25 135 CYS B CA 1
ATOM 3456 C C . CYS B 1 135 ? -4.594 5.57 2.838 1 97.25 135 CYS B C 1
ATOM 3458 O O . CYS B 1 135 ? -5.379 6.383 2.35 1 97.25 135 CYS B O 1
ATOM 3460 N N . SER B 1 136 ? -3.438 5.926 3.326 1 96.12 136 SER B N 1
ATOM 3461 C CA . SER B 1 136 ? -3.023 7.32 3.434 1 96.12 136 SER B CA 1
ATOM 3462 C C . SER B 1 136 ? -2.908 7.973 2.061 1 96.12 136 SER B C 1
ATOM 3464 O O . SER B 1 136 ? -3.184 9.164 1.907 1 96.12 136 SER B O 1
ATOM 3466 N N . GLN B 1 137 ? -2.5 7.195 1.044 1 96.44 137 GLN B N 1
ATOM 3467 C CA . GLN B 1 137 ? -2.32 7.773 -0.284 1 96.44 137 GLN B CA 1
ATOM 3468 C C . GLN B 1 137 ? -3.658 8.195 -0.884 1 96.44 137 GLN B C 1
ATOM 3470 O O . GLN B 1 137 ? -3.779 9.297 -1.423 1 96.44 137 GLN B O 1
ATOM 3475 N N . CYS B 1 138 ? -4.648 7.367 -0.784 1 97.88 138 CYS B N 1
ATOM 3476 C CA . CYS B 1 138 ? -5.98 7.715 -1.262 1 97.88 138 CYS B CA 1
ATOM 3477 C C . CYS B 1 138 ? -6.562 8.875 -0.463 1 97.88 138 CYS B C 1
ATOM 3479 O O . CYS B 1 138 ? -7.145 9.797 -1.035 1 97.88 138 CYS B O 1
ATOM 3481 N N . ASN B 1 139 ? -6.41 8.766 0.844 1 96.56 139 ASN B N 1
ATOM 3482 C CA . ASN B 1 139 ? -6.93 9.82 1.709 1 96.56 139 ASN B CA 1
ATOM 3483 C C . ASN B 1 139 ? -6.289 11.172 1.395 1 96.56 139 ASN B C 1
ATOM 3485 O O . ASN B 1 139 ? -6.977 12.195 1.355 1 96.56 139 ASN B O 1
ATOM 3489 N N . SER B 1 140 ? -5.031 11.172 1.166 1 95.5 140 SER B N 1
ATOM 3490 C CA . SER B 1 140 ? -4.324 12.406 0.826 1 95.5 140 SER B CA 1
ATOM 3491 C C . SER B 1 140 ? -4.777 12.945 -0.524 1 95.5 140 SER B C 1
ATOM 3493 O O . SER B 1 140 ? -4.977 14.156 -0.678 1 95.5 140 SER B O 1
ATOM 3495 N N . LYS B 1 141 ? -4.891 12.141 -1.499 1 96.31 141 LYS B N 1
ATOM 3496 C CA . LYS B 1 141 ? -5.348 12.562 -2.818 1 96.31 141 LYS B CA 1
ATOM 3497 C C . LYS B 1 141 ? -6.77 13.117 -2.756 1 96.31 141 LYS B C 1
ATOM 3499 O O . LYS B 1 141 ? -7.098 14.086 -3.445 1 96.31 141 LYS B O 1
ATOM 3504 N N . LYS B 1 142 ? -7.602 12.398 -1.989 1 97.06 142 LYS B N 1
ATOM 3505 C CA . LYS B 1 142 ? -8.969 12.875 -1.812 1 97.06 142 LYS B CA 1
ATOM 3506 C C . LYS B 1 142 ? -8.992 14.234 -1.127 1 97.06 142 LYS B C 1
ATOM 3508 O O . LYS B 1 142 ? -9.688 15.148 -1.58 1 97.06 142 LYS B O 1
ATOM 3513 N N . SER B 1 143 ? -8.188 14.344 -0.026 1 95.5 143 SER B N 1
ATOM 3514 C CA . SER B 1 143 ? -8.156 15.57 0.763 1 95.5 143 SER B CA 1
ATOM 3515 C C . SER B 1 143 ? -9.555 15.977 1.202 1 95.5 143 SER B C 1
ATOM 3517 O O . SER B 1 143 ? -10.297 15.172 1.771 1 95.5 143 SER B O 1
ATOM 3519 N N . ASN B 1 144 ? -9.969 17.266 0.85 1 94.75 144 ASN B N 1
ATOM 3520 C CA . ASN B 1 144 ? -11.289 17.734 1.251 1 94.75 144 ASN B CA 1
ATOM 3521 C C . ASN B 1 144 ? -12.289 17.656 0.097 1 94.75 144 ASN B C 1
ATOM 3523 O O . ASN B 1 144 ? -13.414 18.141 0.214 1 94.75 144 ASN B O 1
ATOM 3527 N N . LYS B 1 145 ? -11.93 16.984 -0.968 1 95.69 145 LYS B N 1
ATOM 3528 C CA . LYS B 1 145 ? -12.82 16.812 -2.113 1 95.69 145 LYS B CA 1
ATOM 3529 C C . LYS B 1 145 ? -13.898 15.781 -1.826 1 95.69 145 LYS B C 1
ATOM 3531 O O . LYS B 1 145 ? -13.633 14.742 -1.223 1 95.69 145 LYS B O 1
ATOM 3536 N N . TRP B 1 146 ? -15.117 16.078 -2.236 1 95.31 146 TRP B N 1
ATOM 3537 C CA . TRP B 1 146 ? -16.141 15.055 -2.082 1 95.31 146 TRP B CA 1
ATOM 3538 C C . TRP B 1 146 ? -17.25 15.227 -3.109 1 95.31 146 TRP B C 1
ATOM 3540 O O . TRP B 1 146 ? -17.703 14.258 -3.717 1 95.31 146 TRP B O 1
ATOM 3550 N N . LEU B 1 147 ? -17.641 16.609 -3.408 1 96.69 147 LEU B N 1
ATOM 3551 C CA . LEU B 1 147 ? -18.625 16.891 -4.438 1 96.69 147 LEU B CA 1
ATOM 3552 C C . LEU B 1 147 ? -18.062 17.812 -5.504 1 96.69 147 LEU B C 1
ATOM 3554 O O . LEU B 1 147 ? -17.25 18.703 -5.199 1 96.69 147 LEU B O 1
ATOM 3558 N N . ASP B 1 148 ? -18.484 17.594 -6.711 1 95.06 148 ASP B N 1
ATOM 3559 C CA . ASP B 1 148 ? -18.125 18.531 -7.762 1 95.06 148 ASP B CA 1
ATOM 3560 C C . ASP B 1 148 ? -19.078 19.719 -7.797 1 95.06 148 ASP B C 1
ATOM 3562 O O . ASP B 1 148 ? -19.938 19.859 -6.91 1 95.06 148 ASP B O 1
ATOM 3566 N N . ASN B 1 149 ? -18.953 20.562 -8.758 1 93.69 149 ASN B N 1
ATOM 3567 C CA . ASN B 1 149 ? -19.734 21.797 -8.844 1 93.69 149 ASN B CA 1
ATOM 3568 C C . ASN B 1 149 ? -21.219 21.5 -9.078 1 93.69 149 ASN B C 1
ATOM 3570 O O . ASN B 1 149 ? -22.078 22.375 -8.844 1 93.69 149 ASN B O 1
ATOM 3574 N N . ASN B 1 150 ? -21.578 20.312 -9.516 1 94.06 150 ASN B N 1
ATOM 3575 C CA . ASN B 1 150 ? -22.969 19.938 -9.781 1 94.06 150 ASN B CA 1
ATOM 3576 C C . ASN B 1 150 ? -23.516 19.031 -8.68 1 94.06 150 ASN B C 1
ATOM 3578 O O . ASN B 1 150 ? -24.5 18.344 -8.875 1 94.06 150 ASN B O 1
ATOM 3582 N N . ASN B 1 151 ? -22.781 18.938 -7.566 1 94.19 151 ASN B N 1
ATOM 3583 C CA . ASN B 1 151 ? -23.188 18.172 -6.383 1 94.19 151 ASN B CA 1
ATOM 3584 C C . ASN B 1 151 ? -23.078 16.672 -6.621 1 94.19 151 ASN B C 1
ATOM 3586 O O . ASN B 1 151 ? -23.781 15.891 -5.977 1 94.19 151 ASN B O 1
ATOM 3590 N N . ASN B 1 152 ? -22.266 16.328 -7.609 1 95.56 152 ASN B N 1
ATOM 3591 C CA . ASN B 1 152 ? -21.984 14.906 -7.809 1 95.56 152 ASN B CA 1
ATOM 3592 C C . ASN B 1 152 ? -20.797 14.445 -6.965 1 95.56 152 ASN B C 1
ATOM 3594 O O . ASN B 1 152 ? -19.828 15.18 -6.805 1 95.56 152 ASN B O 1
ATOM 3598 N N . PHE B 1 153 ? -20.953 13.281 -6.492 1 97 153 PHE B N 1
ATOM 3599 C CA . PHE B 1 153 ? -19.844 12.703 -5.742 1 97 153 PHE B CA 1
ATOM 3600 C C . PHE B 1 153 ? -18.594 12.586 -6.613 1 97 153 PHE B C 1
ATOM 3602 O O . PHE B 1 153 ? -18.672 12.172 -7.77 1 97 153 PHE B O 1
ATOM 3609 N N . GLU B 1 154 ? -17.484 12.953 -6.066 1 97.5 154 GLU B N 1
ATOM 3610 C CA . GLU B 1 154 ? -16.219 12.844 -6.785 1 97.5 154 GLU B CA 1
ATOM 3611 C C . GLU B 1 154 ? -15.562 11.492 -6.547 1 97.5 154 GLU B C 1
ATOM 3613 O O . GLU B 1 154 ? -14.641 11.102 -7.27 1 97.5 154 GLU B O 1
ATOM 3618 N N . PHE B 1 155 ? -16.031 10.828 -5.535 1 98.06 155 PHE B N 1
ATOM 3619 C CA . PHE B 1 155 ? -15.531 9.508 -5.164 1 98.06 155 PHE B CA 1
ATOM 3620 C C . PHE B 1 155 ? -16.688 8.555 -4.863 1 98.06 155 PHE B C 1
ATOM 3622 O O . PHE B 1 155 ? -17.75 8.984 -4.406 1 98.06 155 PHE B O 1
ATOM 3629 N N . ILE B 1 156 ? -16.469 7.305 -5.094 1 97.25 156 ILE B N 1
ATOM 3630 C CA . ILE B 1 156 ? -17.453 6.281 -4.754 1 97.25 156 ILE B CA 1
ATOM 3631 C C . ILE B 1 156 ? -17.562 6.16 -3.238 1 97.25 156 ILE B C 1
ATOM 3633 O O . ILE B 1 156 ? -16.547 6.09 -2.535 1 97.25 156 ILE B O 1
ATOM 3637 N N . ASN B 1 157 ? -18.766 6.273 -2.752 1 96.75 157 ASN B N 1
ATOM 3638 C CA . ASN B 1 157 ? -19.047 5.867 -1.38 1 96.75 157 ASN B CA 1
ATOM 3639 C C . ASN B 1 157 ? -19.344 4.371 -1.287 1 96.75 157 ASN B C 1
ATOM 3641 O O . ASN B 1 157 ? -20.469 3.938 -1.556 1 96.75 157 ASN B O 1
ATOM 3645 N N . LEU B 1 158 ? -18.438 3.588 -0.828 1 95.12 158 LEU B N 1
ATOM 3646 C CA . LEU B 1 158 ? -18.5 2.131 -0.888 1 95.12 158 LEU B CA 1
ATOM 3647 C C . LEU B 1 158 ? -19.359 1.578 0.237 1 95.12 158 LEU B C 1
ATOM 3649 O O . LEU B 1 158 ? -19.562 0.365 0.335 1 95.12 158 LEU B O 1
ATOM 3653 N N . TYR B 1 159 ? -19.938 2.504 1.019 1 94.81 159 TYR B N 1
ATOM 3654 C CA . TYR B 1 159 ? -20.969 2.1 1.962 1 94.81 159 TYR B CA 1
ATOM 3655 C C . TYR B 1 159 ? -22.344 2.08 1.292 1 94.81 159 TYR B C 1
ATOM 3657 O O . TYR B 1 159 ? -23.203 1.277 1.654 1 94.81 159 TYR B O 1
ATOM 3665 N N . SER B 1 160 ? -22.531 2.979 0.348 1 93.62 160 SER B N 1
ATOM 3666 C CA . SER B 1 160 ? -23.906 3.223 -0.056 1 93.62 160 SER B CA 1
ATOM 3667 C C . SER B 1 160 ? -24.094 3.031 -1.558 1 93.62 160 SER B C 1
ATOM 3669 O O . SER B 1 160 ? -25.141 2.582 -2.01 1 93.62 160 SER B O 1
ATOM 3671 N N . HIS B 1 161 ? -23.047 3.451 -2.334 1 93.81 161 HIS B N 1
ATOM 3672 C CA . HIS B 1 161 ? -23.156 3.277 -3.777 1 93.81 161 HIS B CA 1
ATOM 3673 C C . HIS B 1 161 ? -23.062 1.807 -4.164 1 93.81 161 HIS B C 1
ATOM 3675 O O . HIS B 1 161 ? -22.156 1.101 -3.701 1 93.81 161 HIS B O 1
ATOM 3681 N N . ASP B 1 162 ? -23.906 1.351 -4.887 1 88.56 162 ASP B N 1
ATOM 3682 C CA . ASP B 1 162 ? -23.875 -0.037 -5.34 1 88.56 162 ASP B CA 1
ATOM 3683 C C . ASP B 1 162 ? -22.938 -0.211 -6.527 1 88.56 162 ASP B C 1
ATOM 3685 O O . ASP B 1 162 ? -23.234 0.226 -7.641 1 88.56 162 ASP B O 1
ATOM 3689 N N . LEU B 1 163 ? -21.906 -0.859 -6.285 1 90.62 163 LEU B N 1
ATOM 3690 C CA . LEU B 1 163 ? -20.953 -1.121 -7.355 1 90.62 163 LEU B CA 1
ATOM 3691 C C . LEU B 1 163 ? -21.453 -2.236 -8.266 1 90.62 163 LEU B C 1
ATOM 3693 O O . LEU B 1 163 ? -21.891 -3.279 -7.789 1 90.62 163 LEU B O 1
ATOM 3697 N N . PRO B 1 164 ? -21.438 -2.002 -9.602 1 92.31 164 PRO B N 1
ATOM 3698 C CA . PRO B 1 164 ? -21.859 -3.064 -10.516 1 92.31 164 PRO B CA 1
ATOM 3699 C C . PRO B 1 164 ? -20.938 -4.273 -10.492 1 92.31 164 PRO B C 1
ATOM 3701 O O . PRO B 1 164 ? -19.719 -4.113 -10.383 1 92.31 164 PRO B O 1
ATOM 3704 N N . ASN B 1 165 ? -21.547 -5.422 -10.531 1 93.38 165 ASN B N 1
ATOM 3705 C CA . ASN B 1 165 ? -20.75 -6.641 -10.68 1 93.38 165 ASN B CA 1
ATOM 3706 C C . ASN B 1 165 ? -20.484 -6.957 -12.148 1 93.38 165 ASN B C 1
ATOM 3708 O O . ASN B 1 165 ? -20.766 -8.062 -12.617 1 93.38 165 ASN B O 1
ATOM 3712 N N . LEU B 1 166 ? -20.109 -6.02 -12.898 1 96.56 166 LEU B N 1
ATOM 3713 C CA . LEU B 1 166 ? -19.75 -6.078 -14.305 1 96.56 166 LEU B CA 1
ATOM 3714 C C . LEU B 1 166 ? -18.359 -5.492 -14.539 1 96.56 166 LEU B C 1
ATOM 3716 O O . LEU B 1 166 ? -17.969 -4.527 -13.867 1 96.56 166 LEU B O 1
ATOM 3720 N N . GLN B 1 167 ? -17.719 -6.059 -15.422 1 97.56 167 GLN B N 1
ATOM 3721 C CA . GLN B 1 167 ? -16.359 -5.578 -15.695 1 97.56 167 GLN B CA 1
ATOM 3722 C C . GLN B 1 167 ? -16.391 -4.211 -16.375 1 97.56 167 GLN B C 1
ATOM 3724 O O . GLN B 1 167 ? -17.109 -4.016 -17.359 1 97.56 167 GLN B O 1
ATOM 3729 N N . TYR B 1 168 ? -15.633 -3.254 -15.898 1 98.25 168 TYR B N 1
ATOM 3730 C CA . TYR B 1 168 ? -15.492 -1.944 -16.516 1 98.25 168 TYR B CA 1
ATOM 3731 C C . TYR B 1 168 ? -14.031 -1.522 -16.594 1 98.25 168 TYR B C 1
ATOM 3733 O O . TYR B 1 168 ? -13.695 -0.522 -17.234 1 98.25 168 TYR B O 1
ATOM 3741 N N . LEU B 1 169 ? -13.141 -2.217 -15.898 1 98.56 169 LEU B N 1
ATOM 3742 C CA . LEU B 1 169 ? -11.695 -2.014 -15.969 1 98.56 169 LEU B CA 1
ATOM 3743 C C . LEU B 1 169 ? -11.047 -3.031 -16.906 1 98.56 169 LEU B C 1
ATOM 3745 O O . LEU B 1 169 ? -11.375 -4.219 -16.859 1 98.56 169 LEU B O 1
ATOM 3749 N N . PHE B 1 170 ? -10.164 -2.562 -17.75 1 98.62 170 PHE B N 1
ATOM 3750 C CA . PHE B 1 170 ? -9.469 -3.416 -18.703 1 98.62 170 PHE B CA 1
ATOM 3751 C C . PHE B 1 170 ? -7.98 -3.088 -18.734 1 98.62 170 PHE B C 1
ATOM 3753 O O . PHE B 1 170 ? -7.586 -1.948 -18.484 1 98.62 170 PHE B O 1
ATOM 3760 N N . ALA B 1 171 ? -7.18 -4.059 -18.984 1 98.62 171 ALA B N 1
ATOM 3761 C CA . ALA B 1 171 ? -5.738 -3.887 -19.141 1 98.62 171 ALA B CA 1
ATOM 3762 C C . ALA B 1 171 ? -5.297 -4.207 -20.562 1 98.62 171 ALA B C 1
ATOM 3764 O O . ALA B 1 171 ? -5.508 -5.32 -21.047 1 98.62 171 ALA B O 1
ATOM 3765 N N . ASN B 1 172 ? -4.754 -3.225 -21.203 1 98.06 172 ASN B N 1
ATOM 3766 C CA . ASN B 1 172 ? -4.102 -3.422 -22.5 1 98.06 172 ASN B CA 1
ATOM 3767 C C . ASN B 1 172 ? -2.602 -3.652 -22.328 1 98.06 172 ASN B C 1
ATOM 3769 O O . ASN B 1 172 ? -1.89 -2.797 -21.812 1 98.06 172 ASN B O 1
ATOM 3773 N N . ILE B 1 173 ? -2.146 -4.812 -22.859 1 98.19 173 ILE B N 1
ATOM 3774 C CA . ILE B 1 173 ? -0.77 -5.215 -22.594 1 98.19 173 ILE B CA 1
ATOM 3775 C C . ILE B 1 173 ? -0.051 -5.492 -23.906 1 98.19 173 ILE B C 1
ATOM 3777 O O . ILE B 1 173 ? -0.539 -6.262 -24.734 1 98.19 173 ILE B O 1
ATOM 3781 N N . ASN B 1 174 ? 1.084 -4.844 -24.047 1 97.12 174 ASN B N 1
ATOM 3782 C CA . ASN B 1 174 ? 1.94 -5.059 -25.203 1 97.12 174 ASN B CA 1
ATOM 3783 C C . ASN B 1 174 ? 3.355 -5.453 -24.797 1 97.12 174 ASN B C 1
ATOM 3785 O O . ASN B 1 174 ? 3.818 -5.082 -23.703 1 97.12 174 ASN B O 1
ATOM 3789 N N . LEU B 1 175 ? 3.943 -6.23 -25.641 1 95.31 175 LEU B N 1
ATOM 3790 C CA . LEU B 1 175 ? 5.32 -6.645 -25.422 1 95.31 175 LEU B CA 1
ATOM 3791 C C . LEU B 1 175 ? 6.297 -5.73 -26.156 1 95.31 175 LEU B C 1
ATOM 3793 O O . LEU B 1 175 ? 6.141 -5.48 -27.344 1 95.31 175 LEU B O 1
ATOM 3797 N N . ILE B 1 176 ? 7.191 -5.168 -25.469 1 90.88 176 ILE B N 1
ATOM 3798 C CA . ILE B 1 176 ? 8.273 -4.363 -26.031 1 90.88 176 ILE B CA 1
ATOM 3799 C C . ILE B 1 176 ? 9.625 -4.969 -25.641 1 90.88 176 ILE B C 1
ATOM 3801 O O . ILE B 1 176 ? 10.078 -4.812 -24.5 1 90.88 176 ILE B O 1
ATOM 3805 N N . GLY B 1 177 ? 10.266 -5.598 -26.656 1 87.12 177 GLY B N 1
ATOM 3806 C CA . GLY B 1 177 ? 11.422 -6.398 -26.281 1 87.12 177 GLY B CA 1
ATOM 3807 C C . GLY B 1 177 ? 11.086 -7.547 -25.344 1 87.12 177 GLY B C 1
ATOM 3808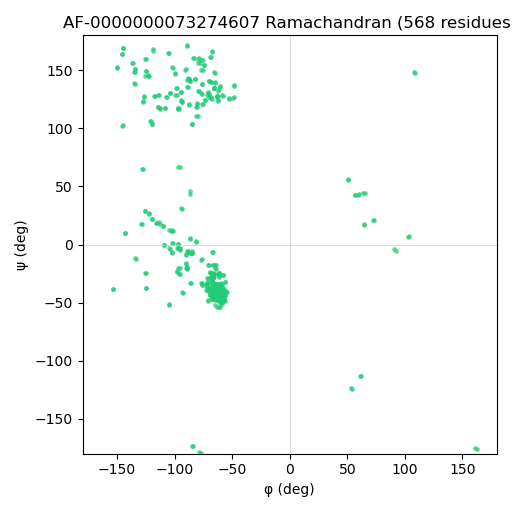 O O . GLY B 1 177 ? 10.281 -8.414 -25.703 1 87.12 177 GLY B O 1
ATOM 3809 N N . ASN B 1 178 ? 11.57 -7.457 -24.125 1 84.88 178 ASN B N 1
ATOM 3810 C CA . ASN B 1 178 ? 11.281 -8.5 -23.141 1 84.88 178 ASN B CA 1
ATOM 3811 C C . ASN B 1 178 ? 10.547 -7.934 -21.922 1 84.88 178 ASN B C 1
ATOM 3813 O O . ASN B 1 178 ? 10.586 -8.523 -20.844 1 84.88 178 ASN B O 1
ATOM 3817 N N . THR B 1 179 ? 9.945 -6.801 -22.234 1 88.62 179 THR B N 1
ATOM 3818 C CA . THR B 1 179 ? 9.203 -6.16 -21.156 1 88.62 179 THR B CA 1
ATOM 3819 C C . THR B 1 179 ? 7.758 -5.906 -21.562 1 88.62 179 THR B C 1
ATOM 3821 O O . THR B 1 179 ? 7.43 -5.934 -22.75 1 88.62 179 THR B O 1
ATOM 3824 N N . PHE B 1 180 ? 6.949 -5.742 -20.609 1 94.25 180 PHE B N 1
ATOM 3825 C CA . PHE B 1 180 ? 5.531 -5.516 -20.875 1 94.25 180 PHE B CA 1
ATOM 3826 C C . PHE B 1 180 ? 5.172 -4.047 -20.672 1 94.25 180 PHE B C 1
ATOM 3828 O O . PHE B 1 180 ? 5.602 -3.426 -19.703 1 94.25 180 PHE B O 1
ATOM 3835 N N . ASN B 1 181 ? 4.527 -3.463 -21.594 1 94.69 181 ASN B N 1
ATOM 3836 C CA . ASN B 1 181 ? 3.867 -2.17 -21.438 1 94.69 181 ASN B CA 1
ATOM 3837 C C . ASN B 1 181 ? 2.379 -2.332 -21.141 1 94.69 181 ASN B C 1
ATOM 3839 O O . ASN B 1 181 ? 1.63 -2.852 -21.969 1 94.69 181 ASN B O 1
ATOM 3843 N N . VAL B 1 182 ? 1.947 -1.878 -20 1 97.19 182 VAL B N 1
ATOM 3844 C CA . VAL B 1 182 ? 0.579 -2.086 -19.531 1 97.19 182 VAL B CA 1
ATOM 3845 C C . VAL B 1 182 ? -0.148 -0.745 -19.453 1 97.19 182 VAL B C 1
ATOM 3847 O O . VAL B 1 182 ? 0.365 0.212 -18.875 1 97.19 182 VAL B O 1
ATOM 3850 N N . ASN B 1 183 ? -1.298 -0.629 -20.031 1 98.12 183 ASN B N 1
ATOM 3851 C CA . ASN B 1 183 ? -2.188 0.521 -19.906 1 98.12 183 ASN B CA 1
ATOM 3852 C C . ASN B 1 183 ? -3.596 0.097 -19.484 1 98.12 183 ASN B C 1
ATOM 3854 O O . ASN B 1 183 ? -4.23 -0.709 -20.172 1 98.12 183 ASN B O 1
ATOM 3858 N N . PHE B 1 184 ? -4.051 0.642 -18.422 1 98.75 184 PHE B N 1
ATOM 3859 C CA . PHE B 1 184 ? -5.41 0.36 -17.969 1 98.75 184 PHE B CA 1
ATOM 3860 C C . PHE B 1 184 ? -6.391 1.37 -18.547 1 98.75 184 PHE B C 1
ATOM 3862 O O . PHE B 1 184 ? -6.031 2.521 -18.797 1 98.75 184 PHE B O 1
ATOM 3869 N N . GLU B 1 185 ? -7.59 0.941 -18.734 1 98.62 185 GLU B N 1
ATOM 3870 C CA . GLU B 1 185 ? -8.633 1.826 -19.234 1 98.62 185 GLU B CA 1
ATOM 3871 C C . GLU B 1 185 ? -10.008 1.416 -18.703 1 98.62 185 GLU B C 1
ATOM 3873 O O . GLU B 1 185 ? -10.219 0.254 -18.344 1 98.62 185 GLU B O 1
ATOM 3878 N N . LEU B 1 186 ? -10.898 2.357 -18.578 1 98.62 186 LEU B N 1
ATOM 3879 C CA . LEU B 1 186 ? -12.297 2.119 -18.234 1 98.62 186 LEU B CA 1
ATOM 3880 C C . LEU B 1 186 ? -13.18 2.113 -19.484 1 98.62 186 LEU B C 1
ATOM 3882 O O . LEU B 1 186 ? -13.047 2.986 -20.344 1 98.62 186 LEU B O 1
ATOM 3886 N N . ARG B 1 187 ? -13.953 1.056 -19.594 1 98.31 187 ARG B N 1
ATOM 3887 C CA . ARG B 1 187 ? -14.922 0.969 -20.688 1 98.31 187 ARG B CA 1
ATOM 3888 C C . ARG B 1 187 ? -16.281 0.492 -20.188 1 98.31 187 ARG B C 1
ATOM 3890 O O . ARG B 1 187 ? -16.359 -0.408 -19.344 1 98.31 187 ARG B O 1
ATOM 3897 N N . ASN B 1 188 ? -17.344 1.111 -20.688 1 97.69 188 ASN B N 1
ATOM 3898 C CA . ASN B 1 188 ? -18.688 0.688 -20.359 1 97.69 188 ASN B CA 1
ATOM 3899 C C . ASN B 1 188 ? -19.266 -0.253 -21.406 1 97.69 188 ASN B C 1
ATOM 3901 O O . ASN B 1 188 ? -20.266 0.068 -22.062 1 97.69 188 ASN B O 1
ATOM 3905 N N . GLU B 1 189 ? -18.719 -1.431 -21.531 1 96.06 189 GLU B N 1
ATOM 3906 C CA . GLU B 1 189 ? -19.109 -2.387 -22.562 1 96.06 189 GLU B CA 1
ATOM 3907 C C . GLU B 1 189 ? -20.234 -3.299 -22.062 1 96.06 189 GLU B C 1
ATOM 3909 O O . GLU B 1 189 ? -20.844 -4.016 -22.859 1 96.06 189 GLU B O 1
ATOM 3914 N N . ASN B 1 190 ? -20.547 -3.25 -20.844 1 93.44 190 ASN B N 1
ATOM 3915 C CA . ASN B 1 190 ? -21.531 -4.172 -20.266 1 93.44 190 ASN B CA 1
ATOM 3916 C C . ASN B 1 190 ? -22.797 -3.449 -19.828 1 93.44 190 ASN B C 1
ATOM 3918 O O . ASN B 1 190 ? -23.484 -3.908 -18.922 1 93.44 190 ASN B O 1
ATOM 3922 N N . ASN B 1 191 ? -23.031 -2.238 -20.312 1 94.12 191 ASN B N 1
ATOM 3923 C CA . ASN B 1 191 ? -24.266 -1.47 -20.125 1 94.12 191 ASN B CA 1
ATOM 3924 C C . ASN B 1 191 ? -24.469 -1.094 -18.672 1 94.12 191 ASN B C 1
ATOM 3926 O O . ASN B 1 191 ? -25.562 -1.286 -18.125 1 94.12 191 ASN B O 1
ATOM 3930 N N . ILE B 1 192 ? -23.453 -0.659 -18.047 1 96.19 192 ILE B N 1
ATOM 3931 C CA . ILE B 1 192 ? -23.547 -0.064 -16.719 1 96.19 192 ILE B CA 1
ATOM 3932 C C . ILE B 1 192 ? -24.281 1.274 -16.812 1 96.19 192 ILE B C 1
ATOM 3934 O O . ILE B 1 192 ? -24.078 2.041 -17.75 1 96.19 192 ILE B O 1
ATOM 3938 N N . ASN B 1 193 ? -25.141 1.506 -15.82 1 96.12 193 ASN B N 1
ATOM 3939 C CA . ASN B 1 193 ? -25.812 2.801 -15.758 1 96.12 193 ASN B CA 1
ATOM 3940 C C . ASN B 1 193 ? -24.828 3.953 -15.922 1 96.12 193 ASN B C 1
ATOM 3942 O O . ASN B 1 193 ? -23.766 3.957 -15.297 1 96.12 193 ASN B O 1
ATOM 3946 N N . GLU B 1 194 ? -25.203 4.926 -16.688 1 96.38 194 GLU B N 1
ATOM 3947 C CA . GLU B 1 194 ? -24.281 5.996 -17.078 1 96.38 194 GLU B CA 1
ATOM 3948 C C . GLU B 1 194 ? -23.859 6.816 -15.859 1 96.38 194 GLU B C 1
ATOM 3950 O O . GLU B 1 194 ? -22.688 7.203 -15.742 1 96.38 194 GLU B O 1
ATOM 3955 N N . ASP B 1 195 ? -24.766 7.094 -15 1 94.81 195 ASP B N 1
ATOM 3956 C CA . ASP B 1 195 ? -24.453 7.891 -13.82 1 94.81 195 ASP B CA 1
ATOM 3957 C C . ASP B 1 195 ? -23.453 7.176 -12.922 1 94.81 195 ASP B C 1
ATOM 3959 O O . ASP B 1 195 ? -22.516 7.793 -12.406 1 94.81 195 ASP B O 1
ATOM 3963 N N . ILE B 1 196 ? -23.688 5.922 -12.82 1 95.88 196 ILE B N 1
ATOM 3964 C CA . ILE B 1 196 ? -22.781 5.113 -12.008 1 95.88 196 ILE B CA 1
ATOM 3965 C C . ILE B 1 196 ? -21.406 5.039 -12.664 1 95.88 196 ILE B C 1
ATOM 3967 O O . ILE B 1 196 ? -20.391 5.172 -12 1 95.88 196 ILE B O 1
ATOM 3971 N N . PHE B 1 197 ? -21.406 4.879 -13.938 1 97.75 197 PHE B N 1
ATOM 3972 C CA . PHE B 1 197 ? -20.141 4.781 -14.656 1 97.75 197 PHE B CA 1
ATOM 3973 C C . PHE B 1 197 ? -19.359 6.086 -14.562 1 97.75 197 PHE B C 1
ATOM 3975 O O . PHE B 1 197 ? -18.125 6.07 -14.391 1 97.75 197 PHE B O 1
ATOM 3982 N N . MET B 1 198 ? -20.078 7.184 -14.648 1 97.44 198 MET B N 1
ATOM 3983 C CA . MET B 1 198 ? -19.422 8.484 -14.516 1 97.44 198 MET B CA 1
ATOM 3984 C C . MET B 1 198 ? -18.812 8.641 -13.125 1 97.44 198 MET B C 1
ATOM 3986 O O . MET B 1 198 ? -17.719 9.195 -12.984 1 97.44 198 MET B O 1
ATOM 3990 N N . LEU B 1 199 ? -19.547 8.172 -12.141 1 97.44 199 LEU B N 1
ATOM 3991 C CA . LEU B 1 199 ? -19.031 8.188 -10.773 1 97.44 199 LEU B CA 1
ATOM 3992 C C . LEU B 1 199 ? -17.75 7.352 -10.656 1 97.44 199 LEU B C 1
ATOM 3994 O O . LEU B 1 199 ? -16.781 7.785 -10.047 1 97.44 199 LEU B O 1
ATOM 3998 N N . ILE B 1 200 ? -17.766 6.188 -11.289 1 98.12 200 ILE B N 1
ATOM 3999 C CA . ILE B 1 200 ? -16.609 5.312 -11.312 1 98.12 200 ILE B CA 1
ATOM 4000 C C . ILE B 1 200 ? -15.43 6.027 -11.977 1 98.12 200 ILE B C 1
ATOM 4002 O O . ILE B 1 200 ? -14.312 6.027 -11.445 1 98.12 200 ILE B O 1
ATOM 4006 N N . GLU B 1 201 ? -15.664 6.672 -13.055 1 98.38 201 GLU B N 1
ATOM 4007 C CA . GLU B 1 201 ? -14.617 7.391 -13.773 1 98.38 201 GLU B CA 1
ATOM 4008 C C . GLU B 1 201 ? -14.008 8.492 -12.906 1 98.38 201 GLU B C 1
ATOM 4010 O O . GLU B 1 201 ? -12.789 8.641 -12.852 1 98.38 201 GLU B O 1
ATOM 4015 N N . ARG B 1 202 ? -14.875 9.266 -12.258 1 98.06 202 ARG B N 1
ATOM 4016 C CA . ARG B 1 202 ? -14.383 10.32 -11.383 1 98.06 202 ARG B CA 1
ATOM 4017 C C . ARG B 1 202 ? -13.516 9.75 -10.266 1 98.06 202 ARG B C 1
ATOM 4019 O O . ARG B 1 202 ? -12.461 10.305 -9.945 1 98.06 202 ARG B O 1
ATOM 4026 N N . HIS B 1 203 ? -13.984 8.633 -9.68 1 98.44 203 HIS B N 1
ATOM 4027 C CA . HIS B 1 203 ? -13.234 7.969 -8.625 1 98.44 203 HIS B CA 1
ATOM 4028 C C . HIS B 1 203 ? -11.844 7.574 -9.109 1 98.44 203 HIS B C 1
ATOM 4030 O O . HIS B 1 203 ? -10.844 7.902 -8.461 1 98.44 203 HIS B O 1
ATOM 4036 N N . TYR B 1 204 ? -11.758 6.941 -10.289 1 98.69 204 TYR B N 1
ATOM 4037 C CA . TYR B 1 204 ? -10.508 6.438 -10.836 1 98.69 204 TYR B CA 1
ATOM 4038 C C . TYR B 1 204 ? -9.578 7.586 -11.219 1 98.69 204 TYR B C 1
ATOM 4040 O O . TYR B 1 204 ? -8.367 7.516 -10.992 1 98.69 204 TYR B O 1
ATOM 4048 N N . ILE B 1 205 ? -10.125 8.641 -11.75 1 98.06 205 ILE B N 1
ATOM 4049 C CA . ILE B 1 205 ? -9.344 9.789 -12.18 1 98.06 205 ILE B CA 1
ATOM 4050 C C . ILE B 1 205 ? -8.805 10.539 -10.969 1 98.06 205 ILE B C 1
ATOM 4052 O O . ILE B 1 205 ? -7.602 10.805 -10.875 1 98.06 205 ILE B O 1
ATOM 4056 N N . ASN B 1 206 ? -9.695 10.797 -10.016 1 98 206 ASN B N 1
ATOM 4057 C CA . ASN B 1 206 ? -9.336 11.633 -8.867 1 98 206 ASN B CA 1
ATOM 4058 C C . ASN B 1 206 ? -8.328 10.93 -7.961 1 98 206 ASN B C 1
ATOM 4060 O O . ASN B 1 206 ? -7.535 11.594 -7.285 1 98 206 ASN B O 1
ATOM 4064 N N . LEU B 1 207 ? -8.305 9.633 -8 1 98.38 207 LEU B N 1
ATOM 4065 C CA . LEU B 1 207 ? -7.352 8.891 -7.188 1 98.38 207 LEU B CA 1
ATOM 4066 C C . LEU B 1 207 ? -6.172 8.414 -8.031 1 98.38 207 LEU B C 1
ATOM 4068 O O . LEU B 1 207 ? -5.293 7.707 -7.531 1 98.38 207 LEU B O 1
ATOM 4072 N N . ASP B 1 208 ? -6.133 8.727 -9.32 1 98.06 208 ASP B N 1
ATOM 4073 C CA . ASP B 1 208 ? -5.055 8.391 -10.25 1 98.06 208 ASP B CA 1
ATOM 4074 C C . ASP B 1 208 ? -4.816 6.879 -10.289 1 98.06 208 ASP B C 1
ATOM 4076 O O . ASP B 1 208 ? -3.67 6.426 -10.258 1 98.06 208 ASP B O 1
ATOM 4080 N N . LEU B 1 209 ? -5.891 6.129 -10.305 1 98.62 209 LEU B N 1
ATOM 4081 C CA . LEU B 1 209 ? -5.797 4.691 -10.086 1 98.62 209 LEU B CA 1
ATOM 4082 C C . LEU B 1 209 ? -5.168 3.996 -11.289 1 98.62 209 LEU B C 1
ATOM 4084 O O . LEU B 1 209 ? -4.379 3.064 -11.125 1 98.62 209 LEU B O 1
ATOM 4088 N N . LEU B 1 210 ? -5.5 4.434 -12.492 1 98.75 210 LEU B N 1
ATOM 4089 C CA . LEU B 1 210 ? -4.992 3.744 -13.68 1 98.75 210 LEU B CA 1
ATOM 4090 C C . LEU B 1 210 ? -3.471 3.812 -13.734 1 98.75 210 LEU B C 1
ATOM 4092 O O . LEU B 1 210 ? -2.811 2.809 -14.016 1 98.75 210 LEU B O 1
ATOM 4096 N N . ASN B 1 211 ? -2.883 4.945 -13.414 1 96.94 211 ASN B N 1
ATOM 4097 C CA . ASN B 1 211 ? -1.432 5.086 -13.391 1 96.94 211 ASN B CA 1
ATOM 4098 C C . ASN B 1 211 ? -0.814 4.305 -12.234 1 96.94 211 ASN B C 1
ATOM 4100 O O . ASN B 1 211 ? 0.271 3.738 -12.375 1 96.94 211 ASN B O 1
ATOM 4104 N N . ARG B 1 212 ? -1.48 4.305 -11.164 1 96.88 212 ARG B N 1
ATOM 4105 C CA . ARG B 1 212 ? -0.977 3.576 -10.008 1 96.88 212 ARG B CA 1
ATOM 4106 C C . ARG B 1 212 ? -0.965 2.074 -10.266 1 96.88 212 ARG B C 1
ATOM 4108 O O . ARG B 1 212 ? -0.04 1.373 -9.852 1 96.88 212 ARG B O 1
ATOM 4115 N N . PHE B 1 213 ? -2.041 1.613 -10.969 1 97.94 213 PHE B N 1
ATOM 4116 C CA . PHE B 1 213 ? -2.064 0.21 -11.367 1 97.94 213 PHE B CA 1
ATOM 4117 C C . PHE B 1 213 ? -0.915 -0.105 -12.312 1 97.94 213 PHE B C 1
ATOM 4119 O O . PHE B 1 213 ? -0.235 -1.121 -12.156 1 97.94 213 PHE B O 1
ATOM 4126 N N . LYS B 1 214 ? -0.718 0.752 -13.242 1 96.44 214 LYS B N 1
ATOM 4127 C CA . LYS B 1 214 ? 0.361 0.575 -14.203 1 96.44 214 LYS B CA 1
ATOM 4128 C C . LYS B 1 214 ? 1.709 0.434 -13.508 1 96.44 214 LYS B C 1
ATOM 4130 O O . LYS B 1 214 ? 2.494 -0.459 -13.828 1 96.44 214 LYS B O 1
ATOM 4135 N N . SER B 1 215 ? 1.96 1.234 -12.539 1 93.25 215 SER B N 1
ATOM 4136 C CA . SER B 1 215 ? 3.24 1.271 -11.836 1 93.25 215 SER B CA 1
ATOM 4137 C C . SER B 1 215 ? 3.484 -0.022 -11.062 1 93.25 215 SER B C 1
ATOM 4139 O O . SER B 1 215 ? 4.633 -0.417 -10.852 1 93.25 215 SER B O 1
ATOM 4141 N N . LYS B 1 216 ? 2.428 -0.73 -10.703 1 94.75 216 LYS B N 1
ATOM 4142 C CA . LYS B 1 216 ? 2.545 -1.942 -9.898 1 94.75 216 LYS B CA 1
ATOM 4143 C C . LYS B 1 216 ? 2.514 -3.191 -10.773 1 94.75 216 LYS B C 1
ATOM 4145 O O . LYS B 1 216 ? 2.75 -4.301 -10.297 1 94.75 216 LYS B O 1
ATOM 4150 N N . SER B 1 217 ? 2.336 -3.039 -12.023 1 95.62 217 SER B N 1
ATOM 4151 C CA . SER B 1 217 ? 2.008 -4.141 -12.914 1 95.62 217 SER B CA 1
ATOM 4152 C C . SER B 1 217 ? 3.197 -5.078 -13.102 1 95.62 217 SER B C 1
ATOM 4154 O O . SER B 1 217 ? 3.035 -6.301 -13.125 1 95.62 217 SER B O 1
ATOM 4156 N N . ASN B 1 218 ? 4.398 -4.555 -13.18 1 92.69 218 ASN B N 1
ATOM 4157 C CA . ASN B 1 218 ? 5.562 -5.379 -13.492 1 92.69 218 ASN B CA 1
ATOM 4158 C C . ASN B 1 218 ? 5.809 -6.43 -12.414 1 92.69 218 ASN B C 1
ATOM 4160 O O . ASN B 1 218 ? 6.16 -7.57 -12.719 1 92.69 218 ASN B O 1
ATOM 4164 N N . GLU B 1 219 ? 5.695 -6.031 -11.211 1 92.81 219 GLU B N 1
ATOM 4165 C CA . GLU B 1 219 ? 5.867 -6.973 -10.109 1 92.81 219 GLU B CA 1
ATOM 4166 C C . GLU B 1 219 ? 4.852 -8.109 -10.188 1 92.81 219 GLU B C 1
ATOM 4168 O O . GLU B 1 219 ? 5.203 -9.273 -10.016 1 92.81 219 GLU B O 1
ATOM 4173 N N . LYS B 1 220 ? 3.619 -7.766 -10.484 1 96 220 LYS B N 1
ATOM 4174 C CA . LYS B 1 220 ? 2.557 -8.766 -10.531 1 96 220 LYS B CA 1
ATOM 4175 C C . LYS B 1 220 ? 2.705 -9.672 -11.75 1 96 220 LYS B C 1
ATOM 4177 O O . LYS B 1 220 ? 2.391 -10.859 -11.695 1 96 220 LYS B O 1
ATOM 4182 N N . ILE B 1 221 ? 3.221 -9.086 -12.828 1 96.44 221 ILE B N 1
ATOM 4183 C CA . ILE B 1 221 ? 3.467 -9.891 -14.023 1 96.44 221 ILE B CA 1
ATOM 4184 C C . ILE B 1 221 ? 4.551 -10.93 -13.734 1 96.44 221 ILE B C 1
ATOM 4186 O O . ILE B 1 221 ? 4.434 -12.086 -14.141 1 96.44 221 ILE B O 1
ATOM 4190 N N . ALA B 1 222 ? 5.598 -10.531 -13.055 1 94.56 222 ALA B N 1
ATOM 4191 C CA . ALA B 1 222 ? 6.656 -11.469 -12.68 1 94.56 222 ALA B CA 1
ATOM 4192 C C . ALA B 1 222 ? 6.105 -12.609 -11.828 1 94.56 222 ALA B C 1
ATOM 4194 O O . ALA B 1 222 ? 6.453 -13.773 -12.039 1 94.56 222 ALA B O 1
ATOM 4195 N N . GLN B 1 223 ? 5.258 -12.281 -10.883 1 95.5 223 GLN B N 1
ATOM 4196 C CA . GLN B 1 223 ? 4.648 -13.305 -10.039 1 95.5 223 GLN B CA 1
ATOM 4197 C C . GLN B 1 223 ? 3.775 -14.242 -10.867 1 95.5 223 GLN B C 1
ATOM 4199 O O . GLN B 1 223 ? 3.826 -15.461 -10.688 1 95.5 223 GLN B O 1
ATOM 4204 N N . PHE B 1 224 ? 3.006 -13.641 -11.758 1 98.06 224 PHE B N 1
ATOM 4205 C CA . PHE B 1 224 ? 2.146 -14.414 -12.648 1 98.06 224 PHE B CA 1
ATOM 4206 C C . PHE B 1 224 ? 2.971 -15.359 -13.508 1 98.06 224 PHE B C 1
ATOM 4208 O O . PHE B 1 224 ? 2.635 -16.531 -13.641 1 98.06 224 PHE B O 1
ATOM 4215 N N . GLU B 1 225 ? 4.043 -14.812 -14.055 1 97.38 225 GLU B N 1
ATOM 4216 C CA . GLU B 1 225 ? 4.945 -15.617 -14.867 1 97.38 225 GLU B CA 1
ATOM 4217 C C . GLU B 1 225 ? 5.477 -16.812 -14.086 1 97.38 225 GLU B C 1
ATOM 4219 O O . GLU B 1 225 ? 5.5 -17.938 -14.602 1 97.38 225 GLU B O 1
ATOM 4224 N N . ASN B 1 226 ? 5.914 -16.609 -12.883 1 97.69 226 ASN B N 1
ATOM 4225 C CA . ASN B 1 226 ? 6.477 -17.672 -12.07 1 97.69 226 ASN B CA 1
ATOM 4226 C C . ASN B 1 226 ? 5.457 -18.781 -11.812 1 97.69 226 ASN B C 1
ATOM 4228 O O . ASN B 1 226 ? 5.809 -19.969 -11.805 1 97.69 226 ASN B O 1
ATOM 4232 N N . ILE B 1 227 ? 4.227 -18.406 -11.633 1 98.31 227 ILE B N 1
ATOM 4233 C CA . ILE B 1 227 ? 3.17 -19.375 -11.406 1 98.31 227 ILE B CA 1
ATOM 4234 C C . ILE B 1 227 ? 2.947 -20.203 -12.672 1 98.31 227 ILE B C 1
ATOM 4236 O O . ILE B 1 227 ? 2.918 -21.438 -12.625 1 98.31 227 ILE B O 1
ATOM 4240 N N . ILE B 1 228 ? 2.852 -19.516 -13.812 1 98.69 228 ILE B N 1
ATOM 4241 C CA . ILE B 1 228 ? 2.551 -20.172 -15.086 1 98.69 228 ILE B CA 1
ATOM 4242 C C . ILE B 1 228 ? 3.691 -21.109 -15.461 1 98.69 228 ILE B C 1
ATOM 4244 O O . ILE B 1 228 ? 3.459 -22.281 -15.773 1 98.69 228 ILE B O 1
ATOM 4248 N N . ILE B 1 229 ? 4.906 -20.641 -15.367 1 98.31 229 ILE B N 1
ATOM 4249 C CA . ILE B 1 229 ? 6.07 -21.422 -15.766 1 98.31 229 ILE B CA 1
ATOM 4250 C C . ILE B 1 229 ? 6.23 -22.625 -14.836 1 98.31 229 ILE B C 1
ATOM 4252 O O . ILE B 1 229 ? 6.555 -23.719 -15.273 1 98.31 229 ILE B O 1
ATOM 4256 N N . SER B 1 230 ? 6.016 -22.406 -13.578 1 98.44 230 SER B N 1
ATOM 4257 C CA . SER B 1 230 ? 6.125 -23.5 -12.617 1 98.44 230 SER B CA 1
ATOM 4258 C C . SER B 1 230 ? 5.086 -24.578 -12.891 1 98.44 230 SER B C 1
ATOM 4260 O O . SER B 1 230 ? 5.363 -25.781 -12.734 1 98.44 230 SER B O 1
ATOM 4262 N N . ASN B 1 231 ? 3.861 -24.188 -13.25 1 98.25 231 ASN B N 1
ATOM 4263 C CA . ASN B 1 231 ? 2.844 -25.172 -13.617 1 98.25 231 ASN B CA 1
ATOM 4264 C C . ASN B 1 231 ? 3.254 -25.969 -14.852 1 98.25 231 ASN B C 1
ATOM 4266 O O . ASN B 1 231 ? 3.129 -27.188 -14.875 1 98.25 231 ASN B O 1
ATOM 4270 N N . ILE B 1 232 ? 3.771 -25.297 -15.828 1 98.31 232 ILE B N 1
ATOM 4271 C CA . ILE B 1 232 ? 4.191 -25.938 -17.062 1 98.31 232 ILE B CA 1
ATOM 4272 C C . ILE B 1 232 ? 5.285 -26.969 -16.766 1 98.31 232 ILE B C 1
ATOM 4274 O O . ILE B 1 232 ? 5.207 -28.109 -17.203 1 98.31 232 ILE B O 1
ATOM 4278 N N . GLU B 1 233 ? 6.223 -26.562 -16.016 1 97.56 233 GLU B N 1
ATOM 4279 C CA . GLU B 1 233 ? 7.379 -27.406 -15.719 1 97.56 233 GLU B CA 1
ATOM 4280 C C . GLU B 1 233 ? 6.992 -28.578 -14.812 1 97.56 233 GLU B C 1
ATOM 4282 O O . GLU B 1 233 ? 7.453 -29.703 -15.008 1 97.56 233 GLU B O 1
ATOM 4287 N N . SER B 1 234 ? 6.152 -28.312 -13.852 1 97.31 234 SER B N 1
ATOM 4288 C CA . SER B 1 234 ? 5.816 -29.312 -12.852 1 97.31 234 SER B CA 1
ATOM 4289 C C . SER B 1 234 ? 4.844 -30.344 -13.406 1 97.31 234 SER B C 1
ATOM 4291 O O . SER B 1 234 ? 4.891 -31.516 -13.031 1 97.31 234 SER B O 1
ATOM 4293 N N . PHE B 1 235 ? 3.979 -29.891 -14.297 1 96.75 235 PHE B N 1
ATOM 4294 C CA . PHE B 1 235 ? 2.914 -30.781 -14.742 1 96.75 235 PHE B CA 1
ATOM 4295 C C . PHE B 1 235 ? 3.143 -31.219 -16.188 1 96.75 235 PHE B C 1
ATOM 4297 O O . PHE B 1 235 ? 2.385 -32.031 -16.719 1 96.75 235 PHE B O 1
ATOM 4304 N N . ASP B 1 236 ? 4.176 -30.766 -16.812 1 96.44 236 ASP B N 1
ATOM 4305 C CA . ASP B 1 236 ? 4.469 -31.062 -18.219 1 96.44 236 ASP B CA 1
ATOM 4306 C C . ASP B 1 236 ? 3.252 -30.797 -19.094 1 96.44 236 ASP B C 1
ATOM 4308 O O . ASP B 1 236 ? 2.791 -31.688 -19.812 1 96.44 236 ASP B O 1
ATOM 4312 N N . ILE B 1 237 ? 2.768 -29.562 -19 1 97.38 237 ILE B N 1
ATOM 4313 C CA . ILE B 1 237 ? 1.571 -29.172 -19.75 1 97.38 237 ILE B CA 1
ATOM 4314 C C . ILE B 1 237 ? 1.904 -28.047 -20.703 1 97.38 237 ILE B C 1
ATOM 4316 O O . ILE B 1 237 ? 2.961 -27.422 -20.609 1 97.38 237 ILE B O 1
ATOM 4320 N N . LEU B 1 238 ? 0.968 -27.781 -21.609 1 97.44 238 LEU B N 1
ATOM 4321 C CA . LEU B 1 238 ? 1.108 -26.703 -22.578 1 97.44 238 LEU B CA 1
ATOM 4322 C C . LEU B 1 238 ? 0.781 -25.359 -21.938 1 97.44 238 LEU B C 1
ATOM 4324 O O . LEU B 1 238 ? 0.045 -25.297 -20.953 1 97.44 238 LEU B O 1
ATOM 4328 N N . LEU B 1 239 ? 1.323 -24.312 -22.516 1 98.38 239 LEU B N 1
ATOM 4329 C CA . LEU B 1 239 ? 1.064 -22.953 -22.062 1 98.38 239 LEU B CA 1
ATOM 4330 C C . LEU B 1 239 ? -0.433 -22.672 -22.016 1 98.38 239 LEU B C 1
ATOM 4332 O O . LEU B 1 239 ? -0.929 -22.094 -21.047 1 98.38 239 LEU B O 1
ATOM 4336 N N . SER B 1 240 ? -1.136 -23.141 -23.016 1 98 240 SER B N 1
ATOM 4337 C CA . SER B 1 240 ? -2.572 -22.906 -23.094 1 98 240 SER B CA 1
ATOM 4338 C C . SER B 1 240 ? -3.301 -23.516 -21.906 1 98 240 SER B C 1
ATOM 4340 O O . SER B 1 240 ? -4.238 -22.922 -21.359 1 98 240 SER B O 1
ATOM 4342 N N . SER B 1 241 ? -2.893 -24.656 -21.469 1 98.19 241 SER B N 1
ATOM 4343 C CA . SER B 1 241 ? -3.5 -25.328 -20.328 1 98.19 241 SER B CA 1
ATOM 4344 C C . SER B 1 241 ? -3.225 -24.578 -19.031 1 98.19 241 SER B C 1
ATOM 4346 O O . SER B 1 241 ? -4.121 -24.422 -18.203 1 98.19 241 SER B O 1
ATOM 4348 N N . ALA B 1 242 ? -1.997 -24.156 -18.922 1 98.5 242 ALA B N 1
ATOM 4349 C CA . ALA B 1 242 ? -1.634 -23.391 -17.734 1 98.5 242 ALA B CA 1
ATOM 4350 C C . ALA B 1 242 ? -2.441 -22.094 -17.641 1 98.5 242 ALA B C 1
ATOM 4352 O O . ALA B 1 242 ? -2.914 -21.719 -16.578 1 98.5 242 ALA B O 1
ATOM 4353 N N . LEU B 1 243 ? -2.621 -21.406 -18.781 1 98.69 243 LEU B N 1
ATOM 4354 C CA . LEU B 1 243 ? -3.367 -20.156 -18.812 1 98.69 243 LEU B CA 1
ATOM 4355 C C . LEU B 1 243 ? -4.848 -20.391 -18.547 1 98.69 243 LEU B C 1
ATOM 4357 O O . LEU B 1 243 ? -5.516 -19.547 -17.938 1 98.69 243 LEU B O 1
ATOM 4361 N N . ASN B 1 244 ? -5.336 -21.516 -18.953 1 98.44 244 ASN B N 1
ATOM 4362 C CA . ASN B 1 244 ? -6.73 -21.844 -18.656 1 98.44 244 ASN B CA 1
ATOM 4363 C C . ASN B 1 244 ? -6.969 -22.016 -17.172 1 98.44 244 ASN B C 1
ATOM 4365 O O . ASN B 1 244 ? -7.984 -21.562 -16.641 1 98.44 244 ASN B O 1
ATOM 4369 N N . SER B 1 245 ? -6.09 -22.75 -16.531 1 98.69 245 SER B N 1
ATOM 4370 C CA . SER B 1 245 ? -6.203 -22.891 -15.086 1 98.69 245 SER B CA 1
ATOM 4371 C C . SER B 1 245 ? -6.117 -21.531 -14.398 1 98.69 245 SER B C 1
ATOM 4373 O O . SER B 1 245 ? -6.852 -21.266 -13.438 1 98.69 245 SER B O 1
ATOM 4375 N N . ALA B 1 246 ? -5.195 -20.672 -14.891 1 98.81 246 ALA B N 1
ATOM 4376 C CA . ALA B 1 246 ? -5.059 -19.328 -14.344 1 98.81 246 ALA B CA 1
ATOM 4377 C C . ALA B 1 246 ? -6.344 -18.531 -14.516 1 98.81 246 ALA B C 1
ATOM 4379 O O . ALA B 1 246 ? -6.719 -17.75 -13.648 1 98.81 246 ALA B O 1
ATOM 4380 N N . LEU B 1 247 ? -6.977 -18.734 -15.664 1 98.81 247 LEU B N 1
ATOM 4381 C CA . LEU B 1 247 ? -8.242 -18.062 -15.914 1 98.81 247 LEU B CA 1
ATOM 4382 C C . LEU B 1 247 ? -9.289 -18.453 -14.883 1 98.81 247 LEU B C 1
ATOM 4384 O O . LEU B 1 247 ? -10.039 -17.609 -14.398 1 98.81 247 LEU B O 1
ATOM 4388 N N . VAL B 1 248 ? -9.359 -19.719 -14.539 1 98.75 248 VAL B N 1
ATOM 4389 C CA . VAL B 1 248 ? -10.297 -20.219 -13.531 1 98.75 248 VAL B CA 1
ATOM 4390 C C . VAL B 1 248 ? -9.992 -19.547 -12.188 1 98.75 248 VAL B C 1
ATOM 4392 O O . VAL B 1 248 ? -10.906 -19.078 -11.5 1 98.75 248 VAL B O 1
ATOM 4395 N N . ALA B 1 249 ? -8.758 -19.484 -11.828 1 98.62 249 ALA B N 1
ATOM 4396 C CA . ALA B 1 249 ? -8.344 -18.859 -10.578 1 98.62 249 ALA B CA 1
ATOM 4397 C C . ALA B 1 249 ? -8.719 -17.391 -10.547 1 98.62 249 ALA B C 1
ATOM 4399 O O . ALA B 1 249 ? -9.18 -16.875 -9.516 1 98.62 249 ALA B O 1
ATOM 4400 N N . VAL B 1 250 ? -8.508 -16.688 -11.68 1 98.56 250 VAL B N 1
ATOM 4401 C CA . VAL B 1 250 ? -8.812 -15.266 -11.797 1 98.56 250 VAL B CA 1
ATOM 4402 C C . VAL B 1 250 ? -10.312 -15.039 -11.586 1 98.56 250 VAL B C 1
ATOM 4404 O O . VAL B 1 250 ? -10.711 -14.133 -10.852 1 98.56 250 VAL B O 1
ATOM 4407 N N . ASN B 1 251 ? -11.078 -15.875 -12.211 1 98 251 ASN B N 1
ATOM 4408 C CA . ASN B 1 251 ? -12.531 -15.742 -12.086 1 98 251 ASN B CA 1
ATOM 4409 C C . ASN B 1 251 ? -12.992 -15.984 -10.656 1 98 251 ASN B C 1
ATOM 4411 O O . ASN B 1 251 ? -13.867 -15.281 -10.148 1 98 251 ASN B O 1
ATOM 4415 N N . LYS B 1 252 ? -12.438 -16.969 -9.984 1 97.25 252 LYS B N 1
ATOM 4416 C CA . LYS B 1 252 ? -12.75 -17.203 -8.578 1 97.25 252 LYS B CA 1
ATOM 4417 C C . LYS B 1 252 ? -12.375 -16 -7.715 1 97.25 252 LYS B C 1
ATOM 4419 O O . LYS B 1 252 ? -13.125 -15.617 -6.816 1 97.25 252 LYS B O 1
ATOM 4424 N N . SER B 1 253 ? -11.234 -15.43 -7.996 1 96.56 253 SER B N 1
ATOM 4425 C CA . SER B 1 253 ? -10.75 -14.281 -7.23 1 96.56 253 SER B CA 1
ATOM 4426 C C . SER B 1 253 ? -11.633 -13.062 -7.445 1 96.56 253 SER B C 1
ATOM 4428 O O . SER B 1 253 ? -11.898 -12.305 -6.512 1 96.56 253 SER B O 1
ATOM 4430 N N . ARG B 1 254 ? -12.102 -12.891 -8.703 1 95.94 254 ARG B N 1
ATOM 4431 C CA . ARG B 1 254 ? -12.953 -11.742 -9.016 1 95.94 254 ARG B CA 1
ATOM 4432 C C . ARG B 1 254 ? -14.289 -11.828 -8.289 1 95.94 254 ARG B C 1
ATOM 4434 O O . ARG B 1 254 ? -14.891 -10.805 -7.969 1 95.94 254 ARG B O 1
ATOM 4441 N N . LEU B 1 255 ? -14.719 -13.039 -7.949 1 93.5 255 LEU B N 1
ATOM 4442 C CA . LEU B 1 255 ? -15.945 -13.227 -7.184 1 93.5 255 LEU B CA 1
ATOM 4443 C C . LEU B 1 255 ? -15.758 -12.773 -5.738 1 93.5 255 LEU B C 1
ATOM 4445 O O . LEU B 1 255 ? -16.703 -12.289 -5.109 1 93.5 255 LEU B O 1
ATOM 4449 N N . ILE B 1 256 ? -14.547 -12.883 -5.289 1 91.12 256 ILE B N 1
ATOM 4450 C CA . ILE B 1 256 ? -14.258 -12.602 -3.885 1 91.12 256 ILE B CA 1
ATOM 4451 C C . ILE B 1 256 ? -13.844 -11.141 -3.725 1 91.12 256 ILE B C 1
ATOM 4453 O O . ILE B 1 256 ? -14.305 -10.453 -2.809 1 91.12 256 ILE B O 1
ATOM 4457 N N . PHE B 1 257 ? -13.023 -10.617 -4.648 1 92.62 257 PHE B N 1
ATOM 4458 C CA . PHE B 1 257 ? -12.375 -9.328 -4.453 1 92.62 257 PHE B CA 1
ATOM 4459 C C . PHE B 1 257 ? -13.047 -8.25 -5.301 1 92.62 257 PHE B C 1
ATOM 4461 O O . PHE B 1 257 ? -12.695 -7.074 -5.207 1 92.62 257 PHE B O 1
ATOM 4468 N N . GLY B 1 258 ? -14.039 -8.641 -6.109 1 93.44 258 GLY B N 1
ATOM 4469 C CA . GLY B 1 258 ? -14.719 -7.715 -6.996 1 93.44 258 GLY B CA 1
ATOM 4470 C C . GLY B 1 258 ? -14.375 -7.918 -8.461 1 93.44 258 GLY B C 1
ATOM 4471 O O . GLY B 1 258 ? -13.234 -8.242 -8.797 1 93.44 258 GLY B O 1
ATOM 4472 N N . ALA B 1 259 ? -15.266 -7.656 -9.297 1 96.06 259 ALA B N 1
ATOM 4473 C CA . ALA B 1 259 ? -15.164 -7.945 -10.719 1 96.06 259 ALA B CA 1
ATOM 4474 C C . ALA B 1 259 ? -14.047 -7.125 -11.367 1 96.06 259 ALA B C 1
ATOM 4476 O O . ALA B 1 259 ? -13.539 -7.492 -12.43 1 96.06 259 ALA B O 1
ATOM 4477 N N . ASN B 1 260 ? -13.68 -6.051 -10.703 1 97.75 260 ASN B N 1
ATOM 4478 C CA . ASN B 1 260 ? -12.75 -5.125 -11.336 1 97.75 260 ASN B CA 1
ATOM 4479 C C . ASN B 1 260 ? -11.492 -4.93 -10.484 1 97.75 260 ASN B C 1
ATOM 4481 O O . ASN B 1 260 ? -10.883 -3.857 -10.5 1 97.75 260 ASN B O 1
ATOM 4485 N N . HIS B 1 261 ? -11.164 -5.965 -9.664 1 96.94 261 HIS B N 1
ATOM 4486 C CA . HIS B 1 261 ? -9.891 -5.941 -8.953 1 96.94 261 HIS B CA 1
ATOM 4487 C C . HIS B 1 261 ? -8.719 -5.828 -9.93 1 96.94 261 HIS B C 1
ATOM 4489 O O . HIS B 1 261 ? -8.57 -6.668 -10.82 1 96.94 261 HIS B O 1
ATOM 4495 N N . TRP B 1 262 ? -7.848 -4.898 -9.727 1 98.31 262 TRP B N 1
ATOM 4496 C CA . TRP B 1 262 ? -6.902 -4.492 -10.758 1 98.31 262 TRP B CA 1
ATOM 4497 C C . TRP B 1 262 ? -5.934 -5.625 -11.086 1 98.31 262 TRP B C 1
ATOM 4499 O O . TRP B 1 262 ? -5.582 -5.836 -12.25 1 98.31 262 TRP B O 1
ATOM 4509 N N . GLU B 1 263 ? -5.488 -6.352 -10.055 1 97.88 263 GLU B N 1
ATOM 4510 C CA . GLU B 1 263 ? -4.543 -7.445 -10.266 1 97.88 263 GLU B CA 1
ATOM 4511 C C . GLU B 1 263 ? -5.152 -8.539 -11.133 1 97.88 263 GLU B C 1
ATOM 4513 O O . GLU B 1 263 ? -4.488 -9.078 -12.023 1 97.88 263 GLU B O 1
ATOM 4518 N N . GLN B 1 264 ? -6.398 -8.859 -10.812 1 98.38 264 GLN B N 1
ATOM 4519 C CA . GLN B 1 264 ? -7.074 -9.898 -11.578 1 98.38 264 GLN B CA 1
ATOM 4520 C C . GLN B 1 264 ? -7.336 -9.445 -13.008 1 98.38 264 GLN B C 1
ATOM 4522 O O . GLN B 1 264 ? -7.254 -10.242 -13.945 1 98.38 264 GLN B O 1
ATOM 4527 N N . ILE B 1 265 ? -7.625 -8.156 -13.156 1 98.75 265 ILE B N 1
ATOM 4528 C CA . ILE B 1 265 ? -7.832 -7.594 -14.484 1 98.75 265 ILE B CA 1
ATOM 4529 C C . ILE B 1 265 ? -6.52 -7.629 -15.273 1 98.75 265 ILE B C 1
ATOM 4531 O O . ILE B 1 265 ? -6.512 -7.918 -16.469 1 98.75 265 ILE B O 1
ATOM 4535 N N . LEU B 1 266 ? -5.418 -7.328 -14.609 1 98.75 266 LEU B N 1
ATOM 4536 C CA . LEU B 1 266 ? -4.105 -7.449 -15.234 1 98.75 266 LEU B CA 1
ATOM 4537 C C . LEU B 1 266 ? -3.869 -8.867 -15.734 1 98.75 266 LEU B C 1
ATOM 4539 O O . LEU B 1 266 ? -3.471 -9.07 -16.875 1 98.75 266 LEU B O 1
ATOM 4543 N N . TYR B 1 267 ? -4.145 -9.859 -14.898 1 98.81 267 TYR B N 1
ATOM 4544 C CA . TYR B 1 267 ? -3.939 -11.258 -15.258 1 98.81 267 TYR B CA 1
ATOM 4545 C C . TYR B 1 267 ? -4.848 -11.664 -16.406 1 98.81 267 TYR B C 1
ATOM 4547 O O . TYR B 1 267 ? -4.434 -12.398 -17.312 1 98.81 267 TYR B O 1
ATOM 4555 N N . LEU B 1 268 ? -6.074 -11.156 -16.328 1 98.62 268 LEU B N 1
ATOM 4556 C CA . LEU B 1 268 ? -6.992 -11.406 -17.422 1 98.62 268 LEU B CA 1
ATOM 4557 C C . LEU B 1 268 ? -6.422 -10.891 -18.734 1 98.62 268 LEU B C 1
ATOM 4559 O O . LEU B 1 268 ? -6.52 -11.562 -19.766 1 98.62 268 LEU B O 1
ATOM 4563 N N . GLY B 1 269 ? -5.809 -9.703 -18.656 1 98.5 269 GLY B N 1
ATOM 4564 C CA . GLY B 1 269 ? -5.164 -9.141 -19.844 1 98.5 269 GLY B CA 1
ATOM 4565 C C . GLY B 1 269 ? -4.004 -9.977 -20.344 1 98.5 269 GLY B C 1
ATOM 4566 O O . GLY B 1 269 ? -3.809 -10.109 -21.547 1 98.5 269 GLY B O 1
ATOM 4567 N N . LEU B 1 270 ? -3.24 -10.547 -19.453 1 98.62 270 LEU B N 1
ATOM 4568 C CA . LEU B 1 270 ? -2.123 -11.414 -19.812 1 98.62 270 LEU B CA 1
ATOM 4569 C C . LEU B 1 270 ? -2.621 -12.719 -20.438 1 98.62 270 LEU B C 1
ATOM 4571 O O . LEU B 1 270 ? -2.068 -13.188 -21.422 1 98.62 270 LEU B O 1
ATOM 4575 N N . ILE B 1 271 ? -3.676 -13.273 -19.859 1 98.69 271 ILE B N 1
ATOM 4576 C CA . ILE B 1 271 ? -4.211 -14.578 -20.25 1 98.69 271 ILE B CA 1
ATOM 4577 C C . ILE B 1 271 ? -4.848 -14.477 -21.641 1 98.69 271 ILE B C 1
ATOM 4579 O O . ILE B 1 271 ? -4.613 -15.32 -22.5 1 98.69 271 ILE B O 1
ATOM 4583 N N . ASN B 1 272 ? -5.594 -13.414 -21.875 1 97.5 272 ASN B N 1
ATOM 4584 C CA . ASN B 1 272 ? -6.406 -13.297 -23.078 1 97.5 272 ASN B CA 1
ATOM 4585 C C . ASN B 1 272 ? -5.633 -12.648 -24.219 1 97.5 272 ASN B C 1
ATOM 4587 O O . ASN B 1 272 ? -6.008 -12.781 -25.391 1 97.5 272 ASN B O 1
ATOM 4591 N N . GLY B 1 273 ? -4.586 -11.938 -23.859 1 96.81 273 GLY B N 1
ATOM 4592 C CA . GLY B 1 273 ? -3.828 -11.227 -24.875 1 96.81 273 GLY B CA 1
ATOM 4593 C C . GLY B 1 273 ? -2.715 -12.062 -25.484 1 96.81 273 GLY B C 1
ATOM 4594 O O . GLY B 1 273 ? -2.389 -13.133 -24.969 1 96.81 273 GLY B O 1
ATOM 4595 N N . SER B 1 274 ? -2.098 -11.523 -26.547 1 96.94 274 SER B N 1
ATOM 4596 C CA . SER B 1 274 ? -1.057 -12.258 -27.266 1 96.94 274 SER B CA 1
ATOM 4597 C C . SER B 1 274 ? 0.32 -11.977 -26.672 1 96.94 274 SER B C 1
ATOM 4599 O O . SER B 1 274 ? 1.258 -12.75 -26.875 1 96.94 274 SER B O 1
ATOM 4601 N N . ALA B 1 275 ? 0.494 -10.914 -25.953 1 97.44 275 ALA B N 1
ATOM 4602 C CA . ALA B 1 275 ? 1.8 -10.461 -25.5 1 97.44 275 ALA B CA 1
ATOM 4603 C C . ALA B 1 275 ? 2.469 -11.508 -24.609 1 97.44 275 ALA B C 1
ATOM 4605 O O . ALA B 1 275 ? 3.625 -11.875 -24.844 1 97.44 275 ALA B O 1
ATOM 4606 N N . PHE B 1 276 ? 1.77 -12.016 -23.672 1 97.81 276 PHE B N 1
ATOM 4607 C CA . PHE B 1 276 ? 2.346 -12.961 -22.719 1 97.81 276 PHE B CA 1
ATOM 4608 C C . PHE B 1 276 ? 2.637 -14.297 -23.406 1 97.81 276 PHE B C 1
ATOM 4610 O O . PHE B 1 276 ? 3.652 -14.93 -23.109 1 97.81 276 PHE B O 1
ATOM 4617 N N . ARG B 1 277 ? 1.754 -14.734 -24.266 1 97.31 277 ARG B N 1
ATOM 4618 C CA . ARG B 1 277 ? 1.986 -15.961 -25.031 1 97.31 277 ARG B CA 1
ATOM 4619 C C . ARG B 1 277 ? 3.256 -15.859 -25.859 1 97.31 277 ARG B C 1
ATOM 4621 O O . ARG B 1 277 ? 4.062 -16.797 -25.906 1 97.31 277 ARG B O 1
ATOM 4628 N N . THR B 1 278 ? 3.373 -14.703 -26.547 1 97.12 278 THR B N 1
ATOM 4629 C CA . THR B 1 278 ? 4.57 -14.469 -27.359 1 97.12 278 THR B CA 1
ATOM 4630 C C . THR B 1 278 ? 5.816 -14.469 -26.484 1 97.12 278 THR B C 1
ATOM 4632 O O . THR B 1 278 ? 6.832 -15.078 -26.828 1 97.12 278 THR B O 1
ATOM 4635 N N . TYR B 1 279 ? 5.734 -13.844 -25.375 1 97.06 279 TYR B N 1
ATOM 4636 C CA . TYR B 1 279 ? 6.828 -13.766 -24.422 1 97.06 279 TYR B CA 1
ATOM 4637 C C . TYR B 1 279 ? 7.25 -15.164 -23.969 1 97.06 279 TYR B C 1
ATOM 4639 O O . TYR B 1 279 ? 8.438 -15.484 -23.969 1 97.06 279 TYR B O 1
ATOM 4647 N N . CYS B 1 280 ? 6.301 -16.016 -23.594 1 97 280 CYS B N 1
ATOM 4648 C CA . CYS B 1 280 ? 6.578 -17.375 -23.125 1 97 280 CYS B CA 1
ATOM 4649 C C . CYS B 1 280 ? 7.148 -18.234 -24.25 1 97 280 CYS B C 1
ATOM 4651 O O . CYS B 1 280 ? 8.078 -19 -24.031 1 97 280 CYS B O 1
ATOM 4653 N N . ASN B 1 281 ? 6.582 -18.031 -25.406 1 95.88 281 ASN B N 1
ATOM 4654 C CA . ASN B 1 281 ? 7.082 -18.781 -26.562 1 95.88 281 ASN B CA 1
ATOM 4655 C C . ASN B 1 281 ? 8.539 -18.438 -26.859 1 95.88 281 ASN B C 1
ATOM 4657 O O . ASN B 1 281 ? 9.336 -19.328 -27.172 1 95.88 281 ASN B O 1
ATOM 4661 N N . ASN B 1 282 ? 8.852 -17.203 -26.75 1 95.19 282 ASN B N 1
ATOM 4662 C CA . ASN B 1 282 ? 10.219 -16.75 -26.969 1 95.19 282 ASN B CA 1
ATOM 4663 C C . ASN B 1 282 ? 11.18 -17.375 -25.969 1 95.19 282 ASN B C 1
ATOM 4665 O O . ASN B 1 282 ? 12.375 -17.516 -26.234 1 95.19 282 ASN B O 1
ATOM 4669 N N . LYS B 1 283 ? 10.719 -17.766 -24.859 1 94.5 283 LYS B N 1
ATOM 4670 C CA . LYS B 1 283 ? 11.539 -18.344 -23.812 1 94.5 283 LYS B CA 1
ATOM 4671 C C . LYS B 1 283 ? 11.516 -19.875 -23.891 1 94.5 283 LYS B C 1
ATOM 4673 O O . LYS B 1 283 ? 12.094 -20.547 -23.031 1 94.5 283 LYS B O 1
ATOM 4678 N N . GLY B 1 284 ? 10.703 -20.422 -24.812 1 94.56 284 GLY B N 1
ATOM 4679 C CA . GLY B 1 284 ? 10.711 -21.859 -25.062 1 94.56 284 GLY B CA 1
ATOM 4680 C C . GLY B 1 284 ? 9.523 -22.578 -24.438 1 94.56 284 GLY B C 1
ATOM 4681 O O . GLY B 1 284 ? 9.477 -23.812 -24.422 1 94.56 284 GLY B O 1
ATOM 4682 N N . TYR B 1 285 ? 8.625 -21.766 -23.922 1 93.88 285 TYR B N 1
ATOM 4683 C CA . TYR B 1 285 ? 7.426 -22.375 -23.359 1 93.88 285 TYR B CA 1
ATOM 4684 C C . TYR B 1 285 ? 6.277 -22.359 -24.359 1 93.88 285 TYR B C 1
ATOM 4686 O O . TYR B 1 285 ? 5.93 -21.297 -24.906 1 93.88 285 TYR B O 1
ATOM 4694 N N . GLN B 1 286 ? 5.828 -23.531 -24.734 1 87.81 286 GLN B N 1
ATOM 4695 C CA . GLN B 1 286 ? 4.77 -23.641 -25.734 1 87.81 286 GLN B CA 1
ATOM 4696 C C . GLN B 1 286 ? 3.496 -24.234 -25.125 1 87.81 286 GLN B C 1
ATOM 4698 O O . GLN B 1 286 ? 3.561 -25 -24.156 1 87.81 286 GLN B O 1
#